Protein AF-0000000079854840 (afdb_homodimer)

pLDDT: mean 89.86, std 11.33, range [27.67, 98.75]

Radius of gyration: 24.54 Å; Cα contacts (8 Å, |Δi|>4): 996; chains: 2; bounding box: 48×83×70 Å

Solvent-accessible surface area (backbone atoms only — not comparable to full-atom values): 27439 Å² total; per-residue (Å²): 132,86,69,80,73,72,65,62,59,44,36,38,36,42,42,32,26,28,69,53,97,90,38,70,45,27,53,56,32,64,52,70,39,33,53,62,33,34,34,29,41,35,51,51,87,76,15,28,66,69,58,51,52,36,41,75,70,63,73,46,77,67,47,65,43,48,24,50,68,82,38,51,53,89,74,52,54,68,58,56,46,51,43,37,47,29,76,44,64,72,75,80,83,75,90,57,83,42,26,37,44,56,53,23,50,55,29,40,55,78,51,55,84,54,77,85,52,60,70,62,41,53,53,40,46,50,48,19,24,53,70,48,69,40,53,92,44,28,82,38,46,52,81,75,48,52,66,38,51,46,49,33,41,52,49,17,12,42,54,34,31,56,32,32,28,42,33,30,35,44,78,52,63,73,40,42,69,54,53,40,55,49,49,54,50,47,50,55,58,57,36,71,42,83,71,12,26,35,39,32,36,40,72,50,63,41,58,38,60,61,66,33,54,31,36,37,36,29,44,78,11,27,69,73,42,70,37,43,46,88,70,38,76,34,51,85,56,42,19,69,70,52,68,43,64,52,44,62,51,53,45,54,36,42,53,79,49,55,83,66,86,132,86,72,78,73,73,64,62,56,43,34,38,35,42,42,32,27,28,68,55,97,91,37,71,43,26,53,56,31,65,53,68,39,32,54,61,33,33,34,29,40,36,50,51,85,78,14,28,66,70,56,51,52,35,42,74,70,64,74,45,77,65,47,65,43,45,24,48,66,82,37,52,53,91,76,49,55,68,58,56,45,52,45,38,47,29,75,44,64,74,74,79,84,75,88,58,82,41,26,37,42,57,52,24,51,54,29,40,55,78,52,56,86,52,76,85,48,60,71,63,41,54,53,40,45,51,48,21,24,53,71,47,69,40,54,92,45,30,81,37,45,50,80,75,48,51,66,38,52,47,50,32,40,52,50,18,12,42,52,36,31,55,32,32,28,42,34,30,36,42,76,52,61,72,40,41,69,54,53,39,55,49,48,55,51,48,49,55,59,55,37,70,42,83,71,12,26,36,40,32,36,41,72,50,63,40,58,39,60,59,67,34,53,31,36,36,36,27,45,78,12,26,67,74,42,70,36,42,46,89,69,37,75,33,51,86,54,43,20,69,70,52,68,45,62,50,38,60,51,55,39,54,36,41,53,79,53,54,82,72,93

Secondary structure (DSSP, 8-state):
--------EEEEEEEEEEEETTEEEEEEEEEEEETT-EEEEE--TTSSHHHHHHHHTTSS--EEEEEETTEEGGGS-HHHHHHHEEEE-S-----S--BHHHHHHHTTGGGTTSTT-HHHHHHHHHHHHHHTT-GGGTTSBGGGS-HHHHHHHHHHHHHHH--SEEEEESTTTT--HHHHHHHHHHHHHHHTSTT-EEEEE-S-HHHHHHH-SEEEEEETTEEEEEEEHHHHSSHHHHHHHHTS-HHHHHHHHHHTTGGG-/--------EEEEEEEEEEEETTEEEEEEEEEEEETT-EEEEE--TTSSHHHHHHHHTTSS--EEEEEETTEEGGGS-HHHHHHHEEEE-S-----S--BHHHHHHHTTGGGTTSTT-HHHHHHHHHHHHHHTT-GGGTTSBGGGS-HHHHHHHHHHHHHHH--SEEEEESTTTT--HHHHHHHHHHHHHHHTSTT-EEEEE-S-HHHHHHH-SEEEEEETTEEEEEEEHHHHSSHHHHHHHHTS-HHHHHHHHHHHHHTT-

Nearest PDB structures (foldseek):
  4hzi-assembly1_A  TM=8.332E-01  e=3.160E-22  Leptospira interrogans serovar Copenhageni str. Fiocruz L1-130
  6cvl-assembly1_D  TM=9.017E-01  e=8.789E-19  Escherichia coli K-12
  3fvq-assembly1_A  TM=8.924E-01  e=7.442E-17  Neisseria gonorrhoeae FA 1090
  3fvq-assembly1_B  TM=8.663E-01  e=1.918E-16  Neisseria gonorrhoeae FA 1090
  1oxv-assembly3_D  TM=7.910E-01  e=7.014E-17  Saccharolobus solfataricus

Structure (mmCIF, N/CA/C/O backbone):
data_AF-0000000079854840-model_v1
#
loop_
_entity.id
_entity.type
_entity.pdbx_description
1 polymer 'ABC transporter ATP-binding protein'
#
loop_
_atom_site.group_PDB
_atom_site.id
_atom_site.type_symbol
_atom_site.label_atom_id
_atom_site.label_alt_id
_atom_site.label_comp_id
_atom_site.label_asym_id
_atom_site.label_entity_id
_atom_site.label_seq_id
_atom_site.pdbx_PDB_ins_code
_atom_site.Cartn_x
_atom_site.Cartn_y
_atom_site.Cartn_z
_atom_site.occupancy
_atom_site.B_iso_or_equiv
_atom_site.auth_seq_id
_atom_site.auth_comp_id
_atom_site.auth_asym_id
_atom_site.auth_atom_id
_atom_site.pdbx_PDB_model_num
ATOM 1 N N . MET A 1 1 ? -12.594 -25.031 -39.5 1 27.97 1 MET A N 1
ATOM 2 C CA . MET A 1 1 ? -13.266 -24.953 -38.219 1 27.97 1 MET A CA 1
ATOM 3 C C . MET A 1 1 ? -12.258 -24.781 -37.094 1 27.97 1 MET A C 1
ATOM 5 O O . MET A 1 1 ? -11.617 -25.75 -36.656 1 27.97 1 MET A O 1
ATOM 9 N N . ASN A 1 2 ? -11.203 -23.953 -37.188 1 32.88 2 ASN A N 1
ATOM 10 C CA . ASN A 1 2 ? -9.992 -23.656 -36.438 1 32.88 2 ASN A CA 1
ATOM 11 C C . ASN A 1 2 ? -10.289 -23.547 -34.938 1 32.88 2 ASN A C 1
ATOM 13 O O . ASN A 1 2 ? -10.883 -22.562 -34.5 1 32.88 2 ASN A O 1
ATOM 17 N N . SER A 1 3 ? -10.82 -24.609 -34.25 1 38 3 SER A N 1
ATOM 18 C CA . SER A 1 3 ? -11.25 -24.828 -32.875 1 38 3 SER A CA 1
ATOM 19 C C . SER A 1 3 ? -10.312 -24.125 -31.891 1 38 3 SER A C 1
ATOM 21 O O . SER A 1 3 ? -9.125 -24.453 -31.812 1 38 3 SER A O 1
ATOM 23 N N . ASN A 1 4 ? -10.203 -22.875 -31.781 1 43.94 4 ASN A N 1
ATOM 24 C CA . ASN A 1 4 ? -9.453 -22.094 -30.797 1 43.94 4 ASN A CA 1
ATOM 25 C C . ASN A 1 4 ? -9.336 -22.844 -29.469 1 43.94 4 ASN A C 1
ATOM 27 O O . ASN A 1 4 ? -10.25 -22.797 -28.656 1 43.94 4 ASN A O 1
ATOM 31 N N . LYS A 1 5 ? -8.883 -23.984 -29.375 1 51.38 5 LYS A N 1
ATOM 32 C CA . LYS A 1 5 ? -8.641 -24.938 -28.297 1 51.38 5 LYS A CA 1
ATOM 33 C C . LYS A 1 5 ? -8.148 -24.234 -27.047 1 51.38 5 LYS A C 1
ATOM 35 O O . LYS A 1 5 ? -7.074 -23.625 -27.047 1 51.38 5 LYS A O 1
ATOM 40 N N . LYS A 1 6 ? -9.047 -23.812 -26.141 1 62.53 6 LYS A N 1
ATOM 41 C CA . LYS A 1 6 ? -8.719 -23.141 -24.891 1 62.53 6 LYS A CA 1
ATOM 42 C C . LYS A 1 6 ? -7.699 -23.953 -24.078 1 62.53 6 LYS A C 1
ATOM 44 O O . LYS A 1 6 ? -7.789 -25.172 -24 1 62.53 6 LYS A O 1
ATOM 49 N N . SER A 1 7 ? -6.473 -23.391 -23.797 1 74.19 7 SER A N 1
ATOM 50 C CA . SER A 1 7 ? -5.457 -24 -22.938 1 74.19 7 SER A CA 1
ATOM 51 C C . SER A 1 7 ? -6.09 -24.688 -21.734 1 74.19 7 SER A C 1
ATOM 53 O O . SER A 1 7 ? -7.129 -24.234 -21.234 1 74.19 7 SER A O 1
ATOM 55 N N . PRO A 1 8 ? -5.707 -25.906 -21.516 1 83.62 8 PRO A N 1
ATOM 56 C CA . PRO A 1 8 ? -6.254 -26.625 -20.359 1 83.62 8 PRO A CA 1
ATOM 57 C C . PRO A 1 8 ? -6.156 -25.828 -19.062 1 83.62 8 PRO A C 1
ATOM 59 O O . PRO A 1 8 ? -5.227 -25.031 -18.891 1 83.62 8 PRO A O 1
ATOM 62 N N . SER A 1 9 ? -7.172 -25.969 -18.234 1 92.25 9 SER A N 1
ATOM 63 C CA . SER A 1 9 ? -7.172 -25.344 -16.922 1 92.25 9 SER A CA 1
ATOM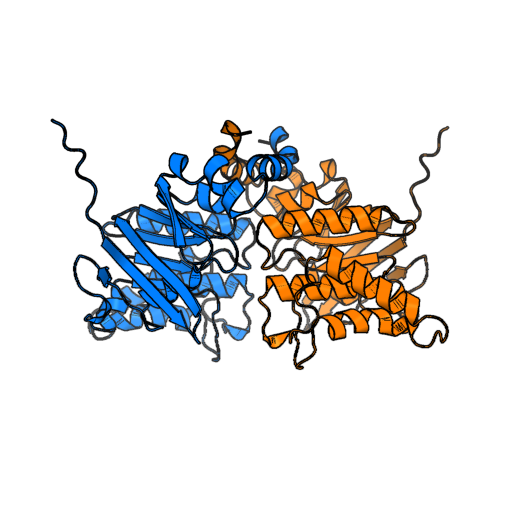 64 C C . SER A 1 9 ? -6.156 -26.016 -15.992 1 92.25 9 SER A C 1
ATOM 66 O O . SER A 1 9 ? -6.062 -27.234 -15.953 1 92.25 9 SER A O 1
ATOM 68 N N . ILE A 1 10 ? -5.344 -25.234 -15.43 1 94.38 10 ILE A N 1
ATOM 69 C CA . ILE A 1 10 ? -4.352 -25.781 -14.5 1 94.38 10 ILE A CA 1
ATOM 70 C C . ILE A 1 10 ? -4.918 -25.781 -13.078 1 94.38 10 ILE A C 1
ATOM 72 O O . ILE A 1 10 ? -4.574 -26.641 -12.273 1 94.38 10 ILE A O 1
ATOM 76 N N . LEU A 1 11 ? -5.762 -24.844 -12.781 1 96.81 11 LEU A N 1
ATOM 77 C CA . LEU A 1 11 ? -6.43 -24.719 -11.492 1 96.81 11 LEU A CA 1
ATOM 78 C C . LEU A 1 11 ? -7.918 -24.438 -11.68 1 96.81 11 LEU A C 1
ATOM 80 O O . LEU A 1 11 ? -8.297 -23.578 -12.477 1 96.81 11 LEU A O 1
ATOM 84 N N . GLU A 1 12 ? -8.719 -25.203 -10.992 1 98 12 GLU A N 1
ATOM 85 C CA . GLU A 1 12 ? -10.172 -25.047 -11.062 1 98 12 GLU A CA 1
ATOM 86 C C . GLU A 1 12 ? -10.773 -24.875 -9.672 1 98 12 GLU A C 1
ATOM 88 O O . GLU A 1 12 ? -10.477 -25.641 -8.758 1 98 12 GLU A O 1
ATOM 93 N N . ILE A 1 13 ? -11.516 -23.859 -9.5 1 98.25 13 ILE A N 1
ATOM 94 C CA . ILE A 1 13 ? -12.273 -23.594 -8.289 1 98.25 13 ILE A CA 1
ATOM 95 C C . ILE A 1 13 ? -13.773 -23.734 -8.578 1 98.25 13 ILE A C 1
ATOM 97 O O . ILE A 1 13 ? -14.312 -23 -9.406 1 98.25 13 ILE A O 1
ATOM 101 N N . ASN A 1 14 ? -14.406 -24.641 -7.957 1 98.25 14 ASN A N 1
ATOM 102 C CA . ASN A 1 14 ? -15.812 -24.938 -8.211 1 98.25 14 ASN A CA 1
ATOM 103 C C . ASN A 1 14 ? -16.656 -24.75 -6.953 1 98.25 14 ASN A C 1
ATOM 105 O O . ASN A 1 14 ? -16.578 -25.562 -6.027 1 98.25 14 ASN A O 1
ATOM 109 N N . GLY A 1 15 ? -17.453 -23.734 -6.969 1 98.38 15 GLY A N 1
ATOM 110 C CA . GLY A 1 15 ? -18.391 -23.516 -5.887 1 98.38 15 GLY A CA 1
ATOM 111 C C . GLY A 1 15 ? -17.719 -23.312 -4.543 1 98.38 15 GLY A C 1
ATOM 112 O O . GLY A 1 15 ? -18.156 -23.875 -3.533 1 98.38 15 GLY A O 1
ATOM 113 N N . LEU A 1 16 ? -16.672 -22.578 -4.52 1 98.56 16 LEU A N 1
ATOM 114 C CA . LEU A 1 16 ? -15.914 -22.375 -3.289 1 98.56 16 LEU A CA 1
ATOM 115 C C . LEU A 1 16 ? -16.719 -21.531 -2.297 1 98.56 16 LEU A C 1
ATOM 117 O O . LEU A 1 16 ? -17.156 -20.422 -2.621 1 98.56 16 LEU A O 1
ATOM 121 N N . THR A 1 17 ? -16.953 -22.078 -1.173 1 98.69 17 THR A N 1
ATOM 122 C CA . THR A 1 17 ? -17.625 -21.391 -0.081 1 98.69 17 THR A CA 1
ATOM 123 C C . THR A 1 17 ? -16.797 -21.469 1.202 1 98.69 17 THR A C 1
ATOM 125 O O . THR A 1 17 ? -16.297 -22.531 1.56 1 98.69 17 THR A O 1
ATOM 128 N N . VAL A 1 18 ? -16.547 -20.375 1.792 1 98.31 18 VAL A N 1
ATOM 129 C CA . VAL A 1 18 ? -15.828 -20.312 3.057 1 98.31 18 VAL A CA 1
ATOM 130 C C . VAL A 1 18 ? -16.688 -19.609 4.105 1 98.31 18 VAL A C 1
ATOM 132 O O . VAL A 1 18 ? -17.141 -18.484 3.887 1 98.31 18 VAL A O 1
ATOM 135 N N . LYS A 1 19 ? -16.844 -20.25 5.164 1 96.69 19 LYS A N 1
ATOM 136 C CA . LYS A 1 19 ? -17.578 -19.703 6.312 1 96.69 19 LYS A CA 1
ATOM 137 C C . LYS A 1 19 ? -16.672 -19.641 7.547 1 96.69 19 LYS A C 1
ATOM 139 O O . LYS A 1 19 ? -15.883 -20.547 7.789 1 96.69 19 LYS A O 1
ATOM 144 N N . MET A 1 20 ? -16.688 -18.531 8.195 1 92 20 MET A N 1
ATOM 145 C CA . MET A 1 20 ? -15.938 -18.359 9.438 1 92 20 MET A CA 1
ATOM 146 C C . MET A 1 20 ? -16.781 -17.625 10.484 1 92 20 MET A C 1
ATOM 148 O O . MET A 1 20 ? -17.312 -16.547 10.219 1 92 20 MET A O 1
ATOM 152 N N . ALA A 1 21 ? -16.797 -18.156 11.688 1 88.88 21 ALA A N 1
ATOM 153 C CA . ALA A 1 21 ? -17.484 -17.547 12.828 1 88.88 21 ALA A CA 1
ATOM 154 C C . ALA A 1 21 ? -18.906 -17.141 12.453 1 88.88 21 ALA A C 1
ATOM 156 O O . ALA A 1 21 ? -19.328 -16.031 12.766 1 88.88 21 ALA A O 1
ATOM 157 N N . GLY A 1 22 ? -19.578 -17.859 11.617 1 88.44 22 GLY A N 1
ATOM 158 C CA . GLY A 1 22 ? -20.969 -17.625 11.281 1 88.44 22 GLY A CA 1
ATOM 159 C C . GLY A 1 22 ? -21.141 -16.719 10.078 1 88.44 22 GLY A C 1
ATOM 160 O O . GLY A 1 22 ? -22.266 -16.469 9.633 1 88.44 22 GLY A O 1
ATOM 161 N N . PHE A 1 23 ? -20.078 -16.25 9.539 1 91.31 23 PHE A N 1
ATOM 162 C CA . PHE A 1 23 ? -20.141 -15.367 8.375 1 91.31 23 PHE A CA 1
ATOM 163 C C . PHE A 1 23 ? -19.656 -16.094 7.125 1 91.31 23 PHE A C 1
ATOM 165 O O . PHE A 1 23 ? -18.688 -16.859 7.184 1 91.31 23 PHE A O 1
ATOM 172 N N . THR A 1 24 ? -20.375 -15.852 6.062 1 96.12 24 THR A N 1
ATOM 173 C CA . THR A 1 24 ? -19.906 -16.359 4.777 1 96.12 24 THR A CA 1
ATOM 174 C C . THR A 1 24 ? -18.938 -15.367 4.133 1 96.12 24 THR A C 1
ATOM 176 O O . THR A 1 24 ? -19.344 -14.289 3.684 1 96.12 24 THR A O 1
ATOM 179 N N . LEU A 1 25 ? -17.719 -15.742 4.07 1 97 25 LEU A N 1
ATOM 180 C CA . LEU A 1 25 ? -16.672 -14.859 3.557 1 97 25 LEU A CA 1
ATOM 181 C C . LEU A 1 25 ? -16.531 -15.008 2.045 1 97 25 LEU A C 1
ATOM 183 O O . LEU A 1 25 ? -16.172 -14.055 1.356 1 97 25 LEU A O 1
ATOM 187 N N . VAL A 1 26 ? -16.719 -16.156 1.562 1 98.44 26 VAL A N 1
ATOM 188 C CA . VAL A 1 26 ? -16.75 -16.484 0.142 1 98.44 26 VAL A CA 1
ATOM 189 C C . VAL A 1 26 ? -17.969 -17.359 -0.159 1 98.44 26 VAL A C 1
ATOM 191 O O . VAL A 1 26 ? -18.234 -18.328 0.558 1 98.44 26 VAL A O 1
ATOM 194 N N . ASP A 1 27 ? -18.688 -16.953 -1.169 1 98.62 27 ASP A N 1
ATOM 195 C CA . ASP A 1 27 ? -19.969 -17.609 -1.411 1 98.62 27 ASP A CA 1
ATOM 196 C C . ASP A 1 27 ? -20.047 -18.141 -2.836 1 98.62 27 ASP A C 1
ATOM 198 O O . ASP A 1 27 ? -20.391 -17.422 -3.768 1 98.62 27 ASP A O 1
ATOM 202 N N . GLN A 1 28 ? -19.797 -19.438 -2.992 1 98.44 28 GLN A N 1
ATOM 203 C CA . GLN A 1 28 ? -20.016 -20.203 -4.215 1 98.44 28 GLN A CA 1
ATOM 204 C C . GLN A 1 28 ? -19.25 -19.594 -5.391 1 98.44 28 GLN A C 1
ATOM 206 O O . GLN A 1 28 ? -19.828 -19.391 -6.465 1 98.44 28 GLN A O 1
ATOM 211 N N . VAL A 1 29 ? -18.047 -19.297 -5.176 1 98.69 29 VAL A N 1
ATOM 212 C CA . VAL A 1 29 ? -17.203 -18.688 -6.211 1 98.69 29 VAL A CA 1
ATOM 213 C C . VAL A 1 29 ? -16.641 -19.797 -7.109 1 98.69 29 VAL A C 1
ATOM 215 O O . VAL A 1 29 ? -16.141 -20.812 -6.621 1 98.69 29 VAL A O 1
ATOM 218 N N . THR A 1 30 ? -16.75 -19.625 -8.422 1 98.56 30 THR A N 1
ATOM 219 C CA . THR A 1 30 ? -16.266 -20.578 -9.422 1 98.56 30 THR A CA 1
ATOM 220 C C . THR A 1 30 ? -15.422 -19.875 -10.477 1 98.56 30 THR A C 1
ATOM 222 O O . THR A 1 30 ? -15.82 -18.828 -11 1 98.56 30 THR A O 1
ATOM 225 N N . PHE A 1 31 ? -14.258 -20.359 -10.672 1 98 31 PHE A N 1
ATOM 226 C CA . PHE A 1 31 ? -13.406 -19.859 -11.75 1 98 31 PHE A CA 1
ATOM 227 C C . PHE A 1 31 ? -12.297 -20.859 -12.062 1 98 31 PHE A C 1
ATOM 229 O O . PHE A 1 31 ? -12.156 -21.875 -11.375 1 98 31 PHE A O 1
ATOM 236 N N . ASN A 1 32 ? -11.625 -20.688 -13.086 1 97.56 32 ASN A N 1
ATOM 237 C CA . ASN A 1 32 ? -10.484 -21.516 -13.453 1 97.56 32 ASN A CA 1
ATOM 238 C C . ASN A 1 32 ? -9.336 -20.688 -14 1 97.56 32 ASN A C 1
ATOM 240 O O . ASN A 1 32 ? -9.539 -19.547 -14.445 1 97.56 32 ASN A O 1
ATOM 244 N N . ILE A 1 33 ? -8.211 -21.188 -13.906 1 96.88 33 ILE A N 1
ATOM 245 C CA . ILE A 1 33 ? -6.992 -20.578 -14.422 1 96.88 33 ILE A CA 1
ATOM 246 C C . ILE A 1 33 ? -6.344 -21.516 -15.445 1 96.88 33 ILE A C 1
ATOM 248 O O . ILE A 1 33 ? -6.191 -22.703 -15.195 1 96.88 33 ILE A O 1
ATOM 252 N N . ARG A 1 34 ? -6.008 -20.953 -16.578 1 94.44 34 ARG A N 1
ATOM 253 C CA . ARG A 1 34 ? -5.375 -21.734 -17.625 1 94.44 34 ARG A CA 1
ATOM 254 C C . ARG A 1 34 ? -3.865 -21.5 -17.656 1 94.44 34 ARG A C 1
ATOM 256 O O . ARG A 1 34 ? -3.361 -20.594 -17 1 94.44 34 ARG A O 1
ATOM 263 N N . GLU A 1 35 ? -3.166 -22.359 -18.328 1 91 35 GLU A N 1
ATOM 264 C CA . GLU A 1 35 ? -1.726 -22.219 -18.516 1 91 35 GLU A CA 1
ATOM 265 C C . GLU A 1 35 ? -1.388 -20.891 -19.188 1 91 35 GLU A C 1
ATOM 267 O O . GLU A 1 35 ? -2.07 -20.469 -20.125 1 91 35 GLU A O 1
ATOM 272 N N . ARG A 1 36 ? -0.361 -20.234 -18.625 1 90.69 36 ARG A N 1
ATOM 273 C CA . ARG A 1 36 ? 0.2 -19 -19.156 1 90.69 36 ARG A CA 1
ATOM 274 C C . ARG A 1 36 ? -0.745 -17.812 -18.922 1 90.69 36 ARG A C 1
ATOM 276 O O . ARG A 1 36 ? -0.622 -16.781 -19.562 1 90.69 36 ARG A O 1
ATOM 283 N N . GLU A 1 37 ? -1.712 -18.047 -18.047 1 93.56 37 GLU A N 1
ATOM 284 C CA . GLU A 1 37 ? -2.631 -16.969 -17.703 1 93.56 37 GLU A CA 1
ATOM 285 C C . GLU A 1 37 ? -2.143 -16.188 -16.484 1 93.56 37 GLU A C 1
ATOM 287 O O . GLU A 1 37 ? -1.593 -16.781 -15.547 1 93.56 37 GLU A O 1
ATOM 292 N N . LYS A 1 38 ? -2.234 -14.961 -16.625 1 96.38 38 LYS A N 1
ATOM 293 C CA . LYS A 1 38 ? -2.119 -14.062 -15.477 1 96.38 38 LYS A CA 1
ATOM 294 C C . LYS A 1 38 ? -3.494 -13.672 -14.938 1 96.38 38 LYS A C 1
ATOM 296 O O . LYS A 1 38 ? -4.109 -12.727 -15.43 1 96.38 38 LYS A O 1
ATOM 301 N N . PHE A 1 39 ? -3.951 -14.453 -14 1 97.81 39 PHE A N 1
ATOM 302 C CA . PHE A 1 39 ? -5.297 -14.328 -13.453 1 97.81 39 PHE A CA 1
ATOM 303 C C . PHE A 1 39 ? -5.297 -13.414 -12.227 1 97.81 39 PHE A C 1
ATOM 305 O O . PHE A 1 39 ? -4.582 -13.672 -11.258 1 97.81 39 PHE A O 1
ATOM 312 N N . ILE A 1 40 ? -6.121 -12.375 -12.227 1 98.38 40 ILE A N 1
ATOM 313 C CA . ILE A 1 40 ? -6.09 -11.383 -11.156 1 98.38 40 ILE A CA 1
ATOM 314 C C . ILE A 1 40 ? -7.457 -11.305 -10.484 1 98.38 40 ILE A C 1
ATOM 316 O O . ILE A 1 40 ? -8.484 -11.242 -11.156 1 98.38 40 ILE A O 1
ATOM 320 N N . ILE A 1 41 ? -7.43 -11.391 -9.25 1 98.44 41 ILE A N 1
ATOM 321 C CA . ILE A 1 41 ? -8.625 -11.117 -8.453 1 98.44 41 ILE A CA 1
ATOM 322 C C . ILE A 1 41 ? -8.609 -9.672 -7.98 1 98.44 41 ILE A C 1
ATOM 324 O O . ILE A 1 41 ? -7.633 -9.211 -7.387 1 98.44 41 ILE A O 1
ATOM 328 N N . VAL A 1 42 ? -9.68 -8.961 -8.305 1 97.88 42 VAL A N 1
ATOM 329 C CA . VAL A 1 42 ? -9.852 -7.578 -7.875 1 97.88 42 VAL A CA 1
ATOM 330 C C . VAL A 1 42 ? -11.156 -7.434 -7.098 1 97.88 42 VAL A C 1
ATOM 332 O O . VAL A 1 42 ? -12.039 -8.289 -7.195 1 97.88 42 VAL A O 1
ATOM 335 N N . GLY A 1 43 ? -11.25 -6.398 -6.348 1 96.94 43 GLY A N 1
ATOM 336 C CA . GLY A 1 43 ? -12.391 -6.09 -5.496 1 96.94 43 GLY A CA 1
ATOM 337 C C . GLY A 1 43 ? -12.016 -5.258 -4.281 1 96.94 43 GLY A C 1
ATOM 338 O O . GLY A 1 43 ? -10.844 -5.16 -3.926 1 96.94 43 GLY A O 1
ATOM 339 N N . PRO A 1 44 ? -13 -4.656 -3.676 1 94.5 44 PRO A N 1
ATOM 340 C CA . PRO A 1 44 ? -12.727 -3.822 -2.504 1 94.5 44 PRO A CA 1
ATOM 341 C C . PRO A 1 44 ? -12.227 -4.633 -1.308 1 94.5 44 PRO A C 1
ATOM 343 O O . PRO A 1 44 ? -12.203 -5.863 -1.359 1 94.5 44 PRO A O 1
ATOM 346 N N . ASN A 1 45 ? -11.734 -3.906 -0.33 1 89.5 45 ASN A N 1
ATOM 347 C CA . ASN A 1 45 ? -11.359 -4.574 0.912 1 89.5 45 ASN A CA 1
ATOM 348 C C . ASN A 1 45 ? -12.523 -5.371 1.496 1 89.5 45 ASN A C 1
ATOM 350 O O . ASN A 1 45 ? -13.664 -4.906 1.502 1 89.5 45 ASN A O 1
ATOM 354 N N . GLY A 1 46 ? -12.258 -6.516 1.883 1 89.12 46 GLY A N 1
ATOM 355 C CA . GLY A 1 46 ? -13.281 -7.352 2.488 1 89.12 46 GLY A CA 1
ATOM 356 C C . GLY A 1 46 ? -14.07 -8.164 1.475 1 89.12 46 GLY A C 1
ATOM 357 O O . GLY A 1 46 ? -15 -8.883 1.837 1 89.12 46 GLY A O 1
ATOM 358 N N . ALA A 1 47 ? -13.648 -8.156 0.266 1 94.94 47 ALA A N 1
ATOM 359 C CA . ALA A 1 47 ? -14.414 -8.805 -0.789 1 94.94 47 ALA A CA 1
ATOM 360 C C . ALA A 1 47 ? -14.195 -10.312 -0.781 1 94.94 47 ALA A C 1
ATOM 362 O O . ALA A 1 47 ? -14.883 -11.055 -1.489 1 94.94 47 ALA A O 1
ATOM 363 N N . GLY A 1 48 ? -13.25 -10.812 -0.023 1 95.38 48 GLY A N 1
ATOM 364 C CA . GLY A 1 48 ? -13.008 -12.242 0.08 1 95.38 48 GLY A CA 1
ATOM 365 C C . GLY A 1 48 ? -11.773 -12.688 -0.676 1 95.38 48 GLY A C 1
ATOM 366 O O . GLY A 1 48 ? -11.5 -13.891 -0.771 1 95.38 48 GLY A O 1
ATOM 367 N N . LYS A 1 49 ? -11 -11.797 -1.208 1 96.56 49 LYS A N 1
ATOM 368 C CA . LYS A 1 49 ? -9.875 -12.094 -2.088 1 96.56 49 LYS A CA 1
ATOM 369 C C . LYS A 1 49 ? -8.828 -12.945 -1.376 1 96.56 49 LYS A C 1
ATOM 371 O O . LYS A 1 49 ? -8.469 -14.023 -1.853 1 96.56 49 LYS A O 1
ATOM 376 N N . SER A 1 50 ? -8.352 -12.484 -0.17 1 93.75 50 SER A N 1
ATOM 377 C CA . SER A 1 50 ? -7.348 -13.219 0.586 1 93.75 50 SER A CA 1
ATOM 378 C C . SER A 1 50 ? -7.898 -14.555 1.09 1 93.75 50 SER A C 1
ATOM 380 O O . SER A 1 50 ? -7.152 -15.523 1.24 1 93.75 50 SER A O 1
ATOM 382 N N . THR A 1 51 ? -9.211 -14.609 1.348 1 95.25 51 THR A N 1
ATOM 383 C CA . THR A 1 51 ? -9.859 -15.836 1.796 1 95.25 51 THR A CA 1
ATOM 384 C C . THR A 1 51 ? -9.773 -16.922 0.719 1 95.25 51 THR A C 1
ATOM 386 O O . THR A 1 51 ? -9.531 -18.094 1.023 1 95.25 51 THR A O 1
ATOM 389 N N . ILE A 1 52 ? -9.938 -16.469 -0.524 1 97.44 52 ILE A N 1
ATOM 390 C CA . ILE A 1 52 ? -9.82 -17.406 -1.637 1 97.44 52 ILE A CA 1
ATOM 391 C C . ILE A 1 52 ? -8.406 -18 -1.672 1 97.44 52 ILE A C 1
ATOM 393 O O . ILE A 1 52 ? -8.234 -19.203 -1.813 1 97.44 52 ILE A O 1
ATOM 397 N N . ILE A 1 53 ? -7.398 -17.156 -1.475 1 96.06 53 ILE A N 1
ATOM 398 C CA . ILE A 1 53 ? -6.008 -17.594 -1.501 1 96.06 53 ILE A CA 1
ATOM 399 C C . ILE A 1 53 ? -5.758 -18.578 -0.365 1 96.06 53 ILE A C 1
ATOM 401 O O . ILE A 1 53 ? -5.133 -19.625 -0.567 1 96.06 53 ILE A O 1
ATOM 405 N N . LYS A 1 54 ? -6.242 -18.312 0.802 1 94.12 54 LYS A N 1
ATOM 406 C CA . LYS A 1 54 ? -6.07 -19.188 1.956 1 94.12 54 LYS A CA 1
ATOM 407 C C . LYS A 1 54 ? -6.719 -20.547 1.715 1 94.12 54 LYS A C 1
ATOM 409 O O . LYS A 1 54 ? -6.188 -21.578 2.141 1 94.12 54 LYS A O 1
ATOM 414 N N . ALA A 1 55 ? -7.863 -20.531 1.063 1 96.19 55 ALA A N 1
ATOM 415 C CA . ALA A 1 55 ? -8.531 -21.781 0.739 1 96.19 55 ALA A CA 1
ATOM 416 C C . ALA A 1 55 ? -7.703 -22.609 -0.247 1 96.19 55 ALA A C 1
ATOM 418 O O . ALA A 1 55 ? -7.508 -23.812 -0.051 1 96.19 55 ALA A O 1
ATOM 419 N N . ILE A 1 56 ? -7.184 -21.953 -1.261 1 95.12 56 ILE A N 1
ATOM 420 C CA . ILE A 1 56 ? -6.391 -22.625 -2.285 1 95.12 56 ILE A CA 1
ATOM 421 C C . ILE A 1 56 ? -5.141 -23.234 -1.653 1 95.12 56 ILE A C 1
ATOM 423 O O . ILE A 1 56 ? -4.727 -24.328 -2.014 1 95.12 56 ILE A O 1
ATOM 427 N N . SER A 1 57 ? -4.57 -22.547 -0.718 1 91.38 57 SER A N 1
ATOM 428 C CA . SER A 1 57 ? -3.363 -23 -0.042 1 91.38 57 SER A CA 1
ATOM 429 C C . SER A 1 57 ? -3.691 -24.047 1.026 1 91.38 57 SER A C 1
ATOM 431 O O . SER A 1 57 ? -2.795 -24.547 1.714 1 91.38 57 SER A O 1
ATOM 433 N N . GLN A 1 58 ? -4.938 -24.312 1.26 1 93.19 58 GLN A N 1
ATOM 434 C CA . GLN A 1 58 ? -5.41 -25.328 2.191 1 93.19 58 GLN A CA 1
ATOM 435 C C . GLN A 1 58 ? -5.176 -24.906 3.639 1 93.19 58 GLN A C 1
ATOM 437 O O . GLN A 1 58 ? -4.977 -25.75 4.512 1 93.19 58 GLN A O 1
ATOM 442 N N . SER A 1 59 ? -5.191 -23.641 3.881 1 91.19 59 SER A N 1
ATOM 443 C CA . SER A 1 59 ? -4.91 -23.125 5.219 1 91.19 59 SER A CA 1
ATOM 444 C C . SER A 1 59 ? -6.195 -22.922 6.012 1 91.19 59 SER A C 1
ATOM 446 O O . SER A 1 59 ? -6.156 -22.734 7.23 1 91.19 59 SER A O 1
ATOM 448 N N . ILE A 1 60 ? -7.309 -22.953 5.34 1 94.5 60 ILE A N 1
ATOM 449 C CA . ILE A 1 60 ? -8.594 -22.797 6.008 1 94.5 60 ILE A CA 1
ATOM 450 C C . ILE A 1 60 ? -9.602 -23.781 5.43 1 94.5 60 ILE A C 1
ATOM 452 O O . ILE A 1 60 ? -9.469 -24.219 4.281 1 94.5 60 ILE A O 1
ATOM 456 N N . PRO A 1 61 ? -10.617 -24.156 6.195 1 95.94 61 PRO A N 1
ATOM 457 C CA . PRO A 1 61 ? -11.648 -25.047 5.672 1 95.94 61 PRO A CA 1
ATOM 458 C C . PRO A 1 61 ? -12.547 -24.375 4.641 1 95.94 61 PRO A C 1
ATOM 460 O O . PRO A 1 61 ? -12.734 -23.156 4.68 1 95.94 61 PRO A O 1
ATOM 463 N N . TYR A 1 62 ? -13.016 -25.156 3.754 1 97.88 62 TYR A N 1
ATOM 464 C CA . TYR A 1 62 ? -13.914 -24.672 2.715 1 97.88 62 TYR A CA 1
ATOM 465 C C . TYR A 1 62 ? -14.82 -25.781 2.209 1 97.88 62 TYR A C 1
ATOM 467 O O . TYR A 1 62 ? -14.586 -26.969 2.49 1 97.88 62 TYR A O 1
ATOM 475 N N . SER A 1 63 ? -15.898 -25.406 1.612 1 97.81 63 SER A N 1
ATOM 476 C CA . SER A 1 63 ? -16.719 -26.312 0.806 1 97.81 63 SER A CA 1
ATOM 477 C C . SER A 1 63 ? -16.562 -26.016 -0.682 1 97.81 63 SER A C 1
ATOM 479 O O . SER A 1 63 ? -16.062 -24.953 -1.062 1 97.81 63 SER A O 1
ATOM 481 N N . GLY A 1 64 ? -16.938 -26.906 -1.574 1 97.88 64 GLY A N 1
ATOM 482 C CA . GLY A 1 64 ? -16.641 -26.859 -2.996 1 97.88 64 GLY A CA 1
ATOM 483 C C . GLY A 1 64 ? -15.406 -27.656 -3.381 1 97.88 64 GLY A C 1
ATOM 484 O O . GLY A 1 64 ? -15.008 -28.578 -2.666 1 97.88 64 GLY A O 1
ATOM 485 N N . GLU A 1 65 ? -14.898 -27.359 -4.609 1 97.75 65 GLU A N 1
ATOM 486 C CA . GLU A 1 65 ? -13.758 -28.141 -5.078 1 97.75 65 GLU A CA 1
ATOM 487 C C . GLU A 1 65 ? -12.656 -27.234 -5.621 1 97.75 65 GLU A C 1
ATOM 489 O O . GLU A 1 65 ? -12.938 -26.25 -6.301 1 97.75 65 GLU A O 1
ATOM 494 N N . ILE A 1 66 ? -11.555 -27.547 -5.238 1 97.75 66 ILE A N 1
ATOM 495 C CA . ILE A 1 66 ? -10.352 -26.953 -5.812 1 97.75 66 ILE A CA 1
ATOM 496 C C . ILE A 1 66 ? -9.508 -28.031 -6.484 1 97.75 66 ILE A C 1
ATOM 498 O O . ILE A 1 66 ? -9 -28.938 -5.816 1 97.75 66 ILE A O 1
ATOM 502 N N . LEU A 1 67 ? -9.383 -27.922 -7.789 1 97.31 67 LEU A N 1
ATOM 503 C CA . LEU A 1 67 ? -8.688 -28.953 -8.555 1 97.31 67 LEU A CA 1
ATOM 504 C C . LEU A 1 67 ? -7.41 -28.406 -9.18 1 97.31 67 LEU A C 1
ATOM 506 O O . LEU A 1 67 ? -7.43 -27.328 -9.789 1 97.31 67 LEU A O 1
ATOM 510 N N . TYR A 1 68 ? -6.332 -29.047 -8.969 1 96.31 68 TYR A N 1
ATOM 511 C CA . TYR A 1 68 ? -5.094 -28.812 -9.711 1 96.31 68 TYR A CA 1
ATOM 512 C C . TYR A 1 68 ? -4.879 -29.891 -10.773 1 96.31 68 TYR A C 1
ATOM 514 O O . TYR A 1 68 ? -4.676 -31.062 -10.445 1 96.31 68 TYR A O 1
ATOM 522 N N . LYS A 1 69 ? -4.949 -29.469 -12.016 1 94.25 69 LYS A N 1
ATOM 523 C CA . LYS A 1 69 ? -4.855 -30.406 -13.141 1 94.25 69 LYS A CA 1
ATOM 524 C C . LYS A 1 69 ? -5.797 -31.594 -12.953 1 94.25 69 LYS A C 1
ATOM 526 O O . LYS A 1 69 ? -5.395 -32.75 -13.133 1 94.25 69 LYS A O 1
ATOM 531 N N . GLY A 1 70 ? -6.922 -31.25 -12.469 1 94.62 70 GLY A N 1
ATOM 532 C CA . GLY A 1 70 ? -7.98 -32.25 -12.375 1 94.62 70 GLY A CA 1
ATOM 533 C C . GLY A 1 70 ? -7.98 -33 -11.055 1 94.62 70 GLY A C 1
ATOM 534 O O . GLY A 1 70 ? -8.906 -33.75 -10.766 1 94.62 70 GLY A O 1
ATOM 535 N N . GLU A 1 71 ? -6.973 -32.844 -10.281 1 95.38 71 GLU A N 1
ATOM 536 C CA . GLU A 1 71 ? -6.875 -33.531 -9 1 95.38 71 GLU A CA 1
ATOM 537 C C . GLU A 1 71 ? -7.27 -32.594 -7.848 1 95.38 71 GLU A C 1
ATOM 539 O O . GLU A 1 71 ? -6.832 -31.453 -7.793 1 95.38 71 GLU A O 1
ATOM 544 N N . ASP A 1 72 ? -8.055 -33.219 -6.945 1 96.88 72 ASP A N 1
ATOM 545 C CA . ASP A 1 72 ? -8.469 -32.438 -5.773 1 96.88 72 ASP A CA 1
ATOM 546 C C . ASP A 1 72 ? -7.273 -32.094 -4.898 1 96.88 72 ASP A C 1
ATOM 548 O O . ASP A 1 72 ? -6.57 -32.969 -4.402 1 96.88 72 ASP A O 1
ATOM 552 N N . VAL A 1 73 ? -7.098 -30.812 -4.711 1 95.94 73 VAL A N 1
ATOM 553 C CA . VAL A 1 73 ? -5.949 -30.328 -3.957 1 95.94 73 VAL A CA 1
ATOM 554 C C . VAL A 1 73 ? -6.004 -30.875 -2.529 1 95.94 73 VAL A C 1
ATOM 556 O O . VAL A 1 73 ? -4.969 -31.172 -1.936 1 95.94 73 VAL A O 1
ATOM 559 N N . ALA A 1 74 ? -7.207 -31.047 -2.016 1 93.88 74 ALA A N 1
ATOM 560 C CA . ALA A 1 74 ? -7.395 -31.516 -0.646 1 93.88 74 ALA A CA 1
ATOM 561 C C . ALA A 1 74 ? -6.898 -32.938 -0.492 1 93.88 74 ALA A C 1
ATOM 563 O O . ALA A 1 74 ? -6.656 -33.406 0.625 1 93.88 74 ALA A O 1
ATOM 564 N N . LYS A 1 75 ? -6.727 -33.656 -1.578 1 94.38 75 LYS A N 1
ATOM 565 C CA . LYS A 1 75 ? -6.316 -35.062 -1.56 1 94.38 75 LYS A CA 1
ATOM 566 C C . LYS A 1 75 ? -4.844 -35.188 -1.93 1 94.38 75 LYS A C 1
ATOM 568 O O . LYS A 1 75 ? -4.289 -36.281 -1.871 1 94.38 75 LYS A O 1
ATOM 573 N N . MET A 1 76 ? -4.227 -34.125 -2.309 1 92.94 76 MET A N 1
ATOM 574 C CA . MET A 1 76 ? -2.82 -34.188 -2.699 1 92.94 76 MET A CA 1
ATOM 575 C C . MET A 1 76 ? -1.916 -34.219 -1.474 1 92.94 76 MET A C 1
ATOM 577 O O . MET A 1 76 ? -2.26 -33.688 -0.42 1 92.94 76 MET A O 1
ATOM 581 N N . GLN A 1 77 ? -0.74 -34.812 -1.738 1 90.56 77 GLN A N 1
ATOM 582 C CA . GLN A 1 77 ? 0.282 -34.781 -0.698 1 90.56 77 GLN A CA 1
ATOM 583 C C . GLN A 1 77 ? 0.864 -33.375 -0.549 1 90.56 77 GLN A C 1
ATOM 585 O O . GLN A 1 77 ? 0.996 -32.656 -1.533 1 90.56 77 GLN A O 1
ATOM 590 N N . LYS A 1 78 ? 1.244 -33.062 0.606 1 85.19 78 LYS A N 1
ATOM 591 C CA . LYS A 1 78 ? 1.756 -31.734 0.918 1 85.19 78 LYS A CA 1
ATOM 592 C C . LYS A 1 78 ? 2.953 -31.391 0.04 1 85.19 78 LYS A C 1
ATOM 594 O O . LYS A 1 78 ? 3.08 -30.25 -0.425 1 85.19 78 LYS A O 1
ATOM 599 N N . ASN A 1 79 ? 3.77 -32.344 -0.139 1 85.38 79 ASN A N 1
ATOM 600 C CA . ASN A 1 79 ? 4.957 -32.125 -0.957 1 85.38 79 ASN A CA 1
ATOM 601 C C . ASN A 1 79 ? 4.59 -31.812 -2.402 1 85.38 79 ASN A C 1
ATOM 603 O O . ASN A 1 79 ? 5.242 -30.984 -3.045 1 85.38 79 ASN A O 1
ATOM 607 N N . GLN A 1 80 ? 3.557 -32.469 -2.875 1 86.75 80 GLN A N 1
ATOM 608 C CA . GLN A 1 80 ? 3.086 -32.188 -4.23 1 86.75 80 GLN A CA 1
ATOM 609 C C . GLN A 1 80 ? 2.486 -30.797 -4.344 1 86.75 80 GLN A C 1
ATOM 611 O O . GLN A 1 80 ? 2.73 -30.094 -5.324 1 86.75 80 GLN A O 1
ATOM 616 N N . ILE A 1 81 ? 1.728 -30.469 -3.381 1 88.31 81 ILE A N 1
ATOM 617 C CA . ILE A 1 81 ? 1.148 -29.125 -3.363 1 88.31 81 ILE A CA 1
ATOM 618 C C . ILE A 1 81 ? 2.262 -28.094 -3.389 1 88.31 81 ILE A C 1
ATOM 620 O O . ILE A 1 81 ? 2.236 -27.156 -4.207 1 88.31 81 ILE A O 1
ATOM 624 N N . ALA A 1 82 ? 3.246 -28.312 -2.604 1 85 82 ALA A N 1
ATOM 625 C CA . ALA A 1 82 ? 4.344 -27.359 -2.467 1 85 82 ALA A CA 1
ATOM 626 C C . ALA A 1 82 ? 5.125 -27.234 -3.771 1 85 82 ALA A C 1
ATOM 628 O O . ALA A 1 82 ? 5.629 -26.156 -4.098 1 85 82 ALA A O 1
ATOM 629 N N . ARG A 1 83 ? 5.199 -28.234 -4.539 1 88 83 ARG A N 1
ATOM 630 C CA . ARG A 1 83 ? 5.945 -28.219 -5.789 1 88 83 ARG A CA 1
ATOM 631 C C . ARG A 1 83 ? 5.145 -27.562 -6.906 1 88 83 ARG A C 1
ATOM 633 O O . ARG A 1 83 ? 5.719 -27.031 -7.855 1 88 83 ARG A O 1
ATOM 640 N N . ASN A 1 84 ? 3.893 -27.625 -6.73 1 92.38 84 ASN A N 1
ATOM 641 C CA . ASN A 1 84 ? 3.074 -27.188 -7.859 1 92.38 84 ASN A CA 1
ATOM 642 C C . ASN A 1 84 ? 2.438 -25.828 -7.605 1 92.38 84 ASN A C 1
ATOM 644 O O . ASN A 1 84 ? 2.156 -25.094 -8.547 1 92.38 84 ASN A O 1
ATOM 648 N N . ILE A 1 85 ? 2.193 -25.578 -6.359 1 93.5 85 ILE A N 1
ATOM 649 C CA . ILE A 1 85 ? 1.528 -24.328 -5.984 1 93.5 85 ILE A CA 1
ATOM 650 C C . ILE A 1 85 ? 2.4 -23.562 -4.996 1 93.5 85 ILE A C 1
ATOM 652 O O . ILE A 1 85 ? 2.697 -24.047 -3.904 1 93.5 85 ILE A O 1
ATOM 656 N N . GLY A 1 86 ? 2.881 -22.406 -5.43 1 93.94 86 GLY A N 1
ATOM 657 C CA . GLY A 1 86 ? 3.609 -21.5 -4.551 1 93.94 86 GLY A CA 1
ATOM 658 C C . GLY A 1 86 ? 2.801 -20.297 -4.133 1 93.94 86 GLY A C 1
ATOM 659 O O . GLY A 1 86 ? 2.098 -19.688 -4.949 1 93.94 86 GLY A O 1
ATOM 660 N N . VAL A 1 87 ? 2.91 -19.938 -2.852 1 92.38 87 VAL A N 1
ATOM 661 C CA . VAL A 1 87 ? 2.066 -18.859 -2.326 1 92.38 87 VAL A CA 1
ATOM 662 C C . VAL A 1 87 ? 2.936 -17.797 -1.675 1 92.38 87 VAL A C 1
ATOM 664 O O . VAL A 1 87 ? 3.793 -18.094 -0.843 1 92.38 87 VAL A O 1
ATOM 667 N N . LEU A 1 88 ? 2.789 -16.625 -2.203 1 90.19 88 LEU A N 1
ATOM 668 C CA . LEU A 1 88 ? 3.258 -15.43 -1.504 1 90.19 88 LEU A CA 1
ATOM 669 C C . LEU A 1 88 ? 2.127 -14.789 -0.706 1 90.19 88 LEU A C 1
ATOM 671 O O . LEU A 1 88 ? 1.276 -14.094 -1.271 1 90.19 88 LEU A O 1
ATOM 675 N N . ALA A 1 89 ? 2.146 -14.945 0.611 1 82.25 89 ALA A N 1
ATOM 676 C CA . ALA A 1 89 ? 1.079 -14.445 1.474 1 82.25 89 ALA A CA 1
ATOM 677 C C . ALA A 1 89 ? 1.259 -12.961 1.767 1 82.25 89 ALA A C 1
ATOM 679 O O . ALA A 1 89 ? 2.338 -12.406 1.549 1 82.25 89 ALA A O 1
ATOM 680 N N . GLN A 1 90 ? 0.167 -12.336 2.139 1 72.44 90 GLN A N 1
ATOM 681 C CA . GLN A 1 90 ? 0.165 -10.914 2.443 1 72.44 90 GLN A CA 1
ATOM 682 C C . GLN A 1 90 ? 1.098 -10.594 3.609 1 72.44 90 GLN A C 1
ATOM 684 O O . GLN A 1 90 ? 1.827 -9.602 3.576 1 72.44 90 GLN A O 1
ATOM 689 N N . HIS A 1 91 ? 1.004 -11.305 4.656 1 68.75 91 HIS A N 1
ATOM 690 C CA . HIS A 1 91 ? 1.835 -11.102 5.836 1 68.75 91 HIS A CA 1
ATOM 691 C C . HIS A 1 91 ? 2.82 -12.25 6.02 1 68.75 91 HIS A C 1
ATOM 693 O O . HIS A 1 91 ? 2.463 -13.414 5.828 1 68.75 91 HIS A O 1
ATOM 699 N N . HIS A 1 92 ? 4.145 -11.797 6.113 1 67.19 92 HIS A N 1
ATOM 700 C CA . HIS A 1 92 ? 5.176 -12.781 6.422 1 67.19 92 HIS A CA 1
ATOM 701 C C . HIS A 1 92 ? 5.719 -12.586 7.832 1 67.19 92 HIS A C 1
ATOM 703 O O . HIS A 1 92 ? 5.93 -11.453 8.266 1 67.19 92 HIS A O 1
ATOM 709 N N . SER A 1 93 ? 5.496 -13.539 8.656 1 62.66 93 SER A N 1
ATOM 710 C CA . SER A 1 93 ? 6.129 -13.469 9.969 1 62.66 93 SER A CA 1
ATOM 711 C C . SER A 1 93 ? 7.469 -14.203 9.977 1 62.66 93 SER A C 1
ATOM 713 O O . SER A 1 93 ? 7.551 -15.359 9.555 1 62.66 93 SER A O 1
ATOM 715 N N . VAL A 1 94 ? 8.43 -13.367 9.984 1 67.56 94 VAL A N 1
ATOM 716 C CA . VAL A 1 94 ? 9.727 -14.016 10.141 1 67.56 94 VAL A CA 1
ATOM 717 C C . VAL A 1 94 ? 10.141 -13.984 11.609 1 67.56 94 VAL A C 1
ATOM 719 O O . VAL A 1 94 ? 10.383 -12.914 12.172 1 67.56 94 VAL A O 1
ATOM 722 N N . ASN A 1 95 ? 9.922 -14.977 12.25 1 66.88 95 ASN A N 1
ATOM 723 C CA . ASN A 1 95 ? 10.18 -15.008 13.688 1 66.88 95 ASN A CA 1
ATOM 724 C C . ASN A 1 95 ? 11.594 -15.484 14 1 66.88 95 ASN A C 1
ATOM 726 O O . ASN A 1 95 ? 12 -15.531 15.164 1 66.88 95 ASN A O 1
ATOM 730 N N . TYR A 1 96 ? 12.344 -15.75 12.992 1 75.56 96 TYR A N 1
ATOM 731 C CA . TYR A 1 96 ? 13.672 -16.297 13.266 1 75.56 96 TYR A CA 1
ATOM 732 C C . TYR A 1 96 ? 14.742 -15.531 12.492 1 75.56 96 TYR A C 1
ATOM 734 O O . TYR A 1 96 ? 14.43 -14.82 11.531 1 75.56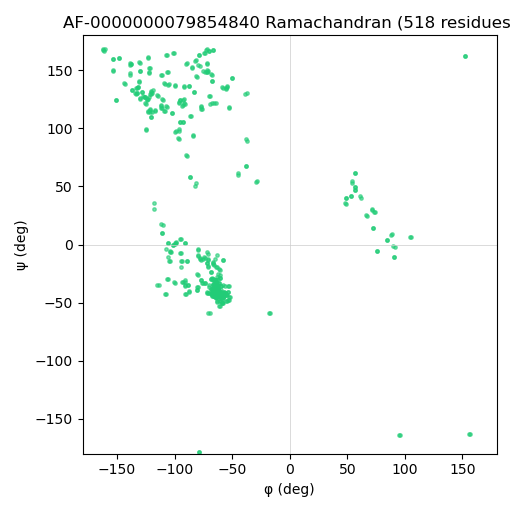 96 TYR A O 1
ATOM 742 N N . SER A 1 97 ? 15.938 -15.617 13.016 1 88 97 SER A N 1
ATOM 743 C CA . SER A 1 97 ? 17.078 -14.891 12.477 1 88 97 SER A CA 1
ATOM 744 C C . SER A 1 97 ? 17.688 -15.625 11.281 1 88 97 SER A C 1
ATOM 746 O O . SER A 1 97 ? 18.922 -15.719 11.164 1 88 97 SER A O 1
ATOM 748 N N . PHE A 1 98 ? 16.922 -16.016 10.305 1 92.56 98 PHE A N 1
ATOM 749 C CA . PHE A 1 98 ? 17.406 -16.594 9.062 1 92.56 98 PHE A CA 1
ATOM 750 C C . PHE A 1 98 ? 18.031 -15.539 8.172 1 92.56 98 PHE A C 1
ATOM 752 O O . PHE A 1 98 ? 17.641 -14.375 8.211 1 92.56 98 PHE A O 1
ATOM 759 N N . THR A 1 99 ? 18.984 -16.016 7.457 1 96.06 99 THR A N 1
ATOM 760 C CA . THR A 1 99 ? 19.5 -15.148 6.406 1 96.06 99 THR A CA 1
ATOM 761 C C . THR A 1 99 ? 18.578 -15.148 5.195 1 96.06 99 THR A C 1
ATOM 763 O O . THR A 1 99 ? 17.703 -16.016 5.074 1 96.06 99 THR A O 1
ATOM 766 N N . VAL A 1 100 ? 18.734 -14.203 4.379 1 96.69 100 VAL A N 1
ATOM 767 C CA . VAL A 1 100 ? 18 -14.133 3.123 1 96.69 100 VAL A CA 1
ATOM 768 C C . VAL A 1 100 ? 18.172 -15.43 2.342 1 96.69 100 VAL A C 1
ATOM 770 O O . VAL A 1 100 ? 17.188 -16.031 1.9 1 96.69 100 VAL A O 1
ATOM 773 N N . GLU A 1 101 ? 19.375 -15.836 2.26 1 96.44 101 GLU A N 1
ATOM 774 C CA . GLU A 1 101 ? 19.688 -17.031 1.488 1 96.44 101 GLU A CA 1
ATOM 775 C C . GLU A 1 101 ? 19.031 -18.266 2.107 1 96.44 101 GLU A C 1
ATOM 777 O O . GLU A 1 101 ? 18.516 -19.125 1.392 1 96.44 101 GLU A O 1
ATOM 782 N N . GLU A 1 102 ? 19.047 -18.344 3.373 1 94.69 102 GLU A N 1
ATOM 783 C CA . GLU A 1 102 ? 18.422 -19.469 4.062 1 94.69 102 GLU A CA 1
ATOM 784 C C . GLU A 1 102 ? 16.922 -19.516 3.793 1 94.69 102 GLU A C 1
ATOM 786 O O . GLU A 1 102 ? 16.359 -20.594 3.602 1 94.69 102 GLU A O 1
ATOM 791 N N . ILE A 1 103 ? 16.328 -18.375 3.764 1 93.75 103 ILE A N 1
ATOM 792 C CA . ILE A 1 103 ? 14.898 -18.312 3.469 1 93.75 103 ILE A CA 1
ATOM 793 C C . ILE A 1 103 ? 14.641 -18.812 2.045 1 93.75 103 ILE A C 1
ATOM 795 O O . ILE A 1 103 ? 13.734 -19.609 1.812 1 93.75 103 ILE A O 1
ATOM 799 N N . VAL A 1 104 ? 15.438 -18.344 1.159 1 94.75 104 VAL A N 1
ATOM 800 C CA . VAL A 1 104 ? 15.281 -18.719 -0.24 1 94.75 104 VAL A CA 1
ATOM 801 C C . VAL A 1 104 ? 15.516 -20.219 -0.396 1 94.75 104 VAL A C 1
ATOM 803 O O . VAL A 1 104 ? 14.812 -20.891 -1.153 1 94.75 104 VAL A O 1
ATOM 806 N N . GLU A 1 105 ? 16.422 -20.734 0.403 1 93 105 GLU A N 1
ATOM 807 C CA . GLU A 1 105 ? 16.734 -22.156 0.368 1 93 105 GLU A CA 1
ATOM 808 C C . GLU A 1 105 ? 15.539 -23 0.788 1 93 105 GLU A C 1
ATOM 810 O O . GLU A 1 105 ? 15.375 -24.125 0.315 1 93 105 GLU A O 1
ATOM 815 N N . LEU A 1 106 ? 14.758 -22.469 1.629 1 90.12 106 LEU A N 1
ATOM 816 C CA . LEU A 1 106 ? 13.57 -23.188 2.07 1 90.12 106 LEU A CA 1
ATOM 817 C C . LEU A 1 106 ? 12.648 -23.484 0.896 1 90.12 106 LEU A C 1
ATOM 819 O O . LEU A 1 106 ? 11.828 -24.391 0.96 1 90.12 106 LEU A O 1
ATOM 823 N N . GLY A 1 107 ? 12.711 -22.703 -0.113 1 90.62 107 GLY A N 1
ATOM 824 C CA . GLY A 1 107 ? 11.93 -22.953 -1.314 1 90.62 107 GLY A CA 1
ATOM 825 C C . GLY A 1 107 ? 12.266 -24.281 -1.979 1 90.62 107 GLY A C 1
ATOM 826 O O . GLY A 1 107 ? 11.469 -24.812 -2.754 1 90.62 107 GLY A O 1
ATOM 827 N N . ARG A 1 108 ? 13.422 -24.75 -1.672 1 88.94 108 ARG A N 1
ATOM 828 C CA . ARG A 1 108 ? 13.875 -26 -2.291 1 88.94 108 ARG A CA 1
ATOM 829 C C . ARG A 1 108 ? 13.562 -27.203 -1.405 1 88.94 108 ARG A C 1
ATOM 831 O O . ARG A 1 108 ? 13.922 -28.328 -1.733 1 88.94 108 ARG A O 1
ATOM 838 N N . PHE A 1 109 ? 12.914 -26.953 -0.378 1 83.62 109 PHE A N 1
ATOM 839 C CA . PHE A 1 109 ? 12.695 -27.969 0.649 1 83.62 109 PHE A CA 1
ATOM 840 C C . PHE A 1 109 ? 12.023 -29.203 0.059 1 83.62 109 PHE A C 1
ATOM 842 O O . PHE A 1 109 ? 12.406 -30.344 0.371 1 83.62 109 PHE A O 1
ATOM 849 N N . SER A 1 110 ? 11.07 -29 -0.795 1 78 110 SER A N 1
ATOM 850 C CA . SER A 1 110 ? 10.289 -30.109 -1.335 1 78 110 SER A CA 1
ATOM 851 C C . SER A 1 110 ? 11.117 -30.969 -2.295 1 78 110 SER A C 1
ATOM 853 O O . SER A 1 110 ? 10.711 -32.062 -2.672 1 78 110 SER A O 1
ATOM 855 N N . TYR A 1 111 ? 12.305 -30.531 -2.629 1 77.12 111 TYR A N 1
ATOM 856 C CA . TYR A 1 111 ? 13.148 -31.219 -3.596 1 77.12 111 TYR A CA 1
ATOM 857 C C . TYR A 1 111 ? 14.266 -31.984 -2.896 1 77.12 111 TYR A C 1
ATOM 859 O O . TYR A 1 111 ? 15 -32.75 -3.531 1 77.12 111 TYR A O 1
ATOM 867 N N . ARG A 1 112 ? 14.562 -31.781 -1.681 1 72.56 112 ARG A N 1
ATOM 868 C CA . ARG A 1 112 ? 15.711 -32.312 -0.958 1 72.56 112 ARG A CA 1
ATOM 869 C C . ARG A 1 112 ? 15.688 -33.844 -0.939 1 72.56 112 ARG A C 1
ATOM 871 O O . ARG A 1 112 ? 16.734 -34.469 -0.926 1 72.56 112 ARG A O 1
ATOM 878 N N . LYS A 1 113 ? 14.648 -34.406 -0.762 1 63.69 113 LYS A N 1
ATOM 879 C CA . LYS A 1 113 ? 14.688 -35.875 -0.778 1 63.69 113 LYS A CA 1
ATOM 880 C C . LYS A 1 113 ? 15.242 -36.375 -2.1 1 63.69 113 LYS A C 1
ATOM 882 O O . LYS A 1 113 ? 15.625 -37.562 -2.201 1 63.69 113 LYS A O 1
ATOM 887 N N . ASP A 1 114 ? 15.305 -35.531 -2.998 1 61.5 114 ASP A N 1
ATOM 888 C CA . ASP A 1 114 ? 15.82 -35.969 -4.285 1 61.5 114 ASP A CA 1
ATOM 889 C C . ASP A 1 114 ? 17.344 -35.812 -4.352 1 61.5 114 ASP A C 1
ATOM 891 O O . ASP A 1 114 ? 17.875 -34.781 -4.016 1 61.5 114 ASP A O 1
ATOM 895 N N . LYS A 1 115 ? 18.188 -36.719 -3.691 1 53.28 115 LYS A N 1
ATOM 896 C CA . LYS A 1 115 ? 19.625 -36.844 -3.457 1 53.28 115 LYS A CA 1
ATOM 897 C C . LYS A 1 115 ? 20.422 -35.969 -4.422 1 53.28 115 LYS A C 1
ATOM 899 O O . LYS A 1 115 ? 21.531 -35.531 -4.094 1 53.28 115 LYS A O 1
ATOM 904 N N . LEU A 1 116 ? 20.375 -36.062 -5.676 1 49.09 116 LEU A N 1
ATOM 905 C CA . LEU A 1 116 ? 21.297 -35.688 -6.734 1 49.09 116 LEU A CA 1
ATOM 906 C C . LEU A 1 116 ? 21.484 -34.156 -6.77 1 49.09 116 LEU A C 1
ATOM 908 O O . LEU A 1 116 ? 22.406 -33.656 -7.414 1 49.09 116 LEU A O 1
ATOM 912 N N . MET A 1 117 ? 20.766 -33.188 -6.145 1 53.88 117 MET A N 1
ATOM 913 C CA . MET A 1 117 ? 20.469 -31.891 -6.777 1 53.88 117 MET A CA 1
ATOM 914 C C . MET A 1 117 ? 21.094 -30.75 -5.992 1 53.88 117 MET A C 1
ATOM 916 O O . MET A 1 117 ? 20.547 -29.641 -5.961 1 53.88 117 MET A O 1
ATOM 920 N N . ILE A 1 118 ? 22.312 -31.094 -5.461 1 57.16 118 ILE A N 1
ATOM 921 C CA . ILE A 1 118 ? 22.891 -30.047 -4.625 1 57.16 118 ILE A CA 1
ATOM 922 C C . ILE A 1 118 ? 23.312 -28.875 -5.496 1 57.16 118 ILE A C 1
ATOM 924 O O . ILE A 1 118 ? 22.984 -27.719 -5.188 1 57.16 118 ILE A O 1
ATOM 928 N N . LYS A 1 119 ? 24.281 -29.141 -6.543 1 59.59 119 LYS A N 1
ATOM 929 C CA . LYS A 1 119 ? 24.797 -28.047 -7.367 1 59.59 119 LYS A CA 1
ATOM 930 C C . LYS A 1 119 ? 23.641 -27.281 -8.016 1 59.59 119 LYS A C 1
ATOM 932 O O . LYS A 1 119 ? 23.656 -26.047 -8.039 1 59.59 119 LYS A O 1
ATOM 937 N N . GLU A 1 120 ? 22.656 -27.953 -8.508 1 75.94 120 GLU A N 1
ATOM 938 C CA . GLU A 1 120 ? 21.516 -27.359 -9.18 1 75.94 120 GLU A CA 1
ATOM 939 C C . GLU A 1 120 ? 20.703 -26.469 -8.227 1 75.94 120 GLU A C 1
ATOM 941 O O . GLU A 1 120 ? 20.234 -25.406 -8.609 1 75.94 120 GLU A O 1
ATOM 946 N N . GLU A 1 121 ? 20.984 -26.781 -7.035 1 82.94 121 GLU A N 1
ATOM 947 C CA . GLU A 1 121 ? 20.234 -26.031 -6.027 1 82.94 121 GLU A CA 1
ATOM 948 C C . GLU A 1 121 ? 20.859 -24.656 -5.805 1 82.94 121 GLU A C 1
ATOM 950 O O . GLU A 1 121 ? 20.156 -23.656 -5.703 1 82.94 121 GLU A O 1
ATOM 955 N N . LYS A 1 122 ? 22.219 -24.703 -5.828 1 87.56 122 LYS A N 1
ATOM 956 C CA . LYS A 1 122 ? 22.922 -23.453 -5.613 1 87.56 122 LYS A CA 1
ATOM 957 C C . LYS A 1 122 ? 22.656 -22.469 -6.75 1 87.56 122 LYS A C 1
ATOM 959 O O . LYS A 1 122 ? 22.484 -21.266 -6.516 1 87.56 122 LYS A O 1
ATOM 964 N N . GLU A 1 123 ? 22.609 -22.969 -7.887 1 91.88 123 GLU A N 1
ATOM 965 C CA . GLU A 1 123 ? 22.344 -22.141 -9.055 1 91.88 123 GLU A CA 1
ATOM 966 C C . GLU A 1 123 ? 20.922 -21.578 -9.023 1 91.88 123 GLU A C 1
ATOM 968 O O . GLU A 1 123 ? 20.703 -20.422 -9.352 1 91.88 123 GLU A O 1
ATOM 973 N N . ILE A 1 124 ? 20.047 -22.406 -8.656 1 91.69 124 ILE A N 1
ATOM 974 C CA . ILE A 1 124 ? 18.656 -22 -8.578 1 91.69 124 ILE A CA 1
ATOM 975 C C . ILE A 1 124 ? 18.484 -20.875 -7.551 1 91.69 124 ILE A C 1
ATOM 977 O O . ILE A 1 124 ? 17.812 -19.875 -7.816 1 91.69 124 ILE A O 1
ATOM 981 N N . ILE A 1 125 ? 19.188 -21.062 -6.457 1 94.19 125 ILE A N 1
ATOM 982 C CA . ILE A 1 125 ? 19.125 -20.078 -5.379 1 94.19 125 ILE A CA 1
ATOM 983 C C . ILE A 1 125 ? 19.75 -18.766 -5.84 1 94.19 125 ILE A C 1
ATOM 985 O O . ILE A 1 125 ? 19.188 -17.688 -5.637 1 94.19 125 ILE A O 1
ATOM 989 N N . GLN A 1 126 ? 20.875 -18.938 -6.477 1 94.88 126 GLN A N 1
ATOM 990 C CA . GLN A 1 126 ? 21.562 -17.766 -6.988 1 94.88 126 GLN A CA 1
ATOM 991 C C . GLN A 1 126 ? 20.703 -17 -7.984 1 94.88 126 GLN A C 1
ATOM 993 O O . GLN A 1 126 ? 20.578 -15.781 -7.895 1 94.88 126 GLN A O 1
ATOM 998 N N . GLU A 1 127 ? 20.094 -17.688 -8.852 1 93.19 127 GLU A N 1
ATOM 999 C CA . GLU A 1 127 ? 19.25 -17.078 -9.875 1 93.19 127 GLU A CA 1
ATOM 1000 C C . GLU A 1 127 ? 18.047 -16.359 -9.25 1 93.19 127 GLU A C 1
ATOM 1002 O O . GLU A 1 127 ? 17.719 -15.242 -9.633 1 93.19 127 GLU A O 1
ATOM 1007 N N . ALA A 1 128 ? 17.438 -17.016 -8.336 1 93.62 128 ALA A N 1
ATOM 1008 C CA . ALA A 1 128 ? 16.281 -16.422 -7.652 1 93.62 128 ALA A CA 1
ATOM 1009 C C . ALA A 1 128 ? 16.656 -15.125 -6.949 1 93.62 128 ALA A C 1
ATOM 1011 O O . ALA A 1 128 ? 15.93 -14.133 -7.043 1 93.62 128 ALA A O 1
ATOM 1012 N N . LEU A 1 129 ? 17.812 -15.148 -6.316 1 95.94 129 LEU A N 1
ATOM 1013 C CA . LEU A 1 129 ? 18.297 -13.969 -5.613 1 95.94 129 LEU A CA 1
ATOM 1014 C C . LEU A 1 129 ? 18.625 -12.844 -6.59 1 95.94 129 LEU A C 1
ATOM 1016 O O . LEU A 1 129 ? 18.344 -11.672 -6.324 1 95.94 129 LEU A O 1
ATOM 1020 N N . GLU A 1 130 ? 19.172 -13.219 -7.68 1 93.69 130 GLU A N 1
ATOM 1021 C CA . GLU A 1 130 ? 19.516 -12.234 -8.703 1 93.69 130 GLU A CA 1
ATOM 1022 C C . GLU A 1 130 ? 18.25 -11.625 -9.32 1 93.69 130 GLU A C 1
ATOM 1024 O O . GLU A 1 130 ? 18.172 -10.398 -9.477 1 93.69 130 GLU A O 1
ATOM 1029 N N . MET A 1 131 ? 17.281 -12.422 -9.562 1 90.12 131 MET A N 1
ATOM 1030 C CA . MET A 1 131 ? 16.047 -11.961 -10.188 1 90.12 131 MET A CA 1
ATOM 1031 C C . MET A 1 131 ? 15.328 -10.953 -9.297 1 90.12 131 MET A C 1
ATOM 1033 O O . MET A 1 131 ? 14.656 -10.055 -9.797 1 90.12 131 MET A O 1
ATOM 1037 N N . THR A 1 132 ? 15.523 -11.07 -7.992 1 91.62 132 THR A N 1
ATOM 1038 C CA . THR A 1 132 ? 14.773 -10.227 -7.062 1 91.62 132 THR A CA 1
ATOM 1039 C C . THR A 1 132 ? 15.672 -9.141 -6.48 1 91.62 132 THR A C 1
ATOM 1041 O O . THR A 1 132 ? 15.25 -8.391 -5.598 1 91.62 132 THR A O 1
ATOM 1044 N N . GLY A 1 133 ? 16.922 -9.102 -6.906 1 90.12 133 GLY A N 1
ATOM 1045 C CA . GLY A 1 133 ? 17.859 -8.07 -6.477 1 90.12 133 GLY A CA 1
ATOM 1046 C C . GLY A 1 133 ? 18.328 -8.25 -5.047 1 90.12 133 GLY A C 1
ATOM 1047 O O . GLY A 1 133 ? 18.641 -7.277 -4.359 1 90.12 133 GLY A O 1
ATOM 1048 N N . MET A 1 134 ? 18.344 -9.484 -4.574 1 94.81 134 MET A N 1
ATOM 1049 C CA . MET A 1 134 ? 18.672 -9.719 -3.17 1 94.81 134 MET A CA 1
ATOM 1050 C C . MET A 1 134 ? 20.016 -10.414 -3.031 1 94.81 134 MET A C 1
ATOM 1052 O O . MET A 1 134 ? 20.422 -10.781 -1.926 1 94.81 134 MET A O 1
ATOM 1056 N N . ILE A 1 135 ? 20.766 -10.516 -4.145 1 96.25 135 ILE A N 1
ATOM 1057 C CA . ILE A 1 135 ? 22 -11.289 -4.164 1 96.25 135 ILE A CA 1
ATOM 1058 C C . ILE A 1 135 ? 23.016 -10.672 -3.195 1 96.25 135 ILE A C 1
ATOM 1060 O O . ILE A 1 135 ? 23.688 -11.391 -2.459 1 96.25 135 ILE A O 1
ATOM 1064 N N . GLU A 1 136 ? 23.125 -9.391 -3.141 1 95.62 136 GLU A N 1
ATOM 1065 C CA . GLU A 1 136 ? 24.109 -8.711 -2.307 1 95.62 136 GLU A CA 1
ATOM 1066 C C . GLU A 1 136 ? 23.75 -8.82 -0.828 1 95.62 136 GLU A C 1
ATOM 1068 O O . GLU A 1 136 ? 24.594 -8.586 0.039 1 95.62 136 GLU A O 1
ATOM 1073 N N . LYS A 1 137 ? 22.562 -9.18 -0.578 1 96.25 137 LYS A N 1
ATOM 1074 C CA . LYS A 1 137 ? 22.109 -9.258 0.807 1 96.25 137 LYS A CA 1
ATOM 1075 C C . LYS A 1 137 ? 21.859 -10.703 1.227 1 96.25 137 LYS A C 1
ATOM 1077 O O . LYS A 1 137 ? 21.234 -10.961 2.256 1 96.25 137 LYS A O 1
ATOM 1082 N N . ARG A 1 138 ? 22.375 -11.578 0.51 1 96.75 138 ARG A N 1
ATOM 1083 C CA . ARG A 1 138 ? 22.062 -12.984 0.679 1 96.75 138 ARG A CA 1
ATOM 1084 C C . ARG A 1 138 ? 22.438 -13.477 2.074 1 96.75 138 ARG A C 1
ATOM 1086 O O . ARG A 1 138 ? 21.781 -14.367 2.623 1 96.75 138 ARG A O 1
ATOM 1093 N N . LYS A 1 139 ? 23.469 -12.883 2.736 1 96.75 139 LYS A N 1
ATOM 1094 C CA . LYS A 1 139 ? 23.938 -13.359 4.031 1 96.75 139 LYS A CA 1
ATOM 1095 C C . LYS A 1 139 ? 23.359 -12.523 5.168 1 96.75 139 LYS A C 1
ATOM 1097 O O . LYS A 1 139 ? 23.625 -12.781 6.344 1 96.75 139 LYS A O 1
ATOM 1102 N N . GLN A 1 140 ? 22.562 -11.609 4.871 1 95.25 140 GLN A N 1
ATOM 1103 C CA . GLN A 1 140 ? 21.969 -10.727 5.867 1 95.25 140 GLN A CA 1
ATOM 1104 C C . GLN A 1 140 ? 20.781 -11.391 6.547 1 95.25 140 GLN A C 1
ATOM 1106 O O . GLN A 1 140 ? 20.031 -12.133 5.91 1 95.25 140 GLN A O 1
ATOM 1111 N N . SER A 1 141 ? 20.688 -11.055 7.84 1 95 141 SER A N 1
ATOM 1112 C CA . SER A 1 141 ? 19.516 -11.531 8.57 1 95 141 SER A CA 1
ATOM 1113 C C . SER A 1 141 ? 18.25 -10.859 8.062 1 95 141 SER A C 1
ATOM 1115 O O . SER A 1 141 ? 18.234 -9.648 7.828 1 95 141 SER A O 1
ATOM 1117 N N . VAL A 1 142 ? 17.125 -11.594 7.957 1 92.25 142 VAL A N 1
ATOM 1118 C CA . VAL A 1 142 ? 15.867 -11.07 7.445 1 92.25 142 VAL A CA 1
ATOM 1119 C C . VAL A 1 142 ? 15.289 -10.055 8.43 1 92.25 142 VAL A C 1
ATOM 1121 O O . VAL A 1 142 ? 14.5 -9.188 8.039 1 92.25 142 VAL A O 1
ATOM 1124 N N . LEU A 1 143 ? 15.656 -10.141 9.648 1 88.88 143 LEU A N 1
ATOM 1125 C CA . LEU A 1 143 ? 15.156 -9.25 10.688 1 88.88 143 LEU A CA 1
ATOM 1126 C C . LEU A 1 143 ? 15.633 -7.82 10.453 1 88.88 143 LEU A C 1
ATOM 1128 O O . LEU A 1 143 ? 15.086 -6.875 11.023 1 88.88 143 LEU A O 1
ATOM 1132 N N . THR A 1 144 ? 16.641 -7.652 9.602 1 87.88 144 THR A N 1
ATOM 1133 C CA . THR A 1 144 ? 17.234 -6.34 9.359 1 87.88 144 THR A CA 1
ATOM 1134 C C . THR A 1 144 ? 16.719 -5.746 8.047 1 87.88 144 THR A C 1
ATOM 1136 O O . THR A 1 144 ? 17.109 -4.633 7.676 1 87.88 144 THR A O 1
ATOM 1139 N N . LEU A 1 145 ? 15.914 -6.461 7.414 1 88.56 145 LEU A N 1
ATOM 1140 C CA . LEU A 1 145 ? 15.469 -6.051 6.09 1 88.56 145 LEU A CA 1
ATOM 1141 C C . LEU A 1 145 ? 14.281 -5.094 6.18 1 88.56 145 LEU A C 1
ATOM 1143 O O . LEU A 1 145 ? 13.516 -5.141 7.148 1 88.56 145 LEU A O 1
ATOM 1147 N N . SER A 1 146 ? 14.18 -4.23 5.133 1 81.56 146 SER A N 1
ATOM 1148 C CA . SER A 1 146 ? 12.969 -3.432 4.969 1 81.56 146 SER A CA 1
ATOM 1149 C C . SER A 1 146 ? 11.797 -4.293 4.508 1 81.56 146 SER A C 1
ATOM 1151 O O . SER A 1 146 ? 11.977 -5.449 4.121 1 81.56 146 SER A O 1
ATOM 1153 N N . GLY A 1 147 ? 10.586 -3.719 4.566 1 81.38 147 GLY A N 1
ATOM 1154 C CA . GLY A 1 147 ? 9.406 -4.422 4.094 1 81.38 147 GLY A CA 1
ATOM 1155 C C . GLY A 1 147 ? 9.508 -4.855 2.643 1 81.38 147 GLY A C 1
ATOM 1156 O O . GLY A 1 147 ? 9.148 -5.98 2.299 1 81.38 147 GLY A O 1
ATOM 1157 N N . GLY A 1 148 ? 9.984 -3.957 1.812 1 84.44 148 GLY A N 1
ATOM 1158 C CA . GLY A 1 148 ? 10.172 -4.297 0.411 1 84.44 148 GLY A CA 1
ATOM 1159 C C . GLY A 1 148 ? 11.195 -5.395 0.195 1 84.44 148 GLY A C 1
ATOM 1160 O O . GLY A 1 148 ? 11.008 -6.262 -0.663 1 84.44 148 GLY A O 1
ATOM 1161 N N . GLU A 1 149 ? 12.211 -5.32 0.995 1 88.06 149 GLU A N 1
ATOM 1162 C CA . GLU A 1 149 ? 13.25 -6.34 0.901 1 88.06 149 GLU A CA 1
ATOM 1163 C C . GLU A 1 149 ? 12.727 -7.699 1.359 1 88.06 149 GLU A C 1
ATOM 1165 O O . GLU A 1 149 ? 13.055 -8.727 0.767 1 88.06 149 GLU A O 1
ATOM 1170 N N . ILE A 1 150 ? 11.945 -7.668 2.352 1 89.5 150 ILE A N 1
ATOM 1171 C CA . ILE A 1 150 ? 11.328 -8.898 2.832 1 89.5 150 ILE A CA 1
ATOM 1172 C C . ILE A 1 150 ? 10.445 -9.5 1.737 1 89.5 150 ILE A C 1
ATOM 1174 O O . ILE A 1 150 ? 10.523 -10.695 1.449 1 89.5 150 ILE A O 1
ATOM 1178 N N . GLN A 1 151 ? 9.695 -8.664 1.123 1 89.06 151 GLN A N 1
ATOM 1179 C CA . GLN A 1 151 ? 8.828 -9.117 0.037 1 89.06 151 GLN A CA 1
ATOM 1180 C C . GLN A 1 151 ? 9.648 -9.742 -1.088 1 89.06 151 GLN A C 1
ATOM 1182 O O . GLN A 1 151 ? 9.289 -10.812 -1.597 1 89.06 151 GLN A O 1
ATOM 1187 N N . ARG A 1 152 ? 10.648 -9.094 -1.409 1 90.06 152 ARG A N 1
ATOM 1188 C CA . ARG A 1 152 ? 11.492 -9.586 -2.488 1 90.06 152 ARG A CA 1
ATOM 1189 C C . ARG A 1 152 ? 12.18 -10.891 -2.094 1 90.06 152 ARG A C 1
ATOM 1191 O O . ARG A 1 152 ? 12.406 -11.758 -2.939 1 90.06 152 ARG A O 1
ATOM 1198 N N . THR A 1 153 ? 12.531 -11.016 -0.835 1 93.06 153 THR A N 1
ATOM 1199 C CA . THR A 1 153 ? 13.117 -12.25 -0.331 1 93.06 153 THR A CA 1
ATOM 1200 C C . THR A 1 153 ? 12.141 -13.414 -0.483 1 93.06 153 THR A C 1
ATOM 1202 O O . THR A 1 153 ? 12.5 -14.477 -0.988 1 93.06 153 THR A O 1
ATOM 1205 N N . PHE A 1 154 ? 10.961 -13.188 -0.157 1 92.5 154 PHE A N 1
ATOM 1206 C CA . PHE A 1 154 ? 9.977 -14.258 -0.233 1 92.5 154 PHE A CA 1
ATOM 1207 C C . PHE A 1 154 ? 9.609 -14.555 -1.683 1 92.5 154 PHE A C 1
ATOM 1209 O O . PHE A 1 154 ? 9.312 -15.703 -2.031 1 92.5 154 PHE A O 1
ATOM 1216 N N . LEU A 1 155 ? 9.617 -13.586 -2.447 1 92.19 155 LEU A N 1
ATOM 1217 C CA . LEU A 1 155 ? 9.445 -13.836 -3.875 1 92.19 155 LEU A CA 1
ATOM 1218 C C . LEU A 1 155 ? 10.57 -14.711 -4.41 1 92.19 155 LEU A C 1
ATOM 1220 O O . LEU A 1 155 ? 10.328 -15.625 -5.203 1 92.19 155 LEU A O 1
ATOM 1224 N N . ALA A 1 156 ? 11.773 -14.383 -3.961 1 93.5 156 ALA A N 1
ATOM 1225 C CA . ALA A 1 156 ? 12.914 -15.211 -4.332 1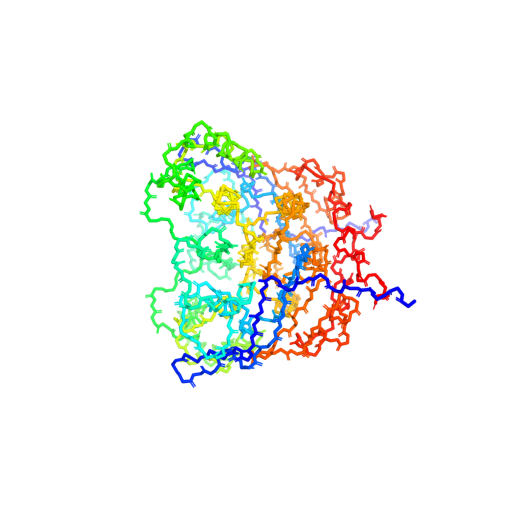 93.5 156 ALA A CA 1
ATOM 1226 C C . ALA A 1 156 ? 12.711 -16.656 -3.877 1 93.5 156 ALA A C 1
ATOM 1228 O O . ALA A 1 156 ? 13.008 -17.594 -4.617 1 93.5 156 ALA A O 1
ATOM 1229 N N . GLN A 1 157 ? 12.273 -16.812 -2.725 1 93.5 157 GLN A N 1
ATOM 1230 C CA . GLN A 1 157 ? 11.961 -18.156 -2.221 1 93.5 157 GLN A CA 1
ATOM 1231 C C . GLN A 1 157 ? 10.984 -18.875 -3.146 1 93.5 157 GLN A C 1
ATOM 1233 O O . GLN A 1 157 ? 11.164 -20.062 -3.438 1 93.5 157 GLN A O 1
ATOM 1238 N N . LEU A 1 158 ? 10.008 -18.141 -3.555 1 93.19 158 LEU A N 1
ATOM 1239 C CA . LEU A 1 158 ? 8.984 -18.703 -4.43 1 93.19 158 LEU A CA 1
ATOM 1240 C C . LEU A 1 158 ? 9.578 -19.094 -5.777 1 93.19 158 LEU A C 1
ATOM 1242 O O . LEU A 1 158 ? 9.234 -20.141 -6.324 1 93.19 158 LEU A O 1
ATOM 1246 N N . PHE A 1 159 ? 10.406 -18.297 -6.273 1 91.56 159 PHE A N 1
ATOM 1247 C CA . PHE A 1 159 ? 11.031 -18.609 -7.551 1 91.56 159 PHE A CA 1
ATOM 1248 C C . PHE A 1 159 ? 11.945 -19.828 -7.422 1 91.56 159 PHE A C 1
ATOM 1250 O O . PHE A 1 159 ? 12.023 -20.656 -8.336 1 91.56 159 PHE A O 1
ATOM 1257 N N . ALA A 1 160 ? 12.617 -19.906 -6.289 1 92.12 160 ALA A N 1
ATOM 1258 C CA . ALA A 1 160 ? 13.445 -21.078 -6.031 1 92.12 160 ALA A CA 1
ATOM 1259 C C . ALA A 1 160 ? 12.586 -22.344 -5.953 1 92.12 160 ALA A C 1
ATOM 1261 O O . ALA A 1 160 ? 13.023 -23.422 -6.352 1 92.12 160 ALA A O 1
ATOM 1262 N N . GLN A 1 161 ? 11.453 -22.172 -5.438 1 90.88 161 GLN A N 1
ATOM 1263 C CA . GLN A 1 161 ? 10.5 -23.281 -5.375 1 90.88 161 GLN A CA 1
ATOM 1264 C C . GLN A 1 161 ? 10.086 -23.734 -6.773 1 90.88 161 GLN A C 1
ATOM 1266 O O . GLN A 1 161 ? 9.812 -24.906 -6.996 1 90.88 161 GLN A O 1
ATOM 1271 N N . ASN A 1 162 ? 10.016 -22.781 -7.68 1 89.62 162 ASN A N 1
ATOM 1272 C CA . ASN A 1 162 ? 9.703 -22.984 -9.086 1 89.62 162 ASN A CA 1
ATOM 1273 C C . ASN A 1 162 ? 8.383 -23.75 -9.258 1 89.62 162 ASN A C 1
ATOM 1275 O O . ASN A 1 162 ? 8.336 -24.766 -9.945 1 89.62 162 ASN A O 1
ATOM 1279 N N . PRO A 1 163 ? 7.348 -23.234 -8.656 1 92.69 163 PRO A N 1
ATOM 1280 C CA . PRO A 1 163 ? 6.051 -23.906 -8.781 1 92.69 163 PRO A CA 1
ATOM 1281 C C . PRO A 1 163 ? 5.41 -23.703 -10.156 1 92.69 163 PRO A C 1
ATOM 1283 O O . PRO A 1 163 ? 5.867 -22.875 -10.938 1 92.69 163 PRO A O 1
ATOM 1286 N N . ASN A 1 164 ? 4.441 -24.5 -10.414 1 93.94 164 ASN A N 1
ATOM 1287 C CA . ASN A 1 164 ? 3.701 -24.344 -11.656 1 93.94 164 ASN A CA 1
ATOM 1288 C C . ASN A 1 164 ? 2.738 -23.156 -11.594 1 93.94 164 ASN A C 1
ATOM 1290 O O . ASN A 1 164 ? 2.508 -22.484 -12.594 1 93.94 164 ASN A O 1
ATOM 1294 N N . ILE A 1 165 ? 2.211 -22.906 -10.406 1 95.31 165 ILE A N 1
ATOM 1295 C CA . ILE A 1 165 ? 1.312 -21.781 -10.211 1 95.31 165 ILE A CA 1
ATOM 1296 C C . ILE A 1 165 ? 1.845 -20.891 -9.102 1 95.31 165 ILE A C 1
ATOM 1298 O O . ILE A 1 165 ? 2.152 -21.359 -8 1 95.31 165 ILE A O 1
ATOM 1302 N N . LEU A 1 166 ? 2.012 -19.656 -9.445 1 95.06 166 LEU A N 1
ATOM 1303 C CA . LEU A 1 166 ? 2.33 -18.641 -8.453 1 95.06 166 LEU A CA 1
ATOM 1304 C C . LEU A 1 166 ? 1.062 -17.969 -7.938 1 95.06 166 LEU A C 1
ATOM 1306 O O . LEU A 1 166 ? 0.273 -17.438 -8.719 1 95.06 166 LEU A O 1
ATOM 1310 N N . ILE A 1 167 ? 0.843 -18.062 -6.703 1 96.38 167 ILE A N 1
ATOM 1311 C CA . ILE A 1 167 ? -0.264 -17.359 -6.059 1 96.38 167 ILE A CA 1
ATOM 1312 C C . ILE A 1 167 ? 0.274 -16.203 -5.23 1 96.38 167 ILE A C 1
ATOM 1314 O O . ILE A 1 167 ? 1.036 -16.406 -4.281 1 96.38 167 ILE A O 1
ATOM 1318 N N . LEU A 1 168 ? -0.146 -15.023 -5.594 1 95.75 168 LEU A N 1
ATOM 1319 C CA . LEU A 1 168 ? 0.408 -13.82 -4.988 1 95.75 168 LEU A CA 1
ATOM 1320 C C . LEU A 1 168 ? -0.686 -13 -4.316 1 95.75 168 LEU A C 1
ATOM 1322 O O . LEU A 1 168 ? -1.601 -12.508 -4.984 1 95.75 168 LEU A O 1
ATOM 1326 N N . ASP A 1 169 ? -0.579 -12.859 -3.061 1 94.62 169 ASP A N 1
ATOM 1327 C CA . ASP A 1 169 ? -1.529 -12.039 -2.32 1 94.62 169 ASP A CA 1
ATOM 1328 C C . ASP A 1 169 ? -0.955 -10.648 -2.041 1 94.62 169 ASP A C 1
ATOM 1330 O O . ASP A 1 169 ? -0.203 -10.461 -1.083 1 94.62 169 ASP A O 1
ATOM 1334 N N . GLU A 1 170 ? -1.329 -9.688 -2.9 1 91.38 170 GLU A N 1
ATOM 1335 C CA . GLU A 1 170 ? -0.893 -8.297 -2.822 1 91.38 170 GLU A CA 1
ATOM 1336 C C . GLU A 1 170 ? 0.629 -8.195 -2.852 1 91.38 170 GLU A C 1
ATOM 1338 O O . GLU A 1 170 ? 1.229 -7.559 -1.982 1 91.38 170 GLU A O 1
ATOM 1343 N N . PRO A 1 171 ? 1.238 -8.625 -3.902 1 91.44 171 PRO A N 1
ATOM 1344 C CA . PRO A 1 171 ? 2.693 -8.766 -3.973 1 91.44 171 PRO A CA 1
ATOM 1345 C C . PRO A 1 171 ? 3.416 -7.418 -4.023 1 91.44 171 PRO A C 1
ATOM 1347 O O . PRO A 1 171 ? 4.633 -7.359 -3.832 1 91.44 171 PRO A O 1
ATOM 1350 N N . THR A 1 172 ? 2.672 -6.371 -4.266 1 90.19 172 THR A N 1
ATOM 1351 C CA . THR A 1 172 ? 3.344 -5.09 -4.465 1 90.19 172 THR A CA 1
ATOM 1352 C C . THR A 1 172 ? 3.287 -4.25 -3.193 1 90.19 172 THR A C 1
ATOM 1354 O O . THR A 1 172 ? 3.77 -3.113 -3.174 1 90.19 172 THR A O 1
ATOM 1357 N N . ASN A 1 173 ? 2.693 -4.801 -2.162 1 85.38 173 ASN A N 1
ATOM 1358 C CA . ASN A 1 173 ? 2.686 -4.082 -0.893 1 85.38 173 ASN A CA 1
ATOM 1359 C C . ASN A 1 173 ? 4.098 -3.707 -0.453 1 85.38 173 ASN A C 1
ATOM 1361 O O . ASN A 1 173 ? 5.035 -4.492 -0.621 1 85.38 173 ASN A O 1
ATOM 1365 N N . TYR A 1 174 ? 4.332 -2.506 0.015 1 82.06 174 TYR A N 1
ATOM 1366 C CA . TYR A 1 174 ? 5.562 -1.969 0.585 1 82.06 174 TYR A CA 1
ATOM 1367 C C . TYR A 1 174 ? 6.578 -1.658 -0.506 1 82.06 174 TYR A C 1
ATOM 1369 O O . TYR A 1 174 ? 7.656 -1.13 -0.226 1 82.06 174 TYR A O 1
ATOM 1377 N N . LEU A 1 175 ? 6.219 -2.045 -1.76 1 88.81 175 LEU A N 1
ATOM 1378 C CA . LEU A 1 175 ? 7.148 -1.775 -2.85 1 88.81 175 LEU A CA 1
ATOM 1379 C C . LEU A 1 175 ? 6.918 -0.386 -3.432 1 88.81 175 LEU A C 1
ATOM 1381 O O . LEU A 1 175 ? 5.77 0.039 -3.596 1 88.81 175 LEU A O 1
ATOM 1385 N N . ASP A 1 176 ? 7.992 0.337 -3.686 1 90.06 176 ASP A N 1
ATOM 1386 C CA . ASP A 1 176 ? 7.852 1.571 -4.453 1 90.06 176 ASP A CA 1
ATOM 1387 C C . ASP A 1 176 ? 7.73 1.28 -5.945 1 90.06 176 ASP A C 1
ATOM 1389 O O . ASP A 1 176 ? 7.707 0.118 -6.355 1 90.06 176 ASP A O 1
ATOM 1393 N N . ILE A 1 177 ? 7.633 2.285 -6.723 1 91.88 177 ILE A N 1
ATOM 1394 C CA . ILE A 1 177 ? 7.266 2.146 -8.125 1 91.88 177 ILE A CA 1
ATOM 1395 C C . ILE A 1 177 ? 8.359 1.39 -8.875 1 91.88 177 ILE A C 1
ATOM 1397 O O . ILE A 1 177 ? 8.07 0.601 -9.781 1 91.88 177 ILE A O 1
ATOM 1401 N N . GLN A 1 178 ? 9.594 1.583 -8.492 1 90.19 178 GLN A N 1
ATOM 1402 C CA . GLN A 1 178 ? 10.688 0.894 -9.164 1 90.19 178 GLN A CA 1
ATOM 1403 C C . GLN A 1 178 ? 10.602 -0.615 -8.961 1 90.19 178 GLN A C 1
ATOM 1405 O O . GLN A 1 178 ? 10.703 -1.385 -9.914 1 90.19 178 GLN A O 1
ATOM 1410 N N . TYR A 1 179 ? 10.336 -0.996 -7.773 1 89.06 179 TYR A N 1
ATOM 1411 C CA . TYR A 1 179 ? 10.312 -2.418 -7.449 1 89.06 179 TYR A CA 1
ATOM 1412 C C . TYR A 1 179 ? 9.023 -3.068 -7.941 1 89.06 179 TYR A C 1
ATOM 1414 O O . TYR A 1 179 ? 9.016 -4.254 -8.273 1 89.06 179 TYR A O 1
ATOM 1422 N N . GLN A 1 180 ? 7.949 -2.309 -7.977 1 92.12 180 GLN A N 1
ATOM 1423 C CA . GLN A 1 180 ? 6.727 -2.826 -8.578 1 92.12 180 GLN A CA 1
ATOM 1424 C C . GLN A 1 180 ? 6.953 -3.217 -10.031 1 92.12 180 GLN A C 1
ATOM 1426 O O . GLN A 1 180 ? 6.621 -4.332 -10.438 1 92.12 180 GLN A O 1
ATOM 1431 N N . GLU A 1 181 ? 7.535 -2.27 -10.742 1 91.38 181 GLU A N 1
ATOM 1432 C CA . GLU A 1 181 ? 7.828 -2.539 -12.141 1 91.38 181 GLU A CA 1
ATOM 1433 C C . GLU A 1 181 ? 8.742 -3.752 -12.297 1 91.38 181 GLU A C 1
ATOM 1435 O O . GLU A 1 181 ? 8.492 -4.621 -13.133 1 91.38 181 GLU A O 1
ATOM 1440 N N . GLN A 1 182 ? 9.75 -3.809 -11.508 1 88.12 182 GLN A N 1
ATOM 1441 C CA . GLN A 1 182 ? 10.703 -4.906 -11.562 1 88.12 182 GLN A CA 1
ATOM 1442 C C . GLN A 1 182 ? 10.039 -6.238 -11.234 1 88.12 182 GLN A C 1
ATOM 1444 O O . GLN A 1 182 ? 10.312 -7.254 -11.875 1 88.12 182 GLN A O 1
ATOM 1449 N N . MET A 1 183 ? 9.227 -6.25 -10.273 1 90.44 183 MET A N 1
ATOM 1450 C CA . MET A 1 183 ? 8.523 -7.465 -9.867 1 90.44 183 MET A CA 1
ATOM 1451 C C . MET A 1 183 ? 7.707 -8.039 -11.023 1 90.44 183 MET A C 1
ATOM 1453 O O . MET A 1 183 ? 7.793 -9.227 -11.32 1 90.44 183 MET A O 1
ATOM 1457 N N . PHE A 1 184 ? 6.938 -7.203 -11.633 1 89.25 184 PHE A N 1
ATOM 1458 C CA . PHE A 1 184 ? 6.066 -7.699 -12.695 1 89.25 184 PHE A CA 1
ATOM 1459 C C . PHE A 1 184 ? 6.883 -8.148 -13.898 1 89.25 184 PHE A C 1
ATOM 1461 O O . PHE A 1 184 ? 6.508 -9.094 -14.594 1 89.25 184 PHE A O 1
ATOM 1468 N N . ARG A 1 185 ? 8.039 -7.5 -14.086 1 87.69 185 ARG A N 1
ATOM 1469 C CA . ARG A 1 185 ? 8.945 -7.961 -15.133 1 87.69 185 ARG A CA 1
ATOM 1470 C C . ARG A 1 185 ? 9.438 -9.375 -14.844 1 87.69 185 ARG A C 1
ATOM 1472 O O . ARG A 1 185 ? 9.469 -10.219 -15.742 1 87.69 185 ARG A O 1
ATOM 1479 N N . VAL A 1 186 ? 9.789 -9.555 -13.633 1 88.44 186 VAL A N 1
ATOM 1480 C CA . VAL A 1 186 ? 10.297 -10.859 -13.219 1 88.44 186 VAL A CA 1
ATOM 1481 C C . VAL A 1 186 ? 9.195 -11.914 -13.359 1 88.44 186 VAL A C 1
ATOM 1483 O O . VAL A 1 186 ? 9.445 -13.016 -13.852 1 88.44 186 VAL A O 1
ATOM 1486 N N . ILE A 1 187 ? 8.031 -11.609 -13.008 1 91.5 187 ILE A N 1
ATOM 1487 C CA . ILE A 1 187 ? 6.91 -12.539 -13.102 1 91.5 187 ILE A CA 1
ATOM 1488 C C . ILE A 1 187 ? 6.602 -12.828 -14.57 1 91.5 187 ILE A C 1
ATOM 1490 O O . ILE A 1 187 ? 6.281 -13.961 -14.93 1 91.5 187 ILE A O 1
ATOM 1494 N N . GLU A 1 188 ? 6.668 -11.805 -15.398 1 90.31 188 GLU A N 1
ATOM 1495 C CA . GLU A 1 188 ? 6.449 -11.984 -16.828 1 90.31 188 GLU A CA 1
ATOM 1496 C C . GLU A 1 188 ? 7.445 -12.977 -17.422 1 90.31 188 GLU A C 1
ATOM 1498 O O . GLU A 1 188 ? 7.082 -13.812 -18.25 1 90.31 188 GLU A O 1
ATOM 1503 N N . GLU A 1 189 ? 8.617 -12.797 -16.969 1 86.06 189 GLU A N 1
ATOM 1504 C CA . GLU A 1 189 ? 9.641 -13.727 -17.422 1 86.06 189 GLU A CA 1
ATOM 1505 C C . GLU A 1 189 ? 9.367 -15.141 -16.922 1 86.06 189 GLU A C 1
ATOM 1507 O O . GLU A 1 189 ? 9.531 -16.109 -17.656 1 86.06 189 GLU A O 1
ATOM 1512 N N . TRP A 1 190 ? 8.977 -15.273 -15.781 1 87.06 190 TRP A N 1
ATOM 1513 C CA . TRP A 1 190 ? 8.695 -16.562 -15.172 1 87.06 190 TRP A CA 1
ATOM 1514 C C . TRP A 1 190 ? 7.562 -17.281 -15.906 1 87.06 190 TRP A C 1
ATOM 1516 O O . TRP A 1 190 ? 7.648 -18.484 -16.172 1 87.06 190 TRP A O 1
ATOM 1526 N N . ILE A 1 191 ? 6.57 -16.625 -16.328 1 89.31 191 ILE A N 1
ATOM 1527 C CA . ILE A 1 191 ? 5.352 -17.219 -16.875 1 89.31 191 ILE A CA 1
ATOM 1528 C C . ILE A 1 191 ? 5.598 -17.672 -18.312 1 89.31 191 ILE A C 1
ATOM 1530 O O . ILE A 1 191 ? 4.801 -18.438 -18.875 1 89.31 191 ILE A O 1
ATOM 1534 N N . THR A 1 192 ? 6.746 -17.234 -18.875 1 84.62 192 THR A N 1
ATOM 1535 C CA . THR A 1 192 ? 7.059 -17.656 -20.234 1 84.62 192 THR A CA 1
ATOM 1536 C C . THR A 1 192 ? 7.434 -19.141 -20.266 1 84.62 192 THR A C 1
ATOM 1538 O O . THR A 1 192 ? 7.41 -19.766 -21.328 1 84.62 192 THR A O 1
ATOM 1541 N N . SER A 1 193 ? 7.762 -19.578 -19.109 1 80.12 193 SER A N 1
ATOM 1542 C CA . SER A 1 193 ? 8.078 -21 -19.031 1 80.12 193 SER A CA 1
ATOM 1543 C C . SER A 1 193 ? 6.828 -21.859 -19.172 1 80.12 193 SER A C 1
ATOM 1545 O O . SER A 1 193 ? 5.723 -21.406 -18.859 1 80.12 193 SER A O 1
ATOM 1547 N N . LYS A 1 194 ? 6.938 -23.062 -19.594 1 74.88 194 LYS A N 1
ATOM 1548 C CA . LYS A 1 194 ? 5.801 -23.938 -19.828 1 74.88 194 LYS A CA 1
ATOM 1549 C C . LYS A 1 194 ? 5.105 -24.312 -18.531 1 74.88 194 LYS A C 1
ATOM 1551 O O . LYS A 1 194 ? 5.742 -24.359 -17.469 1 74.88 194 LYS A O 1
ATOM 1556 N N . ASN A 1 195 ? 3.818 -24.469 -18.578 1 85.38 195 ASN A N 1
ATOM 1557 C CA . ASN A 1 195 ? 2.959 -25 -17.531 1 85.38 195 ASN A CA 1
ATOM 1558 C C . ASN A 1 195 ? 2.914 -24.047 -16.328 1 85.38 195 ASN A C 1
ATOM 1560 O O . ASN A 1 195 ? 2.816 -24.5 -15.188 1 85.38 195 ASN A O 1
ATOM 1564 N N . LYS A 1 196 ? 3.164 -22.812 -16.562 1 92.06 196 LYS A N 1
ATOM 1565 C CA . LYS A 1 196 ? 3.137 -21.859 -15.461 1 92.06 196 LYS A CA 1
ATOM 1566 C C . LYS A 1 196 ? 1.893 -20.984 -15.523 1 92.06 196 LYS A C 1
ATOM 1568 O O . LYS A 1 196 ? 1.316 -20.781 -16.594 1 92.06 196 LYS A O 1
ATOM 1573 N N . ALA A 1 197 ? 1.4 -20.578 -14.461 1 95.31 197 ALA A N 1
ATOM 1574 C CA . ALA A 1 197 ? 0.31 -19.609 -14.336 1 95.31 197 ALA A CA 1
ATOM 1575 C C . ALA A 1 197 ? 0.456 -18.781 -13.062 1 95.31 197 ALA A C 1
ATOM 1577 O O . ALA A 1 197 ? 1.209 -19.141 -12.164 1 95.31 197 ALA A O 1
ATOM 1578 N N . VAL A 1 198 ? -0.22 -17.641 -13.055 1 96.5 198 VAL A N 1
ATOM 1579 C CA . VAL A 1 198 ? -0.177 -16.766 -11.898 1 96.5 198 VAL A CA 1
ATOM 1580 C C . VAL A 1 198 ? -1.599 -16.422 -11.461 1 96.5 198 VAL A C 1
ATOM 1582 O O . VAL A 1 198 ? -2.469 -16.156 -12.297 1 96.5 198 VAL A O 1
ATOM 1585 N N . LEU A 1 199 ? -1.863 -16.547 -10.227 1 97.69 199 LEU A N 1
ATOM 1586 C CA . LEU A 1 199 ? -3.025 -15.953 -9.57 1 97.69 199 LEU A CA 1
ATOM 1587 C C . LEU A 1 199 ? -2.605 -14.859 -8.602 1 97.69 199 LEU A C 1
ATOM 1589 O O . LEU A 1 199 ? -1.853 -15.109 -7.656 1 97.69 199 LEU A O 1
ATOM 1593 N N . ALA A 1 200 ? -3.082 -13.672 -8.852 1 97 200 ALA A N 1
ATOM 1594 C CA . ALA A 1 200 ? -2.678 -12.586 -7.973 1 97 200 ALA A CA 1
ATOM 1595 C C . ALA A 1 200 ? -3.889 -11.789 -7.496 1 97 200 ALA A C 1
ATOM 1597 O O . ALA A 1 200 ? -4.848 -11.594 -8.25 1 97 200 ALA A O 1
ATOM 1598 N N . VAL A 1 201 ? -3.838 -11.414 -6.273 1 96.69 201 VAL A N 1
ATOM 1599 C CA . VAL A 1 201 ? -4.754 -10.422 -5.715 1 96.69 201 VAL A CA 1
ATOM 1600 C C . VAL A 1 201 ? -4.098 -9.047 -5.73 1 96.69 201 VAL A C 1
ATOM 1602 O O . VAL A 1 201 ? -3.006 -8.867 -5.184 1 96.69 201 VAL A O 1
ATOM 1605 N N . VAL A 1 202 ? -4.746 -8.094 -6.398 1 94 202 VAL A N 1
ATOM 1606 C CA . VAL A 1 202 ? -4.164 -6.762 -6.543 1 94 202 VAL A CA 1
ATOM 1607 C C . VAL A 1 202 ? -5.211 -5.699 -6.219 1 94 202 VAL A C 1
ATOM 1609 O O . VAL A 1 202 ? -6.344 -5.766 -6.703 1 94 202 VAL A O 1
ATOM 1612 N N . HIS A 1 203 ? -4.84 -4.727 -5.461 1 90.5 203 HIS A N 1
ATOM 1613 C CA . HIS A 1 203 ? -5.77 -3.674 -5.07 1 90.5 203 HIS A CA 1
ATOM 1614 C C . HIS A 1 203 ? -5.695 -2.486 -6.027 1 90.5 203 HIS A C 1
ATOM 1616 O O . HIS A 1 203 ? -6.684 -1.769 -6.207 1 90.5 203 HIS A O 1
ATOM 1622 N N . ASP A 1 204 ? -4.57 -2.262 -6.543 1 92.88 204 ASP A N 1
ATOM 1623 C CA . ASP A 1 204 ? -4.402 -1.188 -7.52 1 92.88 204 ASP A CA 1
ATOM 1624 C C . ASP A 1 204 ? -4.949 -1.6 -8.883 1 92.88 204 ASP A C 1
ATOM 1626 O O . ASP A 1 204 ? -4.379 -2.459 -9.555 1 92.88 204 ASP A O 1
ATOM 1630 N N . LEU A 1 205 ? -5.938 -0.888 -9.281 1 96.12 205 LEU A N 1
ATOM 1631 C CA . LEU A 1 205 ? -6.652 -1.295 -10.492 1 96.12 205 LEU A CA 1
ATOM 1632 C C . LEU A 1 205 ? -5.789 -1.081 -11.727 1 96.12 205 LEU A C 1
ATOM 1634 O O . LEU A 1 205 ? -5.879 -1.847 -12.688 1 96.12 205 LEU A O 1
ATOM 1638 N N . SER A 1 206 ? -5.023 -0.042 -11.742 1 94.88 206 SER A N 1
ATOM 1639 C CA . SER A 1 206 ? -4.141 0.2 -12.883 1 94.88 206 SER A CA 1
ATOM 1640 C C . SER A 1 206 ? -3.055 -0.865 -12.977 1 94.88 206 SER A C 1
ATOM 1642 O O . SER A 1 206 ? -2.748 -1.351 -14.062 1 94.88 206 SER A O 1
ATOM 1644 N N . LEU A 1 207 ? -2.502 -1.227 -11.875 1 94.56 207 LEU A N 1
ATOM 1645 C CA . LEU A 1 207 ? -1.507 -2.293 -11.836 1 94.56 207 LEU A CA 1
ATOM 1646 C C . LEU A 1 207 ? -2.123 -3.625 -12.25 1 94.56 207 LEU A C 1
ATOM 1648 O O . LEU A 1 207 ? -1.513 -4.391 -13 1 94.56 207 LEU A O 1
ATOM 1652 N N . ALA A 1 208 ? -3.316 -3.881 -11.688 1 96.06 208 ALA A N 1
ATOM 1653 C CA . ALA A 1 208 ? -4.039 -5.098 -12.055 1 96.06 208 ALA A CA 1
ATOM 1654 C C . ALA A 1 208 ? -4.223 -5.188 -13.57 1 96.06 208 ALA A C 1
ATOM 1656 O O . ALA A 1 208 ? -3.922 -6.223 -14.172 1 96.06 208 ALA A O 1
ATOM 1657 N N . SER A 1 209 ? -4.684 -4.117 -14.133 1 95.75 209 SER A N 1
ATOM 1658 C CA . SER A 1 209 ? -4.957 -4.094 -15.57 1 95.75 209 SER A CA 1
ATOM 1659 C C . SER A 1 209 ? -3.676 -4.254 -16.375 1 95.75 209 SER A C 1
ATOM 1661 O O . SER A 1 209 ? -3.68 -4.887 -17.438 1 95.75 209 SER A O 1
ATOM 1663 N N . TYR A 1 210 ? -2.668 -3.682 -15.938 1 93.56 210 TYR A N 1
ATOM 1664 C CA . TYR A 1 210 ? -1.378 -3.76 -16.609 1 93.56 210 TYR A CA 1
ATOM 1665 C C . TYR A 1 210 ? -0.868 -5.195 -16.656 1 93.56 210 TYR A C 1
ATOM 1667 O O . TYR A 1 210 ? -0.419 -5.676 -17.703 1 93.56 210 TYR A O 1
ATOM 1675 N N . PHE A 1 211 ? -1.035 -5.852 -15.547 1 93.31 211 PHE A N 1
ATOM 1676 C CA . PHE A 1 211 ? -0.392 -7.145 -15.344 1 93.31 211 PHE A CA 1
ATOM 1677 C C . PHE A 1 211 ? -1.298 -8.281 -15.812 1 93.31 211 PHE A C 1
ATOM 1679 O O . PHE A 1 211 ? -0.829 -9.25 -16.406 1 93.31 211 PHE A O 1
ATOM 1686 N N . GLY A 1 212 ? -2.467 -8.141 -15.633 1 96.12 212 GLY A N 1
ATOM 1687 C CA . GLY A 1 212 ? -3.383 -9.258 -15.766 1 96.12 212 GLY A CA 1
ATOM 1688 C C . GLY A 1 212 ? -3.918 -9.438 -17.172 1 96.12 212 GLY A C 1
ATOM 1689 O O . GLY A 1 212 ? -3.975 -8.477 -17.938 1 96.12 212 GLY A O 1
ATOM 1690 N N . SER A 1 213 ? -4.34 -10.68 -17.469 1 95.19 213 SER A N 1
ATOM 1691 C CA . SER A 1 213 ? -5.027 -10.992 -18.719 1 95.19 213 SER A CA 1
ATOM 1692 C C . SER A 1 213 ? -6.465 -11.438 -18.453 1 95.19 213 SER A C 1
ATOM 1694 O O . SER A 1 213 ? -7.344 -11.234 -19.297 1 95.19 213 SER A O 1
ATOM 1696 N N . GLU A 1 214 ? -6.691 -12.125 -17.391 1 97.69 214 GLU A N 1
ATOM 1697 C CA . GLU A 1 214 ? -7.992 -12.594 -16.922 1 97.69 214 GLU A CA 1
ATOM 1698 C C . GLU A 1 214 ? -8.297 -12.078 -15.516 1 97.69 214 GLU A C 1
ATOM 1700 O O . GLU A 1 214 ? -7.387 -11.938 -14.695 1 97.69 214 GLU A O 1
ATOM 1705 N N . PHE A 1 215 ? -9.602 -11.867 -15.297 1 98.44 215 PHE A N 1
ATOM 1706 C CA . PHE A 1 215 ? -9.93 -11.18 -14.055 1 98.44 215 PHE A CA 1
ATOM 1707 C C . PHE A 1 215 ? -11.156 -11.805 -13.398 1 98.44 215 PHE A C 1
ATOM 1709 O O . PHE A 1 215 ? -12.039 -12.328 -14.086 1 98.44 215 PHE A O 1
ATOM 1716 N N . LEU A 1 216 ? -11.148 -11.773 -12.148 1 98.75 216 LEU A N 1
ATOM 1717 C CA . LEU A 1 216 ? -12.305 -12.031 -11.289 1 98.75 216 LEU A CA 1
ATOM 1718 C C . LEU A 1 216 ? -12.602 -10.828 -10.406 1 98.75 216 LEU A C 1
ATOM 1720 O O . LEU A 1 216 ? -11.758 -10.422 -9.602 1 98.75 216 LEU A O 1
ATOM 1724 N N . LEU A 1 217 ? -13.719 -10.219 -10.625 1 98.75 217 LEU A N 1
ATOM 1725 C CA . LEU A 1 217 ? -14.18 -9.117 -9.789 1 98.75 217 LEU A CA 1
ATOM 1726 C C . LEU A 1 217 ? -15.047 -9.625 -8.648 1 98.75 217 LEU A C 1
ATOM 1728 O O . LEU A 1 217 ? -16.078 -10.266 -8.883 1 98.75 217 LEU A O 1
ATOM 1732 N N . MET A 1 218 ? -14.602 -9.328 -7.469 1 98.5 218 MET A N 1
ATOM 1733 C CA . MET A 1 218 ? -15.281 -9.82 -6.273 1 98.5 218 MET A CA 1
ATOM 1734 C C . MET A 1 218 ? -15.961 -8.68 -5.523 1 98.5 218 MET A C 1
ATOM 1736 O O . MET A 1 218 ? -15.445 -7.559 -5.496 1 98.5 218 MET A O 1
ATOM 1740 N N . ASN A 1 219 ? -17.016 -9.008 -4.969 1 97.62 219 ASN A N 1
ATOM 1741 C CA . ASN A 1 219 ? -17.734 -8.109 -4.062 1 97.62 219 ASN A CA 1
ATOM 1742 C C . ASN A 1 219 ? -18.516 -8.883 -3.002 1 97.62 219 ASN A C 1
ATOM 1744 O O . ASN A 1 219 ? -19.281 -9.789 -3.328 1 97.62 219 ASN A O 1
ATOM 1748 N N . GLN A 1 220 ? -18.25 -8.586 -1.749 1 95.62 220 GLN A N 1
ATOM 1749 C CA . GLN A 1 220 ? -18.969 -9.156 -0.618 1 95.62 220 GLN A CA 1
ATOM 1750 C C . GLN A 1 220 ? -18.984 -10.68 -0.68 1 95.62 220 GLN A C 1
ATOM 1752 O O . GLN A 1 220 ? -20.031 -11.312 -0.527 1 95.62 220 GLN A O 1
ATOM 1757 N N . GLY A 1 221 ? -17.844 -11.148 -1.032 1 97.62 221 GLY A N 1
ATOM 1758 C CA . GLY A 1 221 ? -17.641 -12.586 -0.971 1 97.62 221 GLY A CA 1
ATOM 1759 C C . GLY A 1 221 ? -18.141 -13.305 -2.211 1 97.62 221 GLY A C 1
ATOM 1760 O O . GLY A 1 221 ? -18.062 -14.539 -2.289 1 97.62 221 GLY A O 1
ATOM 1761 N N . LYS A 1 222 ? -18.609 -12.578 -3.191 1 98.31 222 LYS A N 1
ATOM 1762 C CA . LYS A 1 222 ? -19.188 -13.188 -4.391 1 98.31 222 LYS A CA 1
ATOM 1763 C C . LYS A 1 222 ? -18.438 -12.734 -5.645 1 98.31 222 LYS A C 1
ATOM 1765 O O . LYS A 1 222 ? -17.859 -11.656 -5.664 1 98.31 222 LYS A O 1
ATOM 1770 N N . ALA A 1 223 ? -18.484 -13.633 -6.621 1 98.38 223 ALA A N 1
ATOM 1771 C CA . ALA A 1 223 ? -17.984 -13.258 -7.941 1 98.38 223 ALA A CA 1
ATOM 1772 C C . ALA A 1 223 ? -19 -12.383 -8.68 1 98.38 223 ALA A C 1
ATOM 1774 O O . ALA A 1 223 ? -20.125 -12.805 -8.938 1 98.38 223 ALA A O 1
ATOM 1775 N N . VAL A 1 224 ? -18.609 -11.195 -8.992 1 98.25 224 VAL A N 1
ATOM 1776 C CA . VAL A 1 224 ? -19.484 -10.258 -9.688 1 98.25 224 VAL A CA 1
ATOM 1777 C C . VAL A 1 224 ? -19.312 -10.406 -11.195 1 98.25 224 VAL A C 1
ATOM 1779 O O . VAL A 1 224 ? -20.297 -10.359 -11.945 1 98.25 224 VAL A O 1
ATOM 1782 N N . SER A 1 225 ? -18.125 -10.539 -11.625 1 97.75 225 SER A N 1
ATOM 1783 C CA . SER A 1 225 ? -17.781 -10.688 -13.039 1 97.75 225 SER A CA 1
ATOM 1784 C C . SER A 1 225 ? -16.469 -11.438 -13.211 1 97.75 225 SER A C 1
ATOM 1786 O O . SER A 1 225 ? -15.609 -11.414 -12.328 1 97.75 225 SER A O 1
ATOM 1788 N N . ARG A 1 226 ? -16.406 -12.125 -14.312 1 97.56 226 ARG A N 1
ATOM 1789 C CA . ARG A 1 226 ? -15.195 -12.859 -14.672 1 97.56 226 ARG A CA 1
ATOM 1790 C C . ARG A 1 226 ? -14.961 -12.812 -16.172 1 97.56 226 ARG A C 1
ATOM 1792 O O . ARG A 1 226 ? -15.906 -12.93 -16.969 1 97.56 226 ARG A O 1
ATOM 1799 N N . GLY A 1 227 ? -13.734 -12.633 -16.531 1 97.31 227 GLY A N 1
ATOM 1800 C CA . GLY A 1 227 ? -13.422 -12.609 -17.938 1 97.31 227 GLY A CA 1
ATOM 1801 C C . GLY A 1 227 ? -12.156 -11.852 -18.266 1 97.31 227 GLY A C 1
ATOM 1802 O O . GLY A 1 227 ? -11.281 -11.695 -17.406 1 97.31 227 GLY A O 1
ATOM 1803 N N . ARG A 1 228 ? -12.023 -11.516 -19.531 1 97.12 228 ARG A N 1
ATOM 1804 C CA . ARG A 1 228 ? -10.859 -10.789 -20.016 1 97.12 228 ARG A CA 1
ATOM 1805 C C . ARG A 1 228 ? -10.859 -9.352 -19.5 1 97.12 228 ARG A C 1
ATOM 1807 O O . ARG A 1 228 ? -11.875 -8.867 -19 1 97.12 228 ARG A O 1
ATOM 1814 N N . LYS A 1 229 ? -9.773 -8.734 -19.641 1 96.38 229 LYS A N 1
ATOM 1815 C CA . LYS A 1 229 ? -9.555 -7.363 -19.188 1 96.38 229 LYS A CA 1
ATOM 1816 C C . LYS A 1 229 ? -10.633 -6.43 -19.719 1 96.38 229 LYS A C 1
ATOM 1818 O O . LYS A 1 229 ? -11.25 -5.676 -18.969 1 96.38 229 LYS A O 1
ATOM 1823 N N . GLU A 1 230 ? -10.953 -6.535 -20.938 1 95.31 230 GLU A N 1
ATOM 1824 C CA . GLU A 1 230 ? -11.875 -5.617 -21.609 1 95.31 230 GLU A CA 1
ATOM 1825 C C . GLU A 1 230 ? -13.312 -5.867 -21.172 1 95.31 230 GLU A C 1
ATOM 1827 O O . GLU A 1 230 ? -14.195 -5.043 -21.422 1 95.31 230 GLU A O 1
ATOM 1832 N N . GLU A 1 231 ? -13.531 -6.984 -20.484 1 96.38 231 GLU A N 1
ATOM 1833 C CA . GLU A 1 231 ? -14.875 -7.348 -20.047 1 96.38 231 GLU A CA 1
ATOM 1834 C C . GLU A 1 231 ? -15.094 -6.973 -18.578 1 96.38 231 GLU A C 1
ATOM 1836 O O . GLU A 1 231 ? -16.203 -6.609 -18.188 1 96.38 231 GLU A O 1
ATOM 1841 N N . VAL A 1 232 ? -14.047 -7.066 -17.844 1 97.44 232 VAL A N 1
ATOM 1842 C CA . VAL A 1 232 ? -14.203 -6.961 -16.391 1 97.44 232 VAL A CA 1
ATOM 1843 C C . VAL A 1 232 ? -13.648 -5.621 -15.914 1 97.44 232 VAL A C 1
ATOM 1845 O O . VAL A 1 232 ? -14.289 -4.93 -15.117 1 97.44 232 VAL A O 1
ATOM 1848 N N . MET A 1 233 ? -12.469 -5.223 -16.453 1 96.88 233 MET A N 1
ATOM 1849 C CA . MET A 1 233 ? -11.789 -4.016 -15.992 1 96.88 233 MET A CA 1
ATOM 1850 C C . MET A 1 233 ? -12.305 -2.787 -16.734 1 96.88 233 MET A C 1
ATOM 1852 O O . MET A 1 233 ? -11.539 -2.102 -17.422 1 96.88 233 MET A O 1
ATOM 1856 N N . ILE A 1 234 ? -13.586 -2.602 -16.609 1 96.44 234 ILE A N 1
ATOM 1857 C CA . ILE A 1 234 ? -14.258 -1.479 -17.25 1 96.44 234 ILE A CA 1
ATOM 1858 C C . ILE A 1 234 ? -15.125 -0.744 -16.219 1 96.44 234 ILE A C 1
ATOM 1860 O O . ILE A 1 234 ? -15.617 -1.351 -15.266 1 96.44 234 ILE A O 1
ATOM 1864 N N . PRO A 1 235 ? -15.273 0.608 -16.438 1 94.69 235 PRO A N 1
ATOM 1865 C CA . PRO A 1 235 ? -16.031 1.404 -15.461 1 94.69 235 PRO A CA 1
ATOM 1866 C C . PRO A 1 235 ? -17.422 0.838 -15.18 1 94.69 235 PRO A C 1
ATOM 1868 O O . PRO A 1 235 ? -17.875 0.846 -14.039 1 94.69 235 PRO A O 1
ATOM 1871 N N . GLU A 1 236 ? -18.078 0.282 -16.141 1 94 236 GLU A N 1
ATOM 1872 C CA . GLU A 1 236 ? -19.422 -0.245 -16 1 94 236 GLU A CA 1
ATOM 1873 C C . GLU A 1 236 ? -19.484 -1.338 -14.93 1 94 236 GLU A C 1
ATOM 1875 O O . GLU A 1 236 ? -20.469 -1.447 -14.195 1 94 236 GLU A O 1
ATOM 1880 N N . GLN A 1 237 ? -18.438 -2.119 -14.852 1 96.19 237 GLN A N 1
ATOM 1881 C CA . GLN A 1 237 ? -18.375 -3.195 -13.867 1 96.19 237 GLN A CA 1
ATOM 1882 C C . GLN A 1 237 ? -17.812 -2.691 -12.539 1 96.19 237 GLN A C 1
ATOM 1884 O O . GLN A 1 237 ? -18.359 -3 -11.477 1 96.19 237 GLN A O 1
ATOM 1889 N N . LEU A 1 238 ? -16.828 -1.857 -12.602 1 97.31 238 LEU A N 1
ATOM 1890 C CA . LEU A 1 238 ? -16.062 -1.477 -11.422 1 97.31 238 LEU A CA 1
ATOM 1891 C C . LEU A 1 238 ? -16.812 -0.418 -10.609 1 97.31 238 LEU A C 1
ATOM 1893 O O . LEU A 1 238 ? -16.734 -0.412 -9.383 1 97.31 238 LEU A O 1
ATOM 1897 N N . ASN A 1 239 ? -17.5 0.486 -11.312 1 96.44 239 ASN A N 1
ATOM 1898 C CA . ASN A 1 239 ? -18.172 1.587 -10.625 1 96.44 239 ASN A CA 1
ATOM 1899 C C . ASN A 1 239 ? -19.156 1.079 -9.578 1 96.44 239 ASN A C 1
ATOM 1901 O O . ASN A 1 239 ? -19.219 1.618 -8.469 1 96.44 239 ASN A O 1
ATOM 1905 N N . LEU A 1 240 ? -19.844 0.076 -9.898 1 94.38 240 LEU A N 1
ATOM 1906 C CA . LEU A 1 240 ? -20.859 -0.455 -8.984 1 94.38 240 LEU A CA 1
ATOM 1907 C C . LEU A 1 240 ? -20.203 -1.126 -7.781 1 94.38 240 LEU A C 1
ATOM 1909 O O . LEU A 1 240 ? -20.641 -0.926 -6.645 1 94.38 240 LEU A O 1
ATOM 1913 N N . VAL A 1 241 ? -19.172 -1.845 -8.039 1 96.81 241 VAL A N 1
ATOM 1914 C CA . VAL A 1 241 ? -18.516 -2.629 -7 1 96.81 241 VAL A CA 1
ATOM 1915 C C . VAL A 1 241 ? -17.781 -1.699 -6.043 1 96.81 241 VAL A C 1
ATOM 1917 O O . VAL A 1 241 ? -17.859 -1.863 -4.82 1 96.81 241 VAL A O 1
ATOM 1920 N N . TYR A 1 242 ? -17.109 -0.668 -6.555 1 95.88 242 TYR A N 1
ATOM 1921 C CA . TYR A 1 242 ? -16.297 0.221 -5.734 1 95.88 242 TYR A CA 1
ATOM 1922 C C . TYR A 1 242 ? -17.094 1.452 -5.312 1 95.88 242 TYR A C 1
ATOM 1924 O O . TYR A 1 242 ? -16.594 2.283 -4.547 1 95.88 242 TYR A O 1
ATOM 1932 N N . GLU A 1 243 ? -18.281 1.553 -5.875 1 93.62 243 GLU A N 1
ATOM 1933 C CA . GLU A 1 243 ? -19.188 2.633 -5.516 1 93.62 243 GLU A CA 1
ATOM 1934 C C . GLU A 1 243 ? -18.547 3.998 -5.73 1 93.62 243 GLU A C 1
ATOM 1936 O O . GLU A 1 243 ? -18.578 4.855 -4.848 1 93.62 243 GLU A O 1
ATOM 1941 N N . MET A 1 244 ? -18.016 4.129 -6.859 1 93.81 244 MET A N 1
ATOM 1942 C CA . MET A 1 244 ? -17.391 5.375 -7.289 1 93.81 244 MET A CA 1
ATOM 1943 C C . MET A 1 244 ? -17.25 5.422 -8.805 1 93.81 244 MET A C 1
ATOM 1945 O O . MET A 1 244 ? -17.469 4.418 -9.484 1 93.81 244 MET A O 1
ATOM 1949 N N . ASN A 1 245 ? -16.969 6.566 -9.281 1 93.25 245 ASN A N 1
ATOM 1950 C CA . ASN A 1 245 ? -16.609 6.672 -10.688 1 93.25 245 ASN A CA 1
ATOM 1951 C C . ASN A 1 245 ? -15.125 6.371 -10.906 1 93.25 245 ASN A C 1
ATOM 1953 O O . ASN A 1 245 ? -14.289 7.277 -10.867 1 93.25 245 ASN A O 1
ATOM 1957 N N . VAL A 1 246 ? -14.836 5.137 -11.219 1 94.56 246 VAL A N 1
ATOM 1958 C CA . VAL A 1 246 ? -13.461 4.652 -11.305 1 94.56 246 VAL A CA 1
ATOM 1959 C C . VAL A 1 246 ? -12.742 5.348 -12.461 1 94.56 246 VAL A C 1
ATOM 1961 O O . VAL A 1 246 ? -11.609 5.801 -12.305 1 94.56 246 VAL A O 1
ATOM 1964 N N . GLY A 1 247 ? -13.398 5.445 -13.578 1 90.5 247 GLY A N 1
ATOM 1965 C CA . GLY A 1 247 ? -12.797 6.098 -14.727 1 90.5 247 GLY A CA 1
ATOM 1966 C C . GLY A 1 247 ? -12.391 7.535 -14.453 1 90.5 247 GLY A C 1
ATOM 1967 O O . GLY A 1 247 ? -11.266 7.938 -14.766 1 90.5 247 GLY A O 1
ATOM 1968 N N . SER A 1 248 ? -13.25 8.312 -13.859 1 91.5 248 SER A N 1
ATOM 1969 C CA . SER A 1 248 ? -12.969 9.703 -13.531 1 91.5 248 SER A CA 1
ATOM 1970 C C . SER A 1 248 ? -11.82 9.82 -12.531 1 91.5 248 SER A C 1
ATOM 1972 O O . SER A 1 248 ? -10.938 10.664 -12.68 1 91.5 248 SER A O 1
ATOM 1974 N N . TRP A 1 249 ? -11.859 8.953 -11.602 1 93 249 TRP A N 1
ATOM 1975 C CA . TRP A 1 249 ? -10.812 8.977 -10.586 1 93 249 TRP A CA 1
ATOM 1976 C C . TRP A 1 249 ? -9.445 8.703 -11.195 1 93 249 TRP A C 1
ATOM 1978 O O . TRP A 1 249 ? -8.492 9.445 -10.969 1 93 249 TRP A O 1
ATOM 1988 N N . LEU A 1 250 ? -9.367 7.672 -11.977 1 93 250 LEU A N 1
ATOM 1989 C CA . LEU A 1 250 ? -8.102 7.312 -12.594 1 93 250 LEU A CA 1
ATOM 1990 C C . LEU A 1 250 ? -7.645 8.398 -13.57 1 93 250 LEU A C 1
ATOM 1992 O O . LEU A 1 250 ? -6.449 8.664 -13.688 1 93 250 LEU A O 1
ATOM 1996 N N . HIS A 1 251 ? -8.602 8.992 -14.219 1 90.69 251 HIS A N 1
ATOM 1997 C CA . HIS A 1 251 ? -8.266 10.117 -15.094 1 90.69 251 HIS A CA 1
ATOM 1998 C C . HIS A 1 251 ? -7.621 11.25 -14.305 1 90.69 251 HIS A C 1
ATOM 2000 O O . HIS A 1 251 ? -6.617 11.82 -14.742 1 90.69 251 HIS A O 1
ATOM 2006 N N . TYR A 1 252 ? -8.227 11.539 -13.219 1 90.75 252 TYR A N 1
ATOM 2007 C CA . TYR A 1 252 ? -7.684 12.594 -12.367 1 90.75 252 TYR A CA 1
ATOM 2008 C C . TYR A 1 252 ? -6.27 12.258 -11.914 1 90.75 252 TYR A C 1
ATOM 2010 O O . TYR A 1 252 ? -5.383 13.109 -11.93 1 90.75 252 TYR A O 1
ATOM 2018 N N . LEU A 1 253 ? -6.082 11.016 -11.586 1 92.38 253 LEU A N 1
ATOM 2019 C CA . LEU A 1 253 ? -4.793 10.578 -11.055 1 92.38 253 LEU A CA 1
ATOM 2020 C C . LEU A 1 253 ? -3.699 10.711 -12.109 1 92.38 253 LEU A C 1
ATOM 2022 O O . LEU A 1 253 ? -2.549 11.016 -11.789 1 92.38 253 LEU A O 1
ATOM 2026 N N . TYR A 1 254 ? -4.094 10.555 -13.352 1 92.25 254 TYR A N 1
ATOM 2027 C CA . TYR A 1 254 ? -3.055 10.461 -14.367 1 92.25 254 TYR A CA 1
ATOM 2028 C C . TYR A 1 254 ? -2.992 11.734 -15.203 1 92.25 254 TYR A C 1
ATOM 2030 O O . TYR A 1 254 ? -2.105 11.891 -16.047 1 92.25 254 TYR A O 1
ATOM 2038 N N . LYS A 1 255 ? -3.883 12.648 -14.969 1 90 255 LYS A N 1
ATOM 2039 C CA . LYS A 1 255 ? -4.004 13.875 -15.758 1 90 255 LYS A CA 1
ATOM 2040 C C . LYS A 1 255 ? -2.678 14.625 -15.82 1 90 255 LYS A C 1
ATOM 2042 O O . LYS A 1 255 ? -2.254 15.055 -16.891 1 90 255 LYS A O 1
ATOM 2047 N N . HIS A 1 256 ? -2 14.672 -14.719 1 90.75 256 HIS A N 1
ATOM 2048 C CA . HIS A 1 256 ? -0.742 15.398 -14.625 1 90.75 256 HIS A CA 1
ATOM 2049 C C . HIS A 1 256 ? 0.325 14.773 -15.516 1 90.75 256 HIS A C 1
ATOM 2051 O O . HIS A 1 256 ? 1.201 15.477 -16.031 1 90.75 256 HIS A O 1
ATOM 2057 N N . TRP A 1 257 ? 0.231 13.547 -15.672 1 91.94 257 TRP A N 1
ATOM 2058 C CA . TRP A 1 257 ? 1.301 12.805 -16.328 1 91.94 257 TRP A CA 1
ATOM 2059 C C . TRP A 1 257 ? 1.077 12.75 -17.844 1 91.94 257 TRP A C 1
ATOM 2061 O O . TRP A 1 257 ? 1.989 12.414 -18.594 1 91.94 257 TRP A O 1
ATOM 2071 N N . GLU A 1 258 ? -0.092 13.078 -18.297 1 86.62 258 GLU A N 1
ATOM 2072 C CA . GLU A 1 258 ? -0.468 12.984 -19.703 1 86.62 258 GLU A CA 1
ATOM 2073 C C . GLU A 1 258 ? 0.484 13.789 -20.578 1 86.62 258 GLU A C 1
ATOM 2075 O O . GLU A 1 258 ? 0.822 13.367 -21.688 1 86.62 258 GLU A O 1
ATOM 2080 N N . LYS A 1 259 ? 0.931 14.914 -20.062 1 84.88 259 LYS A N 1
ATOM 2081 C CA . LYS A 1 259 ? 1.767 15.805 -20.859 1 84.88 259 LYS A CA 1
ATOM 2082 C C . LYS A 1 259 ? 3.188 15.266 -20.984 1 84.88 259 LYS A C 1
ATOM 2084 O O . LYS A 1 259 ? 3.977 15.75 -21.797 1 84.88 259 LYS A O 1
ATOM 2089 N N . TYR A 1 260 ? 3.518 14.297 -20.203 1 81.38 260 TYR A N 1
ATOM 2090 C CA . TYR A 1 260 ? 4.867 13.742 -20.234 1 81.38 260 TYR A CA 1
ATOM 2091 C C . TYR A 1 260 ? 4.891 12.391 -20.922 1 81.38 260 TYR A C 1
ATOM 2093 O O . TYR A 1 260 ? 5.941 11.75 -21.016 1 81.38 260 TYR A O 1
ATOM 2101 N N . LEU A 1 261 ? 3.684 11.922 -21.125 1 68.56 261 LEU A N 1
ATOM 2102 C CA . LEU A 1 261 ? 3.531 10.602 -21.734 1 68.56 261 LEU A CA 1
ATOM 2103 C C . LEU A 1 261 ? 3.664 10.68 -23.25 1 68.56 261 LEU A C 1
ATOM 2105 O O . LEU A 1 261 ? 3.27 11.672 -23.859 1 68.56 261 LEU A O 1
ATOM 2109 N N . MET B 1 1 ? 3.205 47.125 -8.602 1 27.67 1 MET B N 1
ATOM 2110 C CA . MET B 1 1 ? 4.27 46.281 -8.086 1 27.67 1 MET B CA 1
ATOM 2111 C C . MET B 1 1 ? 3.697 45.156 -7.199 1 27.67 1 MET B C 1
ATOM 2113 O O . MET B 1 1 ? 3.379 45.406 -6.035 1 27.67 1 MET B O 1
ATOM 2117 N N . ASN B 1 2 ? 2.537 44.5 -7.512 1 33.12 2 ASN B N 1
ATOM 2118 C CA . ASN B 1 2 ? 1.622 43.562 -6.875 1 33.12 2 ASN B CA 1
ATOM 2119 C C . ASN B 1 2 ? 2.375 42.438 -6.176 1 33.12 2 ASN B C 1
ATOM 2121 O O . ASN B 1 2 ? 2.932 41.562 -6.832 1 33.12 2 ASN B O 1
ATOM 2125 N N . SER B 1 3 ? 3.246 42.719 -5.148 1 37.66 3 SER B N 1
ATOM 2126 C CA . SER B 1 3 ? 4.121 41.906 -4.301 1 37.66 3 SER B CA 1
ATOM 2127 C C . SER B 1 3 ? 3.471 40.594 -3.943 1 37.66 3 SER B C 1
ATOM 2129 O O . SER B 1 3 ? 2.424 40.562 -3.293 1 37.66 3 SER B O 1
ATOM 2131 N N . ASN B 1 4 ? 3.223 39.656 -4.777 1 43.88 4 ASN B N 1
ATOM 2132 C CA . ASN B 1 4 ? 2.729 38.312 -4.551 1 43.88 4 ASN B CA 1
ATOM 2133 C C . ASN B 1 4 ? 3.141 37.781 -3.18 1 43.88 4 ASN B C 1
ATOM 2135 O O . ASN B 1 4 ? 4.254 37.281 -3.01 1 43.88 4 ASN B O 1
ATOM 2139 N N . LYS B 1 5 ? 2.904 38.406 -2.148 1 51.28 5 LYS B N 1
ATOM 2140 C CA . LYS B 1 5 ? 3.143 38.188 -0.725 1 51.28 5 LYS B CA 1
ATOM 2141 C C . LYS B 1 5 ? 2.967 36.719 -0.365 1 51.28 5 LYS B C 1
ATOM 2143 O O . LYS B 1 5 ? 1.867 36.156 -0.477 1 51.28 5 LYS B O 1
ATOM 2148 N N . LYS B 1 6 ? 4.02 35.906 -0.449 1 62.5 6 LYS B N 1
ATOM 2149 C CA . LYS B 1 6 ? 3.994 34.469 -0.113 1 62.5 6 LYS B CA 1
ATOM 2150 C C . LYS B 1 6 ? 3.416 34.25 1.281 1 62.5 6 LYS B C 1
ATOM 2152 O O . LYS B 1 6 ? 3.717 35 2.211 1 62.5 6 LYS B O 1
ATOM 2157 N N . SER B 1 7 ? 2.271 33.531 1.418 1 74.5 7 SER B N 1
ATOM 2158 C CA . SER B 1 7 ? 1.681 33.125 2.695 1 74.5 7 SER B CA 1
ATOM 2159 C C . SER B 1 7 ? 2.754 32.75 3.707 1 74.5 7 SER B C 1
ATOM 2161 O O . SER B 1 7 ? 3.814 32.25 3.334 1 74.5 7 SER B O 1
ATOM 2163 N N . PRO B 1 8 ? 2.643 33.312 4.871 1 83.88 8 PRO B N 1
ATOM 2164 C CA . PRO B 1 8 ? 3.623 33 5.91 1 83.88 8 PRO B CA 1
ATOM 2165 C C . PRO B 1 8 ? 3.816 31.5 6.098 1 83.88 8 PRO B C 1
ATOM 2167 O O . PRO B 1 8 ? 2.879 30.719 5.898 1 83.88 8 PRO B O 1
ATOM 2170 N N . SER B 1 9 ? 5.043 31.109 6.363 1 92.31 9 SER B N 1
ATOM 2171 C CA . SER B 1 9 ? 5.359 29.719 6.664 1 92.31 9 SER B CA 1
ATOM 2172 C C . SER B 1 9 ? 4.793 29.312 8.023 1 92.31 9 SER B C 1
ATOM 2174 O O . SER B 1 9 ? 4.922 30.047 9 1 92.31 9 SER B O 1
ATOM 2176 N N . ILE B 1 10 ? 4.105 28.281 8.023 1 94.38 10 ILE B N 1
ATOM 2177 C CA . ILE B 1 10 ? 3.545 27.781 9.273 1 94.38 10 ILE B CA 1
ATOM 2178 C C . ILE B 1 10 ? 4.523 26.797 9.922 1 94.38 10 ILE B C 1
ATOM 2180 O O . ILE B 1 10 ? 4.586 26.703 11.148 1 94.38 10 ILE B O 1
ATOM 2184 N N . LEU B 1 11 ? 5.25 26.094 9.133 1 96.75 11 LEU B N 1
ATOM 2185 C CA . LEU B 1 11 ? 6.266 25.141 9.578 1 96.75 11 LEU B CA 1
ATOM 2186 C C . LEU B 1 11 ? 7.559 25.312 8.789 1 96.75 11 LEU B C 1
ATOM 2188 O O . LEU B 1 11 ? 7.535 25.422 7.562 1 96.75 11 LEU B O 1
ATOM 2192 N N . GLU B 1 12 ? 8.648 25.422 9.516 1 98 12 GLU B N 1
ATOM 2193 C CA . GLU B 1 12 ? 9.953 25.578 8.898 1 98 12 GLU B CA 1
ATOM 2194 C C . GLU B 1 12 ? 10.93 24.516 9.383 1 98 12 GLU B C 1
ATOM 2196 O O . GLU B 1 12 ? 11.055 24.281 10.586 1 98 12 GLU B O 1
ATOM 2201 N N . ILE B 1 13 ? 11.523 23.844 8.492 1 98.19 13 ILE B N 1
ATOM 2202 C CA . ILE B 1 13 ? 12.586 22.875 8.758 1 98.19 13 ILE B CA 1
ATOM 2203 C C . ILE B 1 13 ? 13.914 23.406 8.219 1 98.19 13 ILE B C 1
ATOM 2205 O O . ILE B 1 13 ? 14.055 23.625 7.016 1 98.19 13 ILE B O 1
ATOM 2209 N N . ASN B 1 14 ? 14.844 23.625 9.07 1 98.25 14 ASN B N 1
ATOM 2210 C CA . ASN B 1 14 ? 16.125 24.219 8.688 1 98.25 14 ASN B CA 1
ATOM 2211 C C . ASN B 1 14 ? 17.297 23.281 9.023 1 98.25 14 ASN B C 1
ATOM 2213 O O . ASN B 1 14 ? 17.625 23.094 10.195 1 98.25 14 ASN B O 1
ATOM 2217 N N . GLY B 1 15 ? 17.875 22.75 8 1 98.38 15 GLY B N 1
ATOM 2218 C CA . GLY B 1 15 ? 19.078 21.938 8.172 1 98.38 15 GLY B CA 1
ATOM 2219 C C . GLY B 1 15 ? 18.844 20.703 9.008 1 98.38 15 GLY B C 1
ATOM 2220 O O . GLY B 1 15 ? 19.641 20.375 9.883 1 98.38 15 GLY B O 1
ATOM 2221 N N . LEU B 1 16 ? 17.734 20.062 8.812 1 98.56 16 LEU B N 1
ATOM 2222 C CA . LEU B 1 16 ? 17.391 18.891 9.609 1 98.56 16 LEU B CA 1
ATOM 2223 C C . LEU B 1 16 ? 18.328 17.734 9.312 1 98.56 16 LEU B C 1
ATOM 2225 O O . LEU B 1 16 ? 18.469 17.328 8.156 1 98.56 16 LEU B O 1
ATOM 2229 N N . THR B 1 17 ? 18.984 17.266 10.305 1 98.69 17 THR B N 1
ATOM 2230 C CA . THR B 1 17 ? 19.859 16.109 10.211 1 98.69 17 THR B CA 1
ATOM 2231 C C . THR B 1 17 ? 19.5 15.078 11.273 1 98.69 17 THR B C 1
ATOM 2233 O O . THR B 1 17 ? 19.297 15.422 12.438 1 98.69 17 THR B O 1
ATOM 2236 N N . VAL B 1 18 ? 19.297 13.898 10.875 1 98.31 18 VAL B N 1
ATOM 2237 C CA . VAL B 1 18 ? 19 12.797 11.789 1 98.31 18 VAL B CA 1
ATOM 2238 C C . VAL B 1 18 ? 20.031 11.68 11.602 1 98.31 18 VAL B C 1
ATOM 2240 O O . VAL B 1 18 ? 20.234 11.188 10.484 1 98.31 18 VAL B O 1
ATOM 2243 N N . LYS B 1 19 ? 20.625 11.336 12.641 1 96.69 19 LYS B N 1
ATOM 2244 C CA . LYS B 1 19 ? 21.578 10.227 12.672 1 96.69 19 LYS B CA 1
ATOM 2245 C C . LYS B 1 19 ? 21.109 9.133 13.633 1 96.69 19 LYS B C 1
ATOM 2247 O O . LYS B 1 19 ? 20.578 9.422 14.703 1 96.69 19 LYS B O 1
ATOM 2252 N N . MET B 1 20 ? 21.172 7.914 13.172 1 92.06 20 MET B N 1
ATOM 2253 C CA . MET B 1 20 ? 20.828 6.762 14 1 92.06 20 MET B CA 1
ATOM 2254 C C . MET B 1 20 ? 21.844 5.633 13.797 1 92.06 20 MET B C 1
ATOM 2256 O O . MET B 1 20 ? 22.094 5.215 12.664 1 92.06 20 MET B O 1
ATOM 2260 N N . ALA B 1 21 ? 22.312 5.074 14.891 1 88.81 21 ALA B N 1
ATOM 2261 C CA . ALA B 1 21 ? 23.219 3.934 14.875 1 88.81 21 ALA B CA 1
ATOM 2262 C C . ALA B 1 21 ? 24.375 4.156 13.898 1 88.81 21 ALA B C 1
ATOM 2264 O O . ALA B 1 21 ? 24.703 3.271 13.109 1 88.81 21 ALA B O 1
ATOM 2265 N N . GLY B 1 22 ? 24.859 5.352 13.758 1 88.5 22 GLY B N 1
ATOM 2266 C CA . GLY B 1 22 ? 26.016 5.664 12.938 1 88.5 22 GLY B CA 1
ATOM 2267 C C . GLY B 1 22 ? 25.672 6.004 11.508 1 88.5 22 GLY B C 1
ATOM 2268 O O . GLY B 1 22 ? 26.547 6.352 10.711 1 88.5 22 GLY B O 1
ATOM 2269 N N . PHE B 1 23 ? 24.438 5.949 11.18 1 91.31 23 PHE B N 1
ATOM 2270 C CA . PHE B 1 23 ? 24 6.266 9.828 1 91.31 23 PHE B CA 1
ATOM 2271 C C . PHE B 1 23 ? 23.25 7.59 9.797 1 91.31 23 PHE B C 1
ATOM 2273 O O . PHE B 1 23 ? 22.484 7.902 10.711 1 91.31 23 PHE B O 1
ATOM 2280 N N . THR B 1 24 ? 23.547 8.352 8.766 1 96.06 24 THR B N 1
ATOM 2281 C CA . THR B 1 24 ? 22.781 9.562 8.547 1 96.06 24 THR B CA 1
ATOM 2282 C C . THR B 1 24 ? 21.516 9.266 7.734 1 96.06 24 THR B C 1
ATOM 2284 O O . THR B 1 24 ? 21.594 8.977 6.539 1 96.06 24 THR B O 1
ATOM 2287 N N . LEU B 1 25 ? 20.406 9.375 8.367 1 97 25 LEU B N 1
ATOM 2288 C CA . LEU B 1 25 ? 19.141 9.031 7.742 1 97 25 LEU B CA 1
ATOM 2289 C C . LEU B 1 25 ? 18.562 10.234 7.012 1 97 25 LEU B C 1
ATOM 2291 O O . LEU B 1 25 ? 17.859 10.078 6.008 1 97 25 LEU B O 1
ATOM 2295 N N . VAL B 1 26 ? 18.75 11.359 7.523 1 98.44 26 VAL B N 1
ATOM 2296 C CA . VAL B 1 26 ? 18.375 12.648 6.93 1 98.44 26 VAL B CA 1
ATOM 2297 C C . VAL B 1 26 ? 19.547 13.617 7.027 1 98.44 26 VAL B C 1
ATOM 2299 O O . VAL B 1 26 ? 20.172 13.734 8.086 1 98.44 26 VAL B O 1
ATOM 2302 N N . ASP B 1 27 ? 19.844 14.227 5.914 1 98.62 27 ASP B N 1
ATOM 2303 C CA . ASP B 1 27 ? 21.078 15.016 5.852 1 98.62 27 ASP B CA 1
ATOM 2304 C C . ASP B 1 27 ? 20.781 16.453 5.406 1 98.62 27 ASP B C 1
ATOM 2306 O O . ASP B 1 27 ? 20.688 16.719 4.211 1 98.62 27 ASP B O 1
ATOM 2310 N N . GLN B 1 28 ? 20.688 17.359 6.363 1 98.44 28 GLN B N 1
ATOM 2311 C CA . GLN B 1 28 ? 20.625 18.812 6.152 1 98.44 28 GLN B CA 1
ATOM 2312 C C . GLN B 1 28 ? 19.453 19.172 5.25 1 98.44 28 GLN B C 1
ATOM 2314 O O . GLN B 1 28 ? 19.609 19.938 4.289 1 98.44 28 GLN B O 1
ATOM 2319 N N . VAL B 1 29 ? 18.328 18.625 5.531 1 98.69 29 VAL B N 1
ATOM 2320 C CA . VAL B 1 29 ? 17.141 18.891 4.742 1 98.69 29 VAL B CA 1
ATOM 2321 C C . VAL B 1 29 ? 16.484 20.188 5.219 1 98.69 29 VAL B C 1
ATOM 2323 O O . VAL B 1 29 ? 16.328 20.406 6.422 1 98.69 29 VAL B O 1
ATOM 2326 N N . THR B 1 30 ? 16.141 21.094 4.293 1 98.56 30 THR B N 1
ATOM 2327 C CA . THR B 1 30 ? 15.516 22.375 4.578 1 98.56 30 THR B CA 1
ATOM 2328 C C . THR B 1 30 ? 14.289 22.594 3.693 1 98.56 30 THR B C 1
ATOM 2330 O O . THR B 1 30 ? 14.352 22.375 2.48 1 98.56 30 THR B O 1
ATOM 2333 N N . PHE B 1 31 ? 13.203 22.859 4.312 1 98 31 PHE B N 1
ATOM 2334 C CA . PHE B 1 31 ? 11.992 23.234 3.586 1 98 31 PHE B CA 1
ATOM 2335 C C . PHE B 1 31 ? 11.008 23.953 4.5 1 98 31 PHE B C 1
ATOM 2337 O O . PHE B 1 31 ? 11.25 24.062 5.707 1 98 31 PHE B O 1
ATOM 2344 N N . ASN B 1 32 ? 10.039 24.516 3.977 1 97.5 32 ASN B N 1
ATOM 2345 C CA . ASN B 1 32 ? 8.984 25.156 4.746 1 97.5 32 ASN B CA 1
ATOM 2346 C C . ASN B 1 32 ? 7.602 24.859 4.164 1 97.5 32 ASN B C 1
ATOM 2348 O O . ASN B 1 32 ? 7.484 24.5 2.992 1 97.5 32 ASN B O 1
ATOM 2352 N N . ILE B 1 33 ? 6.656 24.938 4.949 1 96.81 33 ILE B N 1
ATOM 2353 C CA . ILE B 1 33 ? 5.258 24.75 4.578 1 96.81 33 ILE B CA 1
ATOM 2354 C C . ILE B 1 33 ? 4.469 26.031 4.891 1 96.81 33 ILE B C 1
ATOM 2356 O O . ILE B 1 33 ? 4.582 26.578 5.988 1 96.81 33 ILE B O 1
ATOM 2360 N N . ARG B 1 34 ? 3.717 26.469 3.922 1 94.38 34 ARG B N 1
ATOM 2361 C CA . ARG B 1 34 ? 2.908 27.672 4.094 1 94.38 34 ARG B CA 1
ATOM 2362 C C . ARG B 1 34 ? 1.452 27.328 4.379 1 94.38 34 ARG B C 1
ATOM 2364 O O . ARG B 1 34 ? 1.048 26.172 4.23 1 94.38 34 ARG B O 1
ATOM 2371 N N . GLU B 1 35 ? 0.72 28.281 4.84 1 90.88 35 GLU B N 1
ATOM 2372 C CA . GLU B 1 35 ? -0.71 28.109 5.074 1 90.88 35 GLU B CA 1
ATOM 2373 C C . GLU B 1 35 ? -1.437 27.719 3.793 1 90.88 35 GLU B C 1
ATOM 2375 O O . GLU B 1 35 ? -1.151 28.25 2.721 1 90.88 35 GLU B O 1
ATOM 2380 N N . ARG B 1 36 ? -2.326 26.719 3.949 1 90.56 36 ARG B N 1
ATOM 2381 C CA . ARG B 1 36 ? -3.201 26.234 2.887 1 90.56 36 ARG B CA 1
ATOM 2382 C C . ARG B 1 36 ? -2.416 25.438 1.849 1 90.56 36 ARG B C 1
ATOM 2384 O O . ARG B 1 36 ? -2.891 25.234 0.729 1 90.56 36 ARG B O 1
ATOM 2391 N N . GLU B 1 37 ? -1.199 25.078 2.221 1 93.56 37 GLU B N 1
ATOM 2392 C CA . GLU B 1 37 ? -0.395 24.25 1.317 1 93.56 37 GLU B CA 1
ATOM 2393 C C . GLU B 1 37 ? -0.585 22.766 1.604 1 93.56 37 GLU B C 1
ATOM 2395 O O . GLU B 1 37 ? -0.719 22.359 2.76 1 93.56 37 GLU B O 1
ATOM 2400 N N . LYS B 1 38 ? -0.715 22.078 0.582 1 96.31 38 LYS B N 1
ATOM 2401 C CA . LYS B 1 38 ? -0.597 20.625 0.616 1 96.31 38 LYS B CA 1
ATOM 2402 C C . LYS B 1 38 ? 0.802 20.172 0.203 1 96.31 38 LYS B C 1
ATOM 2404 O O . LYS B 1 38 ? 1.087 20.031 -0.987 1 96.31 38 LYS B O 1
ATOM 2409 N N . PHE B 1 39 ? 1.643 20.031 1.189 1 97.81 39 PHE B N 1
ATOM 2410 C CA . PHE B 1 39 ? 3.055 19.734 0.987 1 97.81 39 PHE B CA 1
ATOM 2411 C C . PHE B 1 39 ? 3.303 18.234 1.023 1 97.81 39 PHE B C 1
ATOM 2413 O O . PHE B 1 39 ? 2.977 17.578 2.01 1 97.81 39 PHE B O 1
ATOM 2420 N N . ILE B 1 40 ? 3.91 17.688 -0.022 1 98.31 40 ILE B N 1
ATOM 2421 C CA . ILE B 1 40 ? 4.062 16.234 -0.134 1 98.31 40 ILE B CA 1
ATOM 2422 C C . ILE B 1 40 ? 5.547 15.883 -0.222 1 98.31 40 ILE B C 1
ATOM 2424 O O . ILE B 1 40 ? 6.293 16.5 -0.987 1 98.31 40 ILE B O 1
ATOM 2428 N N . ILE B 1 41 ? 5.93 15.008 0.569 1 98.44 41 ILE B N 1
ATOM 2429 C CA . ILE B 1 41 ? 7.258 14.422 0.458 1 98.44 41 ILE B CA 1
ATOM 2430 C C . ILE B 1 41 ? 7.18 13.125 -0.349 1 98.44 41 ILE B C 1
ATOM 2432 O O . ILE B 1 41 ? 6.379 12.242 -0.038 1 98.44 41 ILE B O 1
ATOM 2436 N N . VAL B 1 42 ? 7.973 13.078 -1.407 1 97.88 42 VAL B N 1
ATOM 2437 C CA . VAL B 1 42 ? 8.062 11.883 -2.242 1 97.88 42 VAL B CA 1
ATOM 2438 C C . VAL B 1 42 ? 9.508 11.406 -2.309 1 97.88 42 VAL B C 1
ATOM 2440 O O . VAL B 1 42 ? 10.43 12.156 -2.004 1 97.88 42 VAL B O 1
ATOM 2443 N N . GLY B 1 43 ? 9.68 10.188 -2.676 1 97 43 GLY B N 1
ATOM 2444 C CA . GLY B 1 43 ? 10.969 9.516 -2.77 1 97 43 GLY B CA 1
ATOM 2445 C C . GLY B 1 43 ? 10.883 8.016 -2.562 1 97 43 GLY B C 1
ATOM 2446 O O . GLY B 1 43 ? 9.875 7.516 -2.051 1 97 43 GLY B O 1
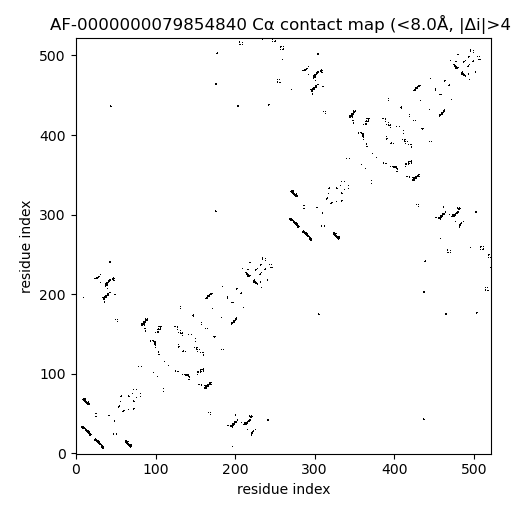ATOM 2447 N N . PRO B 1 44 ? 11.898 7.312 -2.971 1 94.56 44 PRO B N 1
ATOM 2448 C CA . PRO B 1 44 ? 11.891 5.855 -2.824 1 94.56 44 PRO B CA 1
ATOM 2449 C C . PRO B 1 44 ? 11.922 5.41 -1.363 1 94.56 44 PRO B C 1
ATOM 2451 O O . PRO B 1 44 ? 12.062 6.242 -0.463 1 94.56 44 PRO B O 1
ATOM 2454 N N . ASN B 1 45 ? 11.656 4.137 -1.184 1 89.5 45 ASN B N 1
ATOM 2455 C CA . ASN B 1 45 ? 11.797 3.578 0.157 1 89.5 45 ASN B CA 1
ATOM 2456 C C . ASN B 1 45 ? 13.195 3.83 0.727 1 89.5 45 ASN B C 1
ATOM 2458 O O . ASN B 1 45 ? 14.195 3.693 0.019 1 89.5 45 ASN B O 1
ATOM 2462 N N . GLY B 1 46 ? 13.242 4.254 1.901 1 89.12 46 GLY B N 1
ATOM 2463 C CA . GLY B 1 46 ? 14.516 4.492 2.553 1 89.12 46 GLY B CA 1
ATOM 2464 C C . GLY B 1 46 ? 15.055 5.891 2.318 1 89.12 46 GLY B C 1
ATOM 2465 O O . GLY B 1 46 ? 16.156 6.223 2.766 1 89.12 46 GLY B O 1
ATOM 2466 N N . ALA B 1 47 ? 14.266 6.73 1.741 1 94.94 47 ALA B N 1
ATOM 2467 C CA . ALA B 1 47 ? 14.75 8.055 1.37 1 94.94 47 ALA B CA 1
ATOM 2468 C C . ALA B 1 47 ? 14.773 8.992 2.576 1 94.94 47 ALA B C 1
ATOM 2470 O O . ALA B 1 47 ? 15.297 10.102 2.5 1 94.94 47 ALA B O 1
ATOM 2471 N N . GLY B 1 48 ? 14.211 8.602 3.695 1 95.31 48 GLY B N 1
ATOM 2472 C CA . GLY B 1 48 ? 14.227 9.406 4.902 1 95.31 48 GLY B CA 1
ATOM 2473 C C . GLY B 1 48 ? 12.898 10.078 5.191 1 95.31 48 GLY B C 1
ATOM 2474 O O . GLY B 1 48 ? 12.789 10.883 6.121 1 95.31 48 GLY B O 1
ATOM 2475 N N . LYS B 1 49 ? 11.859 9.781 4.449 1 96.56 49 LYS B N 1
ATOM 2476 C CA . LYS B 1 49 ? 10.57 10.461 4.516 1 96.56 49 LYS B CA 1
ATOM 2477 C C . LYS B 1 49 ? 9.945 10.32 5.898 1 96.56 49 LYS B C 1
ATOM 2479 O O . LYS B 1 49 ? 9.617 11.32 6.543 1 96.56 49 LYS B O 1
ATOM 2484 N N . SER B 1 50 ? 9.82 9.055 6.41 1 93.69 50 SER B N 1
ATOM 2485 C CA . SER B 1 50 ? 9.227 8.812 7.719 1 93.69 50 SER B CA 1
ATOM 2486 C C . SER B 1 50 ? 10.102 9.375 8.836 1 93.69 50 SER B C 1
ATOM 2488 O O . SER B 1 50 ? 9.594 9.773 9.883 1 93.69 50 SER B O 1
ATOM 2490 N N . THR B 1 51 ? 11.422 9.422 8.617 1 95.25 51 THR B N 1
ATOM 2491 C CA . THR B 1 51 ? 12.344 9.977 9.594 1 95.25 51 THR B CA 1
ATOM 2492 C C . THR B 1 51 ? 12.086 11.461 9.797 1 95.25 51 THR B C 1
ATOM 2494 O O . THR B 1 51 ? 12.141 11.953 10.93 1 95.25 51 THR B O 1
ATOM 2497 N N . ILE B 1 52 ? 11.773 12.133 8.695 1 97.44 52 ILE B N 1
ATOM 2498 C CA . ILE B 1 52 ? 11.453 13.555 8.789 1 97.44 52 ILE B CA 1
ATOM 2499 C C . ILE B 1 52 ? 10.203 13.742 9.648 1 97.44 52 ILE B C 1
ATOM 2501 O O . ILE B 1 52 ? 10.18 14.609 10.531 1 97.44 52 ILE B O 1
ATOM 2505 N N . ILE B 1 53 ? 9.203 12.906 9.453 1 96 53 ILE B N 1
ATOM 2506 C CA . ILE B 1 53 ? 7.961 13 10.203 1 96 53 ILE B CA 1
ATOM 2507 C C . ILE B 1 53 ? 8.227 12.75 11.688 1 96 53 ILE B C 1
ATOM 2509 O O . ILE B 1 53 ? 7.734 13.477 12.547 1 96 53 ILE B O 1
ATOM 2513 N N . LYS B 1 54 ? 9.016 11.773 12 1 94.12 54 LYS B N 1
ATOM 2514 C CA . LYS B 1 54 ? 9.352 11.445 13.383 1 94.12 54 LYS B CA 1
ATOM 2515 C C . LYS B 1 54 ? 10.086 12.602 14.062 1 94.12 54 LYS B C 1
ATOM 2517 O O . LYS B 1 54 ? 9.875 12.859 15.25 1 94.12 54 LYS B O 1
ATOM 2522 N N . ALA B 1 55 ? 10.945 13.25 13.312 1 96.12 55 ALA B N 1
ATOM 2523 C CA . ALA B 1 55 ? 11.656 14.406 13.852 1 96.12 55 ALA B CA 1
ATOM 2524 C C . ALA B 1 55 ? 10.695 15.547 14.156 1 96.12 55 ALA B C 1
ATOM 2526 O O . ALA B 1 55 ? 10.75 16.141 15.234 1 96.12 55 ALA B O 1
ATOM 2527 N N . ILE B 1 56 ? 9.781 15.797 13.242 1 95.06 56 ILE B N 1
ATOM 2528 C CA . ILE B 1 56 ? 8.812 16.875 13.398 1 95.06 56 ILE B CA 1
ATOM 2529 C C . ILE B 1 56 ? 7.934 16.609 14.617 1 95.06 56 ILE B C 1
ATOM 2531 O O . ILE B 1 56 ? 7.598 17.531 15.359 1 95.06 56 ILE B O 1
ATOM 2535 N N . SER B 1 57 ? 7.598 15.383 14.82 1 91.31 57 SER B N 1
ATOM 2536 C CA . SER B 1 57 ? 6.75 15 15.945 1 91.31 57 SER B CA 1
ATOM 2537 C C . SER B 1 57 ? 7.547 14.914 17.234 1 91.31 57 SER B C 1
ATOM 2539 O O . SER B 1 57 ? 7 14.586 18.297 1 91.31 57 SER B O 1
ATOM 2541 N N . GLN B 1 58 ? 8.82 15.094 17.172 1 93.12 58 GLN B N 1
ATOM 2542 C CA . GLN B 1 58 ? 9.711 15.125 18.328 1 93.12 58 GLN B CA 1
ATOM 2543 C C . GLN B 1 58 ? 9.883 13.727 18.938 1 93.12 58 GLN B C 1
ATOM 2545 O O . GLN B 1 58 ? 10.094 13.586 20.141 1 93.12 58 GLN B O 1
ATOM 2550 N N . SER B 1 59 ? 9.797 12.734 18.125 1 91.12 59 SER B N 1
ATOM 2551 C CA . SER B 1 59 ? 9.875 11.359 18.594 1 91.12 59 SER B CA 1
ATOM 2552 C C . SER B 1 59 ? 11.305 10.82 18.5 1 91.12 59 SER B C 1
ATOM 2554 O O . SER B 1 59 ? 11.625 9.781 19.078 1 91.12 59 SER B O 1
ATOM 2556 N N . ILE B 1 60 ? 12.141 11.508 17.781 1 94.44 60 ILE B N 1
ATOM 2557 C CA . ILE B 1 60 ? 13.531 11.102 17.641 1 94.44 60 ILE B CA 1
ATOM 2558 C C . ILE B 1 60 ? 14.438 12.328 17.734 1 94.44 60 ILE B C 1
ATOM 2560 O O . ILE B 1 60 ? 14.023 13.445 17.422 1 94.44 60 ILE B O 1
ATOM 2564 N N . PRO B 1 61 ? 15.68 12.141 18.125 1 95.94 61 PRO B N 1
ATOM 2565 C CA . PRO B 1 61 ? 16.609 13.266 18.172 1 95.94 61 PRO B CA 1
ATOM 2566 C C . PRO B 1 61 ? 17.031 13.734 16.781 1 95.94 61 PRO B C 1
ATOM 2568 O O . PRO B 1 61 ? 17.047 12.945 15.836 1 95.94 61 PRO B O 1
ATOM 2571 N N . TYR B 1 62 ? 17.312 14.984 16.719 1 97.88 62 TYR B N 1
ATOM 2572 C CA . TYR B 1 62 ? 17.75 15.578 15.461 1 97.88 62 TYR B CA 1
ATOM 2573 C C . TYR B 1 62 ? 18.609 16.812 15.719 1 97.88 62 TYR B C 1
ATOM 2575 O O . TYR B 1 62 ? 18.656 17.328 16.828 1 97.88 62 TYR B O 1
ATOM 2583 N N . SER B 1 63 ? 19.375 17.172 14.734 1 97.81 63 SER B N 1
ATOM 2584 C CA . SER B 1 63 ? 20.016 18.484 14.688 1 97.81 63 SER B CA 1
ATOM 2585 C C . SER B 1 63 ? 19.359 19.391 13.648 1 97.81 63 SER B C 1
ATOM 2587 O O . SER B 1 63 ? 18.625 18.906 12.789 1 97.81 63 SER B O 1
ATOM 2589 N N . GLY B 1 64 ? 19.562 20.688 13.688 1 97.88 64 GLY B N 1
ATOM 2590 C CA . GLY B 1 64 ? 18.828 21.672 12.914 1 97.88 64 GLY B CA 1
ATOM 2591 C C . GLY B 1 64 ? 17.672 22.281 13.68 1 97.88 64 GLY B C 1
ATOM 2592 O O . GLY B 1 64 ? 17.672 22.281 14.914 1 97.88 64 GLY B O 1
ATOM 2593 N N . GLU B 1 65 ? 16.766 22.938 12.898 1 97.75 65 GLU B N 1
ATOM 2594 C CA . GLU B 1 65 ? 15.672 23.609 13.57 1 97.75 65 GLU B CA 1
ATOM 2595 C C . GLU B 1 65 ? 14.328 23.281 12.922 1 97.75 65 GLU B C 1
ATOM 2597 O O . GLU B 1 65 ? 14.234 23.203 11.695 1 97.75 65 GLU B O 1
ATOM 2602 N N . ILE B 1 66 ? 13.461 23.031 13.734 1 97.75 66 ILE B N 1
ATOM 2603 C CA . ILE B 1 66 ? 12.07 22.906 13.328 1 97.75 66 ILE B CA 1
ATOM 2604 C C . ILE B 1 66 ? 11.227 23.984 14.008 1 97.75 66 ILE B C 1
ATOM 2606 O O . ILE B 1 66 ? 11.094 23.984 15.234 1 97.75 66 ILE B O 1
ATOM 2610 N N . LEU B 1 67 ? 10.68 24.859 13.203 1 97.31 67 LEU B N 1
ATOM 2611 C CA . LEU B 1 67 ? 9.945 26 13.75 1 97.31 67 LEU B CA 1
ATOM 2612 C C . LEU B 1 67 ? 8.469 25.922 13.367 1 97.31 67 LEU B C 1
ATOM 2614 O O . LEU B 1 67 ? 8.133 25.688 12.203 1 97.31 67 LEU B O 1
ATOM 2618 N N . TYR B 1 68 ? 7.617 26.031 14.312 1 96.25 68 TYR B N 1
ATOM 2619 C CA . TYR B 1 68 ? 6.191 26.25 14.102 1 96.25 68 TYR B CA 1
ATOM 2620 C C . TYR B 1 68 ? 5.816 27.703 14.352 1 96.25 68 TYR B C 1
ATOM 2622 O O . TYR B 1 68 ? 5.902 28.188 15.484 1 96.25 68 TYR B O 1
ATOM 2630 N N . LYS B 1 69 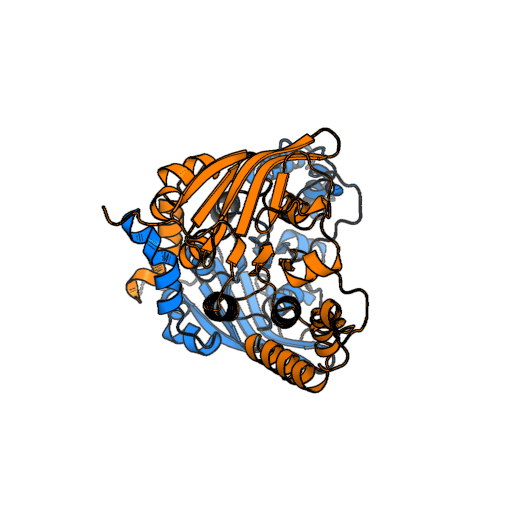? 5.418 28.375 13.305 1 94.25 69 LYS B N 1
ATOM 2631 C CA . LYS B 1 69 ? 5.117 29.797 13.375 1 94.25 69 LYS B CA 1
ATOM 2632 C C . LYS B 1 69 ? 6.234 30.562 14.078 1 94.25 69 LYS B C 1
ATOM 2634 O O . LYS B 1 69 ? 5.973 31.391 14.953 1 94.25 69 LYS B O 1
ATOM 2639 N N . GLY B 1 70 ? 7.406 30.156 13.758 1 94.56 70 GLY B N 1
ATOM 2640 C CA . GLY B 1 70 ? 8.578 30.875 14.219 1 94.56 70 GLY B CA 1
ATOM 2641 C C . GLY B 1 70 ? 9.102 30.359 15.555 1 94.56 70 GLY B C 1
ATOM 2642 O O . GLY B 1 70 ? 10.18 30.781 16 1 94.56 70 GLY B O 1
ATOM 2643 N N . GLU B 1 71 ? 8.367 29.531 16.203 1 95.31 71 GLU B N 1
ATOM 2644 C CA . GLU B 1 71 ? 8.781 29 17.484 1 95.31 71 GLU B CA 1
ATOM 2645 C C . GLU B 1 71 ? 9.375 27.609 17.344 1 95.31 71 GLU B C 1
ATOM 2647 O O . GLU B 1 71 ? 8.812 26.75 16.656 1 95.31 71 GLU B O 1
ATOM 2652 N N . ASP B 1 72 ? 10.492 27.438 18.078 1 96.81 72 ASP B N 1
ATOM 2653 C CA . ASP B 1 72 ? 11.141 26.125 18.062 1 96.81 72 ASP B CA 1
ATOM 2654 C C . ASP B 1 72 ? 10.234 25.062 18.672 1 96.81 72 ASP B C 1
ATOM 2656 O O . ASP B 1 72 ? 9.867 25.141 19.844 1 96.81 72 ASP B O 1
ATOM 2660 N N . VAL B 1 73 ? 9.945 24.078 17.891 1 95.88 73 VAL B N 1
ATOM 2661 C CA . VAL B 1 73 ? 9.031 23.016 18.328 1 95.88 73 VAL B CA 1
ATOM 2662 C C . VAL B 1 73 ? 9.609 22.312 19.547 1 95.88 73 VAL B C 1
ATOM 2664 O O . VAL B 1 73 ? 8.875 21.906 20.438 1 95.88 73 VAL B O 1
ATOM 2667 N N . ALA B 1 74 ? 10.93 22.219 19.594 1 93.94 74 ALA B N 1
ATOM 2668 C CA . ALA B 1 74 ? 11.602 21.531 20.688 1 93.94 74 ALA B CA 1
ATOM 2669 C C . ALA B 1 74 ? 11.406 22.266 22 1 93.94 74 ALA B C 1
ATOM 2671 O O . ALA B 1 74 ? 11.602 21.688 23.078 1 93.94 74 ALA B O 1
ATOM 2672 N N . LYS B 1 75 ? 11.008 23.5 21.953 1 94.31 75 LYS B N 1
ATOM 2673 C CA . LYS B 1 75 ? 10.844 24.328 23.141 1 94.31 75 LYS B CA 1
ATOM 2674 C C . LYS B 1 75 ? 9.367 24.484 23.5 1 94.31 75 LYS B C 1
ATOM 2676 O O . LYS B 1 75 ? 9.031 25.062 24.531 1 94.31 75 LYS B O 1
ATOM 2681 N N . MET B 1 76 ? 8.5 23.984 22.672 1 92.94 76 MET B N 1
ATOM 2682 C CA . MET B 1 76 ? 7.066 24.094 22.922 1 92.94 76 MET B CA 1
ATOM 2683 C C . MET B 1 76 ? 6.613 23.078 23.953 1 92.94 76 MET B C 1
ATOM 2685 O O . MET B 1 76 ? 7.184 21.984 24.047 1 92.94 76 MET B O 1
ATOM 2689 N N . GLN B 1 77 ? 5.516 23.484 24.609 1 90.56 77 GLN B N 1
ATOM 2690 C CA . GLN B 1 77 ? 4.879 22.531 25.516 1 90.56 77 GLN B CA 1
ATOM 2691 C C . GLN B 1 77 ? 4.172 21.422 24.734 1 90.56 77 GLN B C 1
ATOM 2693 O O . GLN B 1 77 ? 3.623 21.672 23.656 1 90.56 77 GLN B O 1
ATOM 2698 N N . LYS B 1 78 ? 4.133 20.297 25.281 1 85.12 78 LYS B N 1
ATOM 2699 C CA . LYS B 1 78 ? 3.547 19.125 24.625 1 85.12 78 LYS B CA 1
ATOM 2700 C C . LYS B 1 78 ? 2.096 19.391 24.234 1 85.12 78 LYS B C 1
ATOM 2702 O O . LYS B 1 78 ? 1.66 18.984 23.156 1 85.12 78 LYS B O 1
ATOM 2707 N N . ASN B 1 79 ? 1.429 20.016 25.109 1 85.25 79 ASN B N 1
ATOM 2708 C CA . ASN B 1 79 ? 0.025 20.328 24.844 1 85.25 79 ASN B CA 1
ATOM 2709 C C . ASN B 1 79 ? -0.134 21.266 23.656 1 85.25 79 ASN B C 1
ATOM 2711 O O . ASN B 1 79 ? -1.07 21.109 22.859 1 85.25 79 ASN B O 1
ATOM 2715 N N . GLN B 1 80 ? 0.783 22.188 23.531 1 86.62 80 GLN B N 1
ATOM 2716 C CA . GLN B 1 80 ? 0.758 23.109 22.406 1 86.62 80 GLN B CA 1
ATOM 2717 C C . GLN B 1 80 ? 1.071 22.391 21.094 1 86.62 80 GLN B C 1
ATOM 2719 O O . GLN B 1 80 ? 0.432 22.641 20.078 1 86.62 80 GLN B O 1
ATOM 2724 N N . ILE B 1 81 ? 2.027 21.562 21.172 1 88.19 81 ILE B N 1
ATOM 2725 C CA . ILE B 1 81 ? 2.371 20.766 19.984 1 88.19 81 ILE B CA 1
ATOM 2726 C C . ILE B 1 81 ? 1.16 19.953 19.531 1 88.19 81 ILE B C 1
ATOM 2728 O O . ILE B 1 81 ? 0.786 19.984 18.359 1 88.19 81 ILE B O 1
ATOM 2732 N N . ALA B 1 82 ? 0.52 19.359 20.484 1 84.75 82 ALA B N 1
ATOM 2733 C CA . ALA B 1 82 ? -0.609 18.484 20.188 1 84.75 82 ALA B CA 1
ATOM 2734 C C . ALA B 1 82 ? -1.772 19.266 19.578 1 84.75 82 ALA B C 1
ATOM 2736 O O . ALA B 1 82 ? -2.512 18.75 18.75 1 84.75 82 ALA B O 1
ATOM 2737 N N . ARG B 1 83 ? -1.925 20.484 19.922 1 87.81 83 ARG B N 1
ATOM 2738 C CA . ARG B 1 83 ? -3.023 21.312 19.438 1 87.81 83 ARG B CA 1
ATOM 2739 C C . ARG B 1 83 ? -2.725 21.828 18.031 1 87.81 83 ARG B C 1
ATOM 2741 O O . ARG B 1 83 ? -3.645 22.109 17.266 1 87.81 83 ARG B O 1
ATOM 2748 N N . ASN B 1 84 ? -1.487 21.922 17.766 1 92.31 84 ASN B N 1
ATOM 2749 C CA . ASN B 1 84 ? -1.143 22.609 16.531 1 92.31 84 ASN B CA 1
ATOM 2750 C C . ASN B 1 84 ? -0.668 21.641 15.453 1 92.31 84 ASN B C 1
ATOM 2752 O O . ASN B 1 84 ? -0.814 21.906 14.258 1 92.31 84 ASN B O 1
ATOM 2756 N N . ILE B 1 85 ? -0.09 20.578 15.914 1 93.44 85 ILE B N 1
ATOM 2757 C CA . ILE B 1 85 ? 0.465 19.594 14.992 1 93.44 85 ILE B CA 1
ATOM 2758 C C . ILE B 1 85 ? -0.159 18.234 15.258 1 93.44 85 ILE B C 1
ATOM 2760 O O . ILE B 1 85 ? -0.021 17.672 16.359 1 93.44 85 ILE B O 1
ATOM 2764 N N . GLY B 1 86 ? -0.912 17.734 14.289 1 93.81 86 GLY B N 1
ATOM 2765 C CA . GLY B 1 86 ? -1.454 16.391 14.352 1 93.81 86 GLY B CA 1
ATOM 2766 C C . GLY B 1 86 ? -0.739 15.414 13.438 1 93.81 86 GLY B C 1
ATOM 2767 O O . GLY B 1 86 ? -0.432 15.742 12.289 1 93.81 86 GLY B O 1
ATOM 2768 N N . VAL B 1 87 ? -0.479 14.219 13.953 1 92.25 87 VAL B N 1
ATOM 2769 C CA . VAL B 1 87 ? 0.323 13.258 13.195 1 92.25 87 VAL B CA 1
ATOM 2770 C C . VAL B 1 87 ? -0.442 11.945 13.047 1 92.25 87 VAL B C 1
ATOM 2772 O O . VAL B 1 87 ? -0.937 11.398 14.031 1 92.25 87 VAL B O 1
ATOM 2775 N N . LEU B 1 88 ? -0.641 11.609 11.812 1 89.88 88 LEU B N 1
ATOM 2776 C CA . LEU B 1 88 ? -1.033 10.242 11.477 1 89.88 88 LEU B CA 1
ATOM 2777 C C . LEU B 1 88 ? 0.184 9.398 11.102 1 89.88 88 LEU B C 1
ATOM 2779 O O . LEU B 1 88 ? 0.706 9.516 9.992 1 89.88 88 LEU B O 1
ATOM 2783 N N . ALA B 1 89 ? 0.599 8.508 12 1 81.94 89 ALA B N 1
ATOM 2784 C CA . ALA B 1 89 ? 1.796 7.699 11.789 1 81.94 89 ALA B CA 1
ATOM 2785 C C . ALA B 1 89 ? 1.491 6.484 10.922 1 81.94 89 ALA B C 1
ATOM 2787 O O . ALA B 1 89 ? 0.327 6.129 10.727 1 81.94 89 ALA B O 1
ATOM 2788 N N . GLN B 1 90 ? 2.535 5.965 10.312 1 72.12 90 GLN B N 1
ATOM 2789 C CA . GLN B 1 90 ? 2.414 4.809 9.43 1 72.12 90 GLN B CA 1
ATOM 2790 C C . GLN B 1 90 ? 1.87 3.598 10.18 1 72.12 90 GLN B C 1
ATOM 2792 O O . GLN B 1 90 ? 1.024 2.867 9.656 1 72.12 90 GLN B O 1
ATOM 2797 N N . HIS B 1 91 ? 2.4 3.291 11.281 1 68.38 91 HIS B N 1
ATOM 2798 C CA . HIS B 1 91 ? 1.972 2.154 12.086 1 68.38 91 HIS B CA 1
ATOM 2799 C C . HIS B 1 91 ? 1.278 2.615 13.367 1 68.38 91 HIS B C 1
ATOM 2801 O O . HIS B 1 91 ? 1.728 3.562 14.016 1 68.38 91 HIS B O 1
ATOM 2807 N N . HIS B 1 92 ? -0.01 2.07 13.5 1 66.44 92 HIS B N 1
ATOM 2808 C CA . HIS B 1 92 ? -0.729 2.322 14.742 1 66.44 92 HIS B CA 1
ATOM 2809 C C . HIS B 1 92 ? -0.827 1.057 15.586 1 66.44 92 HIS B C 1
ATOM 2811 O O . HIS B 1 92 ? -1.062 -0.032 15.055 1 66.44 92 HIS B O 1
ATOM 2817 N N . SER B 1 93 ? -0.208 1.091 16.703 1 62.22 93 SER B N 1
ATOM 2818 C CA . SER B 1 93 ? -0.399 -0.033 17.625 1 62.22 93 SER B CA 1
ATOM 2819 C C . SER B 1 93 ? -1.526 0.243 18.609 1 62.22 93 SER B C 1
ATOM 2821 O O . SER B 1 93 ? -1.549 1.292 19.25 1 62.22 93 SER B O 1
ATOM 2823 N N . VAL B 1 94 ? -2.572 -0.427 18.297 1 67.25 94 VAL B N 1
ATOM 2824 C CA . VAL B 1 94 ? -3.627 -0.316 19.297 1 67.25 94 VAL B CA 1
ATOM 2825 C C . VAL B 1 94 ? -3.557 -1.504 20.25 1 67.25 94 VAL B C 1
ATOM 2827 O O . VAL B 1 94 ? -3.783 -2.648 19.859 1 67.25 94 VAL B O 1
ATOM 2830 N N . ASN B 1 95 ? -3.016 -1.308 21.297 1 66.75 95 ASN B N 1
ATOM 2831 C CA . ASN B 1 95 ? -2.799 -2.408 22.234 1 66.75 95 ASN B CA 1
ATOM 2832 C C . ASN B 1 95 ? -3.959 -2.549 23.219 1 66.75 95 ASN B C 1
ATOM 2834 O O . ASN B 1 95 ? -3.965 -3.455 24.047 1 66.75 95 ASN B O 1
ATOM 2838 N N . TYR B 1 96 ? -4.934 -1.728 23.078 1 75.44 96 TYR B N 1
ATOM 2839 C CA . TYR B 1 96 ? -6.016 -1.783 24.047 1 75.44 96 TYR B CA 1
ATOM 2840 C C . TYR B 1 96 ? -7.371 -1.856 23.359 1 75.44 96 TYR B C 1
ATOM 2842 O O . TYR B 1 96 ? -7.492 -1.52 22.188 1 75.44 96 TYR B O 1
ATOM 2850 N N . SER B 1 97 ? -8.328 -2.389 24.094 1 87.88 97 SER B N 1
ATOM 2851 C CA . SER B 1 97 ? -9.672 -2.619 23.578 1 87.88 97 SER B CA 1
ATOM 2852 C C . SER B 1 97 ? -10.508 -1.345 23.625 1 87.88 97 SER B C 1
ATOM 2854 O O . SER B 1 97 ? -11.672 -1.374 24.047 1 87.88 97 SER B O 1
ATOM 2856 N N . PHE B 1 98 ? -10.062 -0.256 23.094 1 92.44 98 PHE B N 1
ATOM 2857 C CA . PHE B 1 98 ? -10.828 0.981 22.969 1 92.44 98 PHE B CA 1
ATOM 2858 C C . PHE B 1 98 ? -11.852 0.868 21.844 1 92.44 98 PHE B C 1
ATOM 2860 O O . PHE B 1 98 ? -11.641 0.134 20.875 1 92.44 98 PHE B O 1
ATOM 2867 N N . THR B 1 99 ? -12.891 1.574 22.094 1 96 99 THR B N 1
ATOM 2868 C CA . THR B 1 99 ? -13.836 1.717 20.984 1 96 99 THR B CA 1
ATOM 2869 C C . THR B 1 99 ? -13.344 2.764 20 1 96 99 THR B C 1
ATOM 2871 O O . THR B 1 99 ? -12.445 3.543 20.297 1 96 99 THR B O 1
ATOM 2874 N N . VAL B 1 100 ? -13.898 2.732 18.859 1 96.62 100 VAL B N 1
ATOM 2875 C CA . VAL B 1 100 ? -13.609 3.732 17.828 1 96.62 100 VAL B CA 1
ATOM 2876 C C . VAL B 1 100 ? -13.828 5.133 18.406 1 96.62 100 VAL B C 1
ATOM 2878 O O . VAL B 1 100 ? -12.961 6 18.281 1 96.62 100 VAL B O 1
ATOM 2881 N N . GLU B 1 101 ? -14.93 5.285 19.047 1 96.31 101 GLU B N 1
ATOM 2882 C CA . GLU B 1 101 ? -15.273 6.594 19.594 1 96.31 101 GLU B CA 1
ATOM 2883 C C . GLU B 1 101 ? -14.281 7.023 20.656 1 96.31 101 GLU B C 1
ATOM 2885 O O . GLU B 1 101 ? -13.906 8.195 20.734 1 96.31 101 GLU B O 1
ATOM 2890 N N . GLU B 1 102 ? -13.891 6.117 21.453 1 94.62 102 GLU B N 1
ATOM 2891 C CA . GLU B 1 102 ? -12.93 6.422 22.516 1 94.62 102 GLU B CA 1
ATOM 2892 C C . GLU B 1 102 ? -11.602 6.883 21.922 1 94.62 102 GLU B C 1
ATOM 2894 O O . GLU B 1 102 ? -10.969 7.809 22.438 1 94.62 102 GLU B O 1
ATOM 2899 N N . ILE B 1 103 ? -11.211 6.25 20.859 1 93.62 103 ILE B N 1
ATOM 2900 C CA . ILE B 1 103 ? -9.977 6.645 20.203 1 93.62 103 ILE B CA 1
ATOM 2901 C C . ILE B 1 103 ? -10.109 8.062 19.656 1 93.62 103 ILE B C 1
ATOM 2903 O O . ILE B 1 103 ? -9.219 8.891 19.828 1 93.62 103 ILE B O 1
ATOM 2907 N N . VAL B 1 104 ? -11.211 8.305 19.031 1 94.56 104 VAL B N 1
ATOM 2908 C CA . VAL B 1 104 ? -11.445 9.617 18.453 1 94.56 104 VAL B CA 1
ATOM 2909 C C . VAL B 1 104 ? -11.492 10.672 19.562 1 94.56 104 VAL B C 1
ATOM 2911 O O . VAL B 1 104 ? -10.977 11.781 19.391 1 94.56 104 VAL B O 1
ATOM 2914 N N . GLU B 1 105 ? -12.016 10.273 20.688 1 92.88 105 GLU B N 1
ATOM 2915 C CA . GLU B 1 105 ? -12.117 11.172 21.828 1 92.88 105 GLU B CA 1
ATOM 2916 C C . GLU B 1 105 ? -10.742 11.578 22.328 1 92.88 105 GLU B C 1
ATOM 2918 O O . GLU B 1 105 ? -10.562 12.688 22.844 1 92.88 105 GLU B O 1
ATOM 2923 N N . LEU B 1 106 ? -9.812 10.727 22.172 1 89.88 106 LEU B N 1
ATOM 2924 C CA . LEU B 1 106 ? -8.453 11.039 22.609 1 89.88 106 LEU B CA 1
ATOM 2925 C C . LEU B 1 106 ? -7.91 12.242 21.844 1 89.88 106 LEU B C 1
ATOM 2927 O O . LEU B 1 106 ? -6.98 12.906 22.312 1 89.88 106 LEU B O 1
ATOM 2931 N N . GLY B 1 107 ? -8.414 12.477 20.688 1 90.25 107 GLY B N 1
ATOM 2932 C CA . GLY B 1 107 ? -8.023 13.656 19.938 1 90.25 107 GLY B CA 1
ATOM 2933 C C . GLY B 1 107 ? -8.352 14.953 20.641 1 90.25 107 GLY B C 1
ATOM 2934 O O . GLY B 1 107 ? -7.766 16 20.344 1 90.25 107 GLY B O 1
ATOM 2935 N N . ARG B 1 108 ? -9.266 14.859 21.547 1 88.56 108 ARG B N 1
ATOM 2936 C CA . ARG B 1 108 ? -9.695 16.062 22.25 1 88.56 108 ARG B CA 1
ATOM 2937 C C . ARG B 1 108 ? -8.945 16.219 23.578 1 88.56 108 ARG B C 1
ATOM 2939 O O . ARG B 1 108 ? -9.227 17.125 24.359 1 88.56 108 ARG B O 1
ATOM 2946 N N . PHE B 1 109 ? -8.047 15.383 23.797 1 83.31 109 PHE B N 1
ATOM 2947 C CA . PHE B 1 109 ? -7.371 15.297 25.078 1 83.31 109 PHE B CA 1
ATOM 2948 C C . PHE B 1 109 ? -6.746 16.641 25.453 1 83.31 109 PHE B C 1
ATOM 2950 O O . PHE B 1 109 ? -6.844 17.062 26.609 1 83.31 109 PHE B O 1
ATOM 2957 N N . SER B 1 110 ? -6.156 17.297 24.516 1 77.62 110 SER B N 1
ATOM 2958 C CA . SER B 1 110 ? -5.434 18.531 24.797 1 77.62 110 SER B CA 1
ATOM 2959 C C . SER B 1 110 ? -6.391 19.672 25.125 1 77.62 110 SER B C 1
ATOM 2961 O O . SER B 1 110 ? -5.969 20.719 25.609 1 77.62 110 SER B O 1
ATOM 2963 N N . TYR B 1 111 ? -7.672 19.453 24.984 1 76.81 111 TYR B N 1
ATOM 2964 C CA . TYR B 1 111 ? -8.672 20.5 25.203 1 76.81 111 TYR B CA 1
ATOM 2965 C C . TYR B 1 111 ? -9.391 20.281 26.516 1 76.81 111 TYR B C 1
ATOM 2967 O O . TYR B 1 111 ? -10.18 21.141 26.953 1 76.81 111 TYR B O 1
ATOM 2975 N N . ARG B 1 112 ? -9.32 19.203 27.156 1 72.19 112 ARG B N 1
ATOM 2976 C CA . ARG B 1 112 ? -10.094 18.828 28.328 1 72.19 112 ARG B CA 1
ATOM 2977 C C . ARG B 1 112 ? -9.867 19.797 29.484 1 72.19 112 ARG B C 1
ATOM 2979 O O . ARG B 1 112 ? -10.758 20.047 30.281 1 72.19 112 ARG B O 1
ATOM 2986 N N . LYS B 1 113 ? -8.758 20.203 29.688 1 63.5 113 LYS B N 1
ATOM 2987 C CA . LYS B 1 113 ? -8.594 21.156 30.781 1 63.5 113 LYS B CA 1
ATOM 2988 C C . LYS B 1 113 ? -9.461 22.391 30.562 1 63.5 113 LYS B C 1
ATOM 2990 O O . LYS B 1 113 ? -9.688 23.172 31.5 1 63.5 113 LYS B O 1
ATOM 2995 N N . ASP B 1 114 ? -9.938 22.5 29.406 1 61.38 114 ASP B N 1
ATOM 2996 C CA . ASP B 1 114 ? -10.758 23.688 29.156 1 61.38 114 ASP B CA 1
ATOM 2997 C C . ASP B 1 114 ? -12.227 23.422 29.469 1 61.38 114 ASP B C 1
ATOM 2999 O O . ASP B 1 114 ? -12.781 22.406 29.047 1 61.38 114 ASP B O 1
ATOM 3003 N N . LYS B 1 115 ? -12.711 23.391 30.766 1 53.31 115 LYS B N 1
ATOM 3004 C CA . LYS B 1 115 ? -13.969 23.094 31.438 1 53.31 115 LYS B CA 1
ATOM 3005 C C . LYS B 1 115 ? -15.148 23.141 30.469 1 53.31 115 LYS B C 1
ATOM 3007 O O . LYS B 1 115 ? -16.125 22.422 30.641 1 53.31 115 LYS B O 1
ATOM 3012 N N . LEU B 1 116 ? -15.469 24.156 29.797 1 49.06 116 LEU B N 1
ATOM 3013 C CA . LEU B 1 116 ? -16.703 24.562 29.141 1 49.06 116 LEU B CA 1
ATOM 3014 C C . LEU B 1 116 ? -17.078 23.578 28.031 1 49.06 116 LEU B C 1
ATOM 3016 O O . LEU B 1 116 ? -18.203 23.594 27.531 1 49.06 116 LEU B O 1
ATOM 3020 N N . MET B 1 117 ? -16.359 22.562 27.516 1 53.66 117 MET B N 1
ATOM 3021 C CA . MET B 1 117 ? -16.328 22.203 26.094 1 53.66 117 MET B CA 1
ATOM 3022 C C . MET B 1 117 ? -16.875 20.797 25.891 1 53.66 117 MET B C 1
ATOM 3024 O O . MET B 1 117 ? -16.547 20.141 24.891 1 53.66 117 MET B O 1
ATOM 3028 N N . ILE B 1 118 ? -17.844 20.469 26.844 1 56.97 118 ILE B N 1
ATOM 3029 C CA . ILE B 1 118 ? -18.297 19.078 26.734 1 56.97 118 ILE B CA 1
ATOM 3030 C C . ILE B 1 118 ? -19.141 18.906 25.469 1 56.97 118 ILE B C 1
ATOM 3032 O O . ILE B 1 118 ? -18.922 17.969 24.688 1 56.97 118 ILE B O 1
ATOM 3036 N N . LYS B 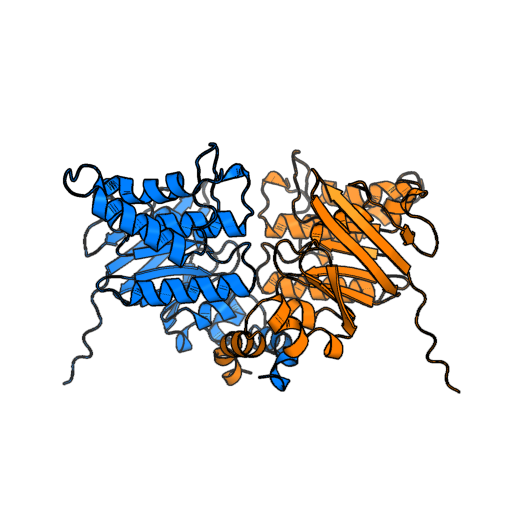1 119 ? -20.312 19.734 25.375 1 59.53 119 LYS B N 1
ATOM 3037 C CA . LYS B 1 119 ? -21.219 19.562 24.234 1 59.53 119 LYS B CA 1
ATOM 3038 C C . LYS B 1 119 ? -20.453 19.719 22.906 1 59.53 119 LYS B C 1
ATOM 3040 O O . LYS B 1 119 ? -20.641 18.922 21.984 1 59.53 119 LYS B O 1
ATOM 3045 N N . GLU B 1 120 ? -19.594 20.672 22.828 1 75.44 120 GLU B N 1
ATOM 3046 C CA . GLU B 1 120 ? -18.812 20.953 21.625 1 75.44 120 GLU B CA 1
ATOM 3047 C C . GLU B 1 120 ? -17.891 19.797 21.266 1 75.44 120 GLU B C 1
ATOM 3049 O O . GLU B 1 120 ? -17.734 19.469 20.094 1 75.44 120 GLU B O 1
ATOM 3054 N N . GLU B 1 121 ? -17.734 19.062 22.281 1 82.69 121 GLU B N 1
ATOM 3055 C CA . GLU B 1 121 ? -16.828 17.938 22.078 1 82.69 121 GLU B CA 1
ATOM 3056 C C . GLU B 1 121 ? -17.547 16.781 21.375 1 82.69 121 GLU B C 1
ATOM 3058 O O . GLU B 1 121 ? -17 16.172 20.469 1 82.69 121 GLU B O 1
ATOM 3063 N N . LYS B 1 122 ? -18.828 16.641 21.828 1 87.38 122 LYS B N 1
ATOM 3064 C CA . LYS B 1 122 ? -19.609 15.555 21.234 1 87.38 122 LYS B CA 1
ATOM 3065 C C . LYS B 1 122 ? -19.844 15.812 19.75 1 87.38 122 LYS B C 1
ATOM 3067 O O . LYS B 1 122 ? -19.797 14.883 18.938 1 87.38 122 LYS B O 1
ATOM 3072 N N . GLU B 1 123 ? -20.094 17 19.453 1 91.75 123 GLU B N 1
ATOM 3073 C CA . GLU B 1 123 ? -20.328 17.375 18.062 1 91.75 123 GLU B CA 1
ATOM 3074 C C . GLU B 1 123 ? -19.078 17.203 17.219 1 91.75 123 GLU B C 1
ATOM 3076 O O . GLU B 1 123 ? -19.141 16.734 16.094 1 91.75 123 GLU B O 1
ATOM 3081 N N . ILE B 1 124 ? -18.016 17.594 17.781 1 91.56 124 ILE B N 1
ATOM 3082 C CA . ILE B 1 124 ? -16.734 17.484 17.078 1 91.56 124 ILE B CA 1
ATOM 3083 C C . ILE B 1 124 ? -16.422 16.016 16.797 1 91.56 124 ILE B C 1
ATOM 3085 O O . ILE B 1 124 ? -16.031 15.664 15.688 1 91.56 124 ILE B O 1
ATOM 3089 N N . ILE B 1 125 ? -16.719 15.203 17.797 1 94.06 125 ILE B N 1
ATOM 3090 C CA . ILE B 1 125 ? -16.469 13.773 17.672 1 94.06 125 ILE B CA 1
ATOM 3091 C C . ILE B 1 125 ? -17.391 13.18 16.625 1 94.06 125 ILE B C 1
ATOM 3093 O O . ILE B 1 125 ? -16.953 12.414 15.75 1 94.06 125 ILE B O 1
ATOM 3097 N N . GLN B 1 126 ? -18.609 13.594 16.719 1 94.75 126 GLN B N 1
ATOM 3098 C CA . GLN B 1 126 ? -19.594 13.109 15.766 1 94.75 126 GLN B CA 1
ATOM 3099 C C . GLN B 1 126 ? -19.219 13.492 14.336 1 94.75 126 GLN B C 1
ATOM 3101 O O . GLN B 1 126 ? -19.234 12.648 13.438 1 94.75 126 GLN B O 1
ATOM 3106 N N . GLU B 1 127 ? -18.812 14.672 14.141 1 93 127 GLU B N 1
ATOM 3107 C CA . GLU B 1 127 ? -18.438 15.172 12.82 1 93 127 GLU B CA 1
ATOM 3108 C C . GLU B 1 127 ? -17.219 14.43 12.289 1 93 127 GLU B C 1
ATOM 3110 O O . GLU B 1 127 ? -17.188 14.039 11.117 1 93 127 GLU B O 1
ATOM 3115 N N . ALA B 1 128 ? -16.266 14.25 13.109 1 93.5 128 ALA B N 1
ATOM 3116 C CA . ALA B 1 128 ? -15.047 13.539 12.711 1 93.5 128 ALA B CA 1
ATOM 3117 C C . ALA B 1 128 ? -15.367 12.109 12.266 1 93.5 128 ALA B C 1
ATOM 3119 O O . ALA B 1 128 ? -14.867 11.648 11.242 1 93.5 128 ALA B O 1
ATOM 3120 N N . LEU B 1 129 ? -16.25 11.484 13.008 1 95.81 129 LEU B N 1
ATOM 3121 C CA . LEU B 1 129 ? -16.656 10.125 12.688 1 95.81 129 LEU B CA 1
ATOM 3122 C C . LEU B 1 129 ? -17.438 10.078 11.383 1 95.81 129 LEU B C 1
ATOM 3124 O O . LEU B 1 129 ? -17.25 9.172 10.57 1 95.81 129 LEU B O 1
ATOM 3128 N N . GLU B 1 130 ? -18.234 11.047 11.203 1 93.56 130 GLU B N 1
ATOM 3129 C CA . GLU B 1 130 ? -19.016 11.125 9.977 1 93.56 130 GLU B CA 1
ATOM 3130 C C . GLU B 1 130 ? -18.125 11.375 8.766 1 93.56 130 GLU B C 1
ATOM 3132 O O . GLU B 1 130 ? -18.281 10.719 7.734 1 93.56 130 GLU B O 1
ATOM 3137 N N . MET B 1 131 ? -17.188 12.219 8.906 1 89.81 131 MET B N 1
ATOM 3138 C CA . MET B 1 131 ? -16.281 12.578 7.812 1 89.81 131 MET B CA 1
ATOM 3139 C C . MET B 1 131 ? -15.477 11.367 7.355 1 89.81 131 MET B C 1
ATOM 3141 O O . MET B 1 131 ? -15.125 11.258 6.18 1 89.81 131 MET B O 1
ATOM 3145 N N . THR B 1 132 ? -15.227 10.438 8.273 1 91.44 132 THR B N 1
ATOM 3146 C CA . THR B 1 132 ? -14.359 9.312 7.949 1 91.44 132 THR B CA 1
ATOM 3147 C C . THR B 1 132 ? -15.18 8.039 7.758 1 91.44 132 THR B C 1
ATOM 3149 O O . THR B 1 132 ? -14.617 6.953 7.582 1 91.44 132 THR B O 1
ATOM 3152 N N . GLY B 1 133 ? -16.484 8.148 7.875 1 90 133 GLY B N 1
ATOM 3153 C CA . GLY B 1 133 ? -17.375 7.016 7.645 1 90 133 GLY B CA 1
ATOM 3154 C C . GLY B 1 133 ? -17.344 5.996 8.766 1 90 133 GLY B C 1
ATOM 3155 O O . GLY B 1 133 ? -17.562 4.805 8.539 1 90 133 GLY B O 1
ATOM 3156 N N . MET B 1 134 ? -17.031 6.441 9.977 1 94.75 134 MET B N 1
ATOM 3157 C CA . MET B 1 134 ? -16.859 5.492 11.07 1 94.75 134 MET B CA 1
ATOM 3158 C C . MET B 1 134 ? -17.984 5.637 12.094 1 94.75 134 MET B C 1
ATOM 3160 O O . MET B 1 134 ? -17.969 4.984 13.141 1 94.75 134 MET B O 1
ATOM 3164 N N . ILE B 1 135 ? -19.016 6.422 11.758 1 96.19 135 ILE B N 1
ATOM 3165 C CA . ILE B 1 135 ? -20.078 6.754 12.711 1 96.19 135 ILE B CA 1
ATOM 3166 C C . ILE B 1 135 ? -20.812 5.48 13.133 1 96.19 135 ILE B C 1
ATOM 3168 O O . ILE B 1 135 ? -21.109 5.293 14.312 1 96.19 135 ILE B O 1
ATOM 3172 N N . GLU B 1 136 ? -21.078 4.602 12.227 1 95.56 136 GLU B N 1
ATOM 3173 C CA . GLU B 1 136 ? -21.844 3.391 12.516 1 95.56 136 GLU B CA 1
ATOM 3174 C C . GLU B 1 136 ? -21.031 2.406 13.352 1 95.56 136 GLU B C 1
ATOM 3176 O O . GLU B 1 136 ? -21.578 1.484 13.945 1 95.56 136 GLU B O 1
ATOM 3181 N N . LYS B 1 137 ? -19.781 2.619 13.391 1 96.19 137 LYS B N 1
ATOM 3182 C CA . LYS B 1 137 ? -18.906 1.701 14.117 1 96.19 137 LYS B CA 1
ATOM 3183 C C . LYS B 1 137 ? -18.344 2.357 15.375 1 96.19 137 LYS B C 1
ATOM 3185 O O . LYS B 1 137 ? -17.391 1.846 15.977 1 96.19 137 LYS B O 1
ATOM 3190 N N . ARG B 1 138 ? -18.922 3.381 15.773 1 96.62 138 ARG B N 1
ATOM 3191 C CA . ARG B 1 138 ? -18.359 4.219 16.828 1 96.62 138 ARG B CA 1
ATOM 3192 C C . ARG B 1 138 ? -18.203 3.432 18.125 1 96.62 138 ARG B C 1
ATOM 3194 O O . ARG B 1 138 ? -17.281 3.697 18.922 1 96.62 138 ARG B O 1
ATOM 3201 N N . LYS B 1 139 ? -19.047 2.396 18.391 1 96.69 139 LYS B N 1
ATOM 3202 C CA . LYS B 1 139 ? -19.016 1.659 19.641 1 96.69 139 LYS B CA 1
ATOM 3203 C C . LYS B 1 139 ? -18.234 0.356 19.5 1 96.69 139 LYS B C 1
ATOM 3205 O O . LYS B 1 139 ? -18.078 -0.389 20.469 1 96.69 139 LYS B O 1
ATOM 3210 N N . GLN B 1 140 ? -17.719 0.112 18.406 1 95.19 140 GLN B N 1
ATOM 3211 C CA . GLN B 1 140 ? -16.969 -1.114 18.141 1 95.19 140 GLN B CA 1
ATOM 3212 C C . GLN B 1 140 ? -15.547 -1.017 18.672 1 95.19 140 GLN B C 1
ATOM 3214 O O . GLN B 1 140 ? -14.93 0.052 18.609 1 95.19 140 GLN B O 1
ATOM 3219 N N . SER B 1 141 ? -15.109 -2.178 19.141 1 94.88 141 SER B N 1
ATOM 3220 C CA . SER B 1 141 ? -13.711 -2.244 19.562 1 94.88 141 SER B CA 1
ATOM 3221 C C . SER B 1 141 ? -12.773 -2.111 18.359 1 94.88 141 SER B C 1
ATOM 3223 O O . SER B 1 141 ? -13.008 -2.717 17.312 1 94.88 141 SER B O 1
ATOM 3225 N N . VAL B 1 142 ? -11.656 -1.39 18.5 1 92.06 142 VAL B N 1
ATOM 3226 C CA . VAL B 1 142 ? -10.703 -1.155 17.406 1 92.06 142 VAL B CA 1
ATOM 3227 C C . VAL B 1 142 ? -10.008 -2.463 17.047 1 92.06 142 VAL B C 1
ATOM 3229 O O . VAL B 1 142 ? -9.516 -2.615 15.922 1 92.06 142 VAL B O 1
ATOM 3232 N N . LEU B 1 143 ? -9.953 -3.379 17.938 1 88.75 143 LEU B N 1
ATOM 3233 C CA . LEU B 1 143 ? -9.289 -4.66 17.719 1 88.75 143 LEU B CA 1
ATOM 3234 C C . LEU B 1 143 ? -10.023 -5.48 16.672 1 88.75 143 LEU B C 1
ATOM 3236 O O . LEU B 1 143 ? -9.469 -6.441 16.125 1 88.75 143 LEU B O 1
ATOM 3240 N N . THR B 1 144 ? -11.266 -5.098 16.359 1 87.75 144 THR B N 1
ATOM 3241 C CA . THR B 1 144 ? -12.086 -5.852 15.422 1 87.75 144 THR B CA 1
ATOM 3242 C C . THR B 1 144 ? -12.102 -5.184 14.055 1 87.75 144 THR B C 1
ATOM 3244 O O . THR B 1 144 ? -12.742 -5.68 13.117 1 87.75 144 THR B O 1
ATOM 3247 N N . LEU B 1 145 ? -11.438 -4.129 13.961 1 88.38 145 LEU B N 1
ATOM 3248 C CA . LEU B 1 145 ? -11.492 -3.332 12.742 1 88.38 145 LEU B CA 1
ATOM 3249 C C . LEU B 1 145 ? -10.5 -3.846 11.711 1 88.38 145 LEU B C 1
ATOM 3251 O O . LEU B 1 145 ? -9.469 -4.422 12.062 1 88.38 145 LEU B O 1
ATOM 3255 N N . SER B 1 146 ? -10.859 -3.598 10.422 1 81.31 146 SER B N 1
ATOM 3256 C CA . SER B 1 146 ? -9.891 -3.814 9.344 1 81.31 146 SER B CA 1
ATOM 3257 C C . SER B 1 146 ? -8.812 -2.74 9.352 1 81.31 146 SER B C 1
ATOM 3259 O O . SER B 1 146 ? -8.93 -1.73 10.047 1 81.31 146 SER B O 1
ATOM 3261 N N . GLY B 1 147 ? -7.738 -2.977 8.578 1 81.12 147 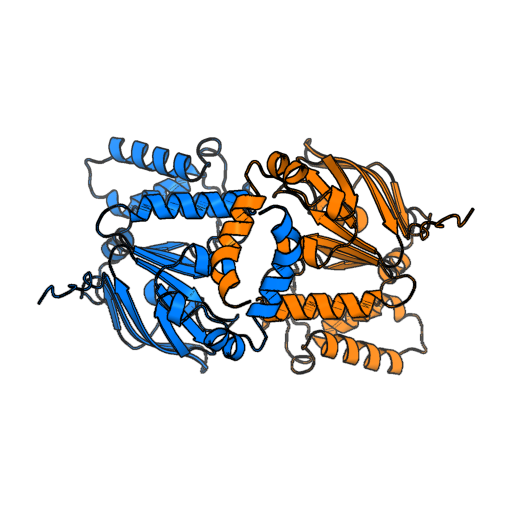GLY B N 1
ATOM 3262 C CA . GLY B 1 147 ? -6.676 -1.991 8.453 1 81.12 147 GLY B CA 1
ATOM 3263 C C . GLY B 1 147 ? -7.164 -0.643 7.961 1 81.12 147 GLY B C 1
ATOM 3264 O O . GLY B 1 147 ? -6.77 0.398 8.484 1 81.12 147 GLY B O 1
ATOM 3265 N N . GLY B 1 148 ? -8.016 -0.679 6.953 1 84.25 148 GLY B N 1
ATOM 3266 C CA . GLY B 1 148 ? -8.586 0.562 6.445 1 84.25 148 GLY B CA 1
ATOM 3267 C C . GLY B 1 148 ? -9.445 1.281 7.461 1 84.25 148 GLY B C 1
ATOM 3268 O O . GLY B 1 148 ? -9.414 2.51 7.551 1 84.25 148 GLY B O 1
ATOM 3269 N N . GLU B 1 149 ? -10.148 0.488 8.195 1 87.88 149 GLU B N 1
ATOM 3270 C CA . GLU B 1 149 ? -11 1.065 9.234 1 87.88 149 GLU B CA 1
ATOM 3271 C C . GLU B 1 149 ? -10.164 1.68 10.352 1 87.88 149 GLU B C 1
ATOM 3273 O O . GLU B 1 149 ? -10.508 2.74 10.875 1 87.88 149 GLU B O 1
ATOM 3278 N N . ILE B 1 150 ? -9.125 1.04 10.664 1 89.31 150 ILE B N 1
ATOM 3279 C CA . ILE B 1 150 ? -8.211 1.568 11.672 1 89.31 150 ILE B CA 1
ATOM 3280 C C . ILE B 1 150 ? -7.641 2.906 11.203 1 89.31 150 ILE B C 1
ATOM 3282 O O . ILE B 1 150 ? -7.633 3.883 11.953 1 89.31 150 ILE B O 1
ATOM 3286 N N . GLN B 1 151 ? -7.258 2.936 9.977 1 88.75 151 GLN B N 1
ATOM 3287 C CA . GLN B 1 151 ? -6.723 4.168 9.406 1 88.75 151 GLN B CA 1
ATOM 3288 C C . GLN B 1 151 ? -7.75 5.293 9.477 1 88.75 151 GLN B C 1
ATOM 3290 O O . GLN B 1 151 ? -7.422 6.418 9.859 1 88.75 151 GLN B O 1
ATOM 3295 N N . ARG B 1 152 ? -8.891 4.961 9.125 1 89.81 152 ARG B N 1
ATOM 3296 C CA . ARG B 1 152 ? -9.953 5.957 9.125 1 89.81 152 ARG B CA 1
ATOM 3297 C C . ARG B 1 152 ? -10.273 6.406 10.547 1 89.81 152 ARG B C 1
ATOM 3299 O O . ARG B 1 152 ? -10.625 7.566 10.773 1 89.81 152 ARG B O 1
ATOM 3306 N N . THR B 1 153 ? -10.18 5.492 11.484 1 92.94 153 THR B N 1
ATOM 3307 C CA . THR B 1 153 ? -10.391 5.828 12.883 1 92.94 153 THR B CA 1
ATOM 3308 C C . THR B 1 153 ? -9.352 6.84 13.359 1 92.94 153 THR B C 1
ATOM 3310 O O . THR B 1 153 ? -9.695 7.852 13.977 1 92.94 153 THR B O 1
ATOM 3313 N N . PHE B 1 154 ? -8.172 6.633 13.008 1 92.25 154 PHE B N 1
ATOM 3314 C CA . PHE B 1 154 ? -7.117 7.531 13.453 1 92.25 154 PHE B CA 1
ATOM 3315 C C . PHE B 1 154 ? -7.188 8.859 12.711 1 92.25 154 PHE B C 1
ATOM 3317 O O . PHE B 1 154 ? -6.852 9.906 13.266 1 92.25 154 PHE B O 1
ATOM 3324 N N . LEU B 1 155 ? -7.59 8.797 11.531 1 91.94 155 LEU B N 1
ATOM 3325 C CA . LEU B 1 155 ? -7.844 10.055 10.828 1 91.94 155 LEU B CA 1
ATOM 3326 C C . LEU B 1 155 ? -8.945 10.852 11.523 1 91.94 155 LEU B C 1
ATOM 3328 O O . LEU B 1 155 ? -8.828 12.07 11.672 1 91.94 155 LEU B O 1
ATOM 3332 N N . ALA B 1 156 ? -9.961 10.125 11.93 1 93.31 156 ALA B N 1
ATOM 3333 C CA . ALA B 1 156 ? -11.023 10.773 12.695 1 93.31 156 ALA B CA 1
ATOM 3334 C C . ALA B 1 156 ? -10.477 11.398 13.977 1 93.31 156 ALA B C 1
ATOM 3336 O O . ALA B 1 156 ? -10.852 12.516 14.336 1 93.31 156 ALA B O 1
ATOM 3337 N N . GLN B 1 157 ? -9.688 10.703 14.625 1 93.31 157 GLN B N 1
ATOM 3338 C CA . GLN B 1 157 ? -9.039 11.234 15.82 1 93.31 157 GLN B CA 1
ATOM 3339 C C . GLN B 1 157 ? -8.305 12.547 15.516 1 93.31 157 GLN B C 1
ATOM 3341 O O . GLN B 1 157 ? -8.391 13.5 16.281 1 93.31 157 GLN B O 1
ATOM 3346 N N . LEU B 1 158 ? -7.633 12.516 14.422 1 92.94 158 LEU B N 1
ATOM 3347 C CA . LEU B 1 158 ? -6.863 13.68 14.008 1 92.94 158 LEU B CA 1
ATOM 3348 C C . LEU B 1 158 ? -7.785 14.859 13.703 1 92.94 158 LEU B C 1
ATOM 3350 O O . LEU B 1 158 ? -7.477 16 14.062 1 92.94 158 LEU B O 1
ATOM 3354 N N . PHE B 1 159 ? -8.828 14.586 13.086 1 91.31 159 PHE B N 1
ATOM 3355 C CA . PHE B 1 159 ? -9.773 15.648 12.773 1 91.31 159 PHE B CA 1
ATOM 3356 C C . PHE B 1 159 ? -10.414 16.203 14.039 1 91.31 159 PHE B C 1
ATOM 3358 O O . PHE B 1 159 ? -10.656 17.406 14.141 1 91.31 159 PHE B O 1
ATOM 3365 N N . ALA B 1 160 ? -10.68 15.305 14.961 1 91.88 160 ALA B N 1
ATOM 3366 C CA . ALA B 1 160 ? -11.195 15.75 16.25 1 91.88 160 ALA B CA 1
ATOM 3367 C C . ALA B 1 160 ? -10.188 16.641 16.969 1 91.88 160 ALA B C 1
ATOM 3369 O O . ALA B 1 160 ? -10.562 17.578 17.688 1 91.88 160 ALA B O 1
ATOM 3370 N N . GLN B 1 161 ? -8.977 16.312 16.797 1 90.56 161 GLN B N 1
ATOM 3371 C CA . GLN B 1 161 ? -7.906 17.125 17.359 1 90.56 161 GLN B CA 1
ATOM 3372 C C . GLN B 1 161 ? -7.891 18.516 16.75 1 90.56 161 GLN B C 1
ATOM 3374 O O . GLN B 1 161 ? -7.531 19.484 17.422 1 90.56 161 GLN B O 1
ATOM 3379 N N . ASN B 1 162 ? -8.258 18.594 15.484 1 89.44 162 ASN B N 1
ATOM 3380 C CA . ASN B 1 162 ? -8.367 19.844 14.719 1 89.44 162 ASN B CA 1
ATOM 3381 C C . ASN B 1 162 ? -7.078 20.656 14.773 1 89.44 162 ASN B C 1
ATOM 3383 O O . ASN B 1 162 ? -7.098 21.828 15.125 1 89.44 162 ASN B O 1
ATOM 3387 N N . PRO B 1 163 ? -5.988 20.031 14.43 1 92.56 163 PRO B N 1
ATOM 3388 C CA . PRO B 1 163 ? -4.711 20.75 14.453 1 92.56 163 PRO B CA 1
ATOM 3389 C C . PRO B 1 163 ? -4.566 21.75 13.305 1 92.56 163 PRO B C 1
ATOM 3391 O O . PRO B 1 163 ? -5.359 21.719 12.359 1 92.56 163 PRO B O 1
ATOM 3394 N N . ASN B 1 164 ? -3.627 22.609 13.438 1 93.88 164 ASN B N 1
ATOM 3395 C CA . ASN B 1 164 ? -3.344 23.547 12.359 1 93.88 164 ASN B CA 1
ATOM 3396 C C . ASN B 1 164 ? -2.598 22.875 11.211 1 93.88 164 ASN B C 1
ATOM 3398 O O . ASN B 1 164 ? -2.797 23.219 10.047 1 93.88 164 ASN B O 1
ATOM 3402 N N . ILE B 1 165 ? -1.771 21.906 11.555 1 95.25 165 ILE B N 1
ATOM 3403 C CA . ILE B 1 165 ? -1.036 21.156 10.539 1 95.25 165 ILE B CA 1
ATOM 3404 C C . ILE B 1 165 ? -1.315 19.656 10.688 1 95.25 165 ILE B C 1
ATOM 3406 O O . ILE B 1 165 ? -1.191 19.109 11.781 1 95.25 165 ILE B O 1
ATOM 3410 N N . LEU B 1 166 ? -1.754 19.109 9.609 1 94.94 166 LEU B N 1
ATOM 3411 C CA . LEU B 1 166 ? -1.893 17.656 9.523 1 94.94 166 LEU B CA 1
ATOM 3412 C C . LEU B 1 166 ? -0.643 17.031 8.922 1 94.94 166 LEU B C 1
ATOM 3414 O O . LEU B 1 166 ? -0.228 17.391 7.816 1 94.94 166 LEU B O 1
ATOM 3418 N N . ILE B 1 167 ? -0.023 16.203 9.648 1 96.31 167 ILE B N 1
ATOM 3419 C CA . ILE B 1 167 ? 1.113 15.43 9.156 1 96.31 167 ILE B CA 1
ATOM 3420 C C . ILE B 1 167 ? 0.7 13.977 8.938 1 96.31 167 ILE B C 1
ATOM 3422 O O . ILE B 1 167 ? 0.322 13.281 9.883 1 96.31 167 ILE B O 1
ATOM 3426 N N . LEU B 1 168 ? 0.8 13.547 7.723 1 95.56 168 LEU B N 1
ATOM 3427 C CA . LEU B 1 168 ? 0.286 12.242 7.344 1 95.56 168 LEU B CA 1
ATOM 3428 C C . LEU B 1 168 ? 1.396 11.367 6.773 1 95.56 168 LEU B C 1
ATOM 3430 O O . LEU B 1 168 ? 1.964 11.68 5.723 1 95.56 168 LEU B O 1
ATOM 3434 N N . ASP B 1 169 ? 1.678 10.312 7.441 1 94.5 169 ASP B N 1
ATOM 3435 C CA . ASP B 1 169 ? 2.676 9.367 6.957 1 94.5 169 ASP B CA 1
ATOM 3436 C C . ASP B 1 169 ? 2.016 8.18 6.262 1 94.5 169 ASP B C 1
ATOM 3438 O O . ASP B 1 169 ? 1.575 7.234 6.922 1 94.5 169 ASP B O 1
ATOM 3442 N N . GLU B 1 170 ? 1.954 8.258 4.914 1 91.31 170 GLU B N 1
ATOM 3443 C CA . GLU B 1 170 ? 1.362 7.238 4.055 1 91.31 170 GLU B CA 1
ATOM 3444 C C . GLU B 1 170 ? -0.09 6.969 4.438 1 91.31 170 GLU B C 1
ATOM 3446 O O . GLU B 1 170 ? -0.476 5.816 4.656 1 91.31 170 GLU B O 1
ATOM 3451 N N . PRO B 1 171 ? -0.925 7.945 4.344 1 91.25 171 PRO B N 1
ATOM 3452 C CA . PRO B 1 171 ? -2.293 7.871 4.859 1 91.25 171 PRO B CA 1
ATOM 3453 C C . PRO B 1 171 ? -3.184 6.938 4.039 1 91.25 171 PRO B C 1
ATOM 3455 O O . PRO B 1 171 ? -4.277 6.578 4.484 1 91.25 171 PRO B O 1
ATOM 3458 N N . THR B 1 172 ? -2.707 6.555 2.889 1 89.94 172 THR B N 1
ATOM 3459 C CA . THR B 1 172 ? -3.584 5.777 2.02 1 89.94 172 THR B CA 1
ATOM 3460 C C . THR B 1 172 ? -3.262 4.289 2.115 1 89.94 172 THR B C 1
ATOM 3462 O O . THR B 1 172 ? -3.881 3.469 1.434 1 89.94 172 THR B O 1
ATOM 3465 N N . ASN B 1 173 ? -2.299 3.967 2.928 1 85.06 173 ASN B N 1
ATOM 3466 C CA . ASN B 1 173 ? -2.002 2.553 3.129 1 85.06 173 ASN B CA 1
ATOM 3467 C C . ASN B 1 173 ? -3.242 1.775 3.561 1 85.06 173 ASN B C 1
ATOM 3469 O O . ASN B 1 173 ? -4.051 2.273 4.348 1 85.06 173 ASN B O 1
ATOM 3473 N N . TYR B 1 174 ? -3.494 0.612 3.02 1 81.94 174 TYR B N 1
ATOM 3474 C CA . TYR B 1 174 ? -4.547 -0.344 3.346 1 81.94 174 TYR B CA 1
ATOM 3475 C C . TYR B 1 174 ? -5.891 0.122 2.803 1 81.94 174 TYR B C 1
ATOM 3477 O O . TYR B 1 174 ? -6.895 -0.591 2.91 1 81.94 174 TYR B O 1
ATOM 3485 N N . LEU B 1 175 ? -5.898 1.36 2.244 1 88.69 175 LEU B N 1
ATOM 3486 C CA . LEU B 1 175 ? -7.156 1.862 1.702 1 88.69 175 LEU B CA 1
ATOM 3487 C C . LEU B 1 175 ? -7.332 1.434 0.25 1 88.69 175 LEU B C 1
ATOM 3489 O O . LEU B 1 175 ? -6.375 1.452 -0.528 1 88.69 175 LEU B O 1
ATOM 3493 N N . ASP B 1 176 ? -8.523 0.99 -0.097 1 90.06 176 ASP B N 1
ATOM 3494 C CA . ASP B 1 176 ? -8.82 0.782 -1.511 1 90.06 176 ASP B CA 1
ATOM 3495 C C . ASP B 1 176 ? -9.133 2.104 -2.207 1 90.06 176 ASP B C 1
ATOM 3497 O O . ASP B 1 176 ? -9.062 3.168 -1.589 1 90.06 176 ASP B O 1
ATOM 3501 N N . ILE B 1 177 ? -9.445 2.049 -3.438 1 91.62 177 ILE B N 1
ATOM 3502 C CA . ILE B 1 177 ? -9.516 3.24 -4.277 1 91.62 177 ILE B CA 1
ATOM 3503 C C . ILE B 1 177 ? -10.664 4.133 -3.805 1 91.62 177 ILE B C 1
ATOM 3505 O O . ILE B 1 177 ? -10.555 5.359 -3.842 1 91.62 177 ILE B O 1
ATOM 3509 N N . GLN B 1 178 ? -11.727 3.545 -3.336 1 90 178 GLN B N 1
ATOM 3510 C CA . GLN B 1 178 ? -12.859 4.328 -2.867 1 90 178 GLN B CA 1
ATOM 3511 C C . GLN B 1 178 ? -12.492 5.168 -1.648 1 90 178 GLN B C 1
ATOM 3513 O O . GLN B 1 178 ? -12.773 6.367 -1.601 1 90 178 GLN B O 1
ATOM 3518 N N . TYR B 1 179 ? -11.812 4.566 -0.751 1 88.88 179 TYR B N 1
ATOM 3519 C CA . TYR B 1 179 ? -11.469 5.246 0.494 1 88.88 179 TYR B CA 1
ATOM 3520 C C . TYR B 1 179 ? -10.32 6.223 0.286 1 88.88 179 TYR B C 1
ATOM 3522 O O . TYR B 1 179 ? -10.234 7.246 0.974 1 88.88 179 TYR B O 1
ATOM 3530 N N . GLN B 1 180 ? -9.43 5.91 -0.648 1 91.88 180 GLN B N 1
ATOM 3531 C CA . GLN B 1 180 ? -8.398 6.875 -0.999 1 91.88 180 GLN B CA 1
ATOM 3532 C C . GLN B 1 180 ? -9.008 8.188 -1.487 1 91.88 180 GLN B C 1
ATOM 3534 O O . GLN B 1 180 ? -8.656 9.266 -0.997 1 91.88 180 GLN B O 1
ATOM 3539 N N . GLU B 1 181 ? -9.914 8.016 -2.416 1 91.19 181 GLU B N 1
ATOM 3540 C CA . GLU B 1 181 ? -10.586 9.203 -2.943 1 91.19 181 GLU B CA 1
ATOM 3541 C C . GLU B 1 181 ? -11.312 9.961 -1.836 1 91.19 181 GLU B C 1
ATOM 3543 O O . GLU B 1 181 ? -11.219 11.188 -1.757 1 91.19 181 GLU B O 1
ATOM 3548 N N . GLN B 1 182 ? -12.008 9.258 -1.023 1 87.88 182 GLN B N 1
ATOM 3549 C CA . GLN B 1 182 ? -12.758 9.867 0.068 1 87.88 182 GLN B CA 1
ATOM 3550 C C . GLN B 1 182 ? -11.828 10.586 1.044 1 87.88 182 GLN B C 1
ATOM 3552 O O . GLN B 1 182 ? -12.141 11.68 1.519 1 87.88 182 GLN B O 1
ATOM 3557 N N . MET B 1 183 ? -10.773 10 1.358 1 90.12 183 MET B N 1
ATOM 3558 C CA . MET B 1 183 ? -9.812 10.586 2.287 1 90.12 183 MET B CA 1
ATOM 3559 C C . MET B 1 183 ? -9.312 11.93 1.778 1 90.12 183 MET B C 1
ATOM 3561 O O . MET B 1 183 ? -9.305 12.914 2.521 1 90.12 183 MET B O 1
ATOM 3565 N N . PHE B 1 184 ? -8.914 11.953 0.555 1 88.75 184 PHE B N 1
ATOM 3566 C CA . PHE B 1 184 ? -8.352 13.195 0.033 1 88.75 184 PHE B CA 1
ATOM 3567 C C . PHE B 1 184 ? -9.43 14.273 -0.079 1 88.75 184 PHE B C 1
ATOM 3569 O O . PHE B 1 184 ? -9.148 15.461 0.107 1 88.75 184 PHE B O 1
ATOM 3576 N N . ARG B 1 185 ? -10.672 13.828 -0.303 1 87.44 185 ARG B N 1
ATOM 3577 C CA . ARG B 1 185 ? -11.781 14.781 -0.283 1 87.44 185 ARG B CA 1
ATOM 3578 C C . ARG B 1 185 ? -11.938 15.406 1.1 1 87.44 185 ARG B C 1
ATOM 3580 O O . ARG B 1 185 ? -12.125 16.625 1.221 1 87.44 185 ARG B O 1
ATOM 3587 N N . VAL B 1 186 ? -11.859 14.57 2.051 1 88.19 186 VAL B N 1
ATOM 3588 C CA . VAL B 1 186 ? -12 15.023 3.43 1 88.19 186 VAL B CA 1
ATOM 3589 C C . VAL B 1 186 ? -10.859 15.977 3.781 1 88.19 186 VAL B C 1
ATOM 3591 O O . VAL B 1 186 ? -11.078 17.016 4.402 1 88.19 186 VAL B O 1
ATOM 3594 N N . ILE B 1 187 ? -9.703 15.68 3.393 1 91.12 187 ILE B N 1
ATOM 3595 C CA . ILE B 1 187 ? -8.531 16.516 3.674 1 91.12 187 ILE B CA 1
ATOM 3596 C C . ILE B 1 187 ? -8.664 17.844 2.938 1 91.12 187 ILE B C 1
ATOM 3598 O O . ILE B 1 187 ? -8.312 18.891 3.479 1 91.12 187 ILE B O 1
ATOM 3602 N N . GLU B 1 188 ? -9.148 17.797 1.717 1 90.06 188 GLU B N 1
ATOM 3603 C CA . GLU B 1 188 ? -9.367 19.016 0.943 1 90.06 188 GLU B CA 1
ATOM 3604 C C . GLU B 1 188 ? -10.344 19.953 1.652 1 90.06 188 GLU B C 1
ATOM 3606 O O . GLU B 1 188 ? -10.141 21.156 1.674 1 90.06 188 GLU B O 1
ATOM 3611 N N . GLU B 1 189 ? -11.32 19.312 2.156 1 86 189 GLU B N 1
ATOM 3612 C CA . GLU B 1 189 ? -12.289 20.109 2.906 1 86 189 GLU B CA 1
ATOM 3613 C C . GLU B 1 189 ? -11.664 20.703 4.172 1 86 189 GLU B C 1
ATOM 3615 O O . GLU B 1 189 ? -11.898 21.859 4.512 1 86 189 GLU B O 1
ATOM 3620 N N . TRP B 1 190 ? -10.93 19.984 4.812 1 86.94 190 TRP B N 1
ATOM 3621 C CA . TRP B 1 190 ? -10.273 20.406 6.051 1 86.94 190 TRP B CA 1
ATOM 3622 C C . TRP B 1 190 ? -9.344 21.578 5.797 1 86.94 190 TRP B C 1
ATOM 3624 O O . TRP B 1 190 ? -9.328 22.547 6.566 1 86.94 190 TRP B O 1
ATOM 3634 N N . ILE B 1 191 ? -8.625 21.625 4.75 1 89.25 191 ILE B N 1
ATOM 3635 C CA . ILE B 1 191 ? -7.566 22.578 4.488 1 89.25 191 ILE B CA 1
ATOM 3636 C C . ILE B 1 191 ? -8.172 23.922 4.082 1 89.25 191 ILE B C 1
ATOM 3638 O O . ILE B 1 191 ? -7.488 24.953 4.074 1 89.25 191 ILE B O 1
ATOM 3642 N N . THR B 1 192 ? -9.5 23.906 3.775 1 84.69 192 THR B N 1
ATOM 3643 C CA . THR B 1 192 ? -10.156 25.141 3.4 1 84.69 192 THR B CA 1
ATOM 3644 C C . THR B 1 192 ? -10.297 26.062 4.609 1 84.69 192 THR B C 1
ATOM 3646 O O . THR B 1 192 ? -10.523 27.266 4.457 1 84.69 192 THR B O 1
ATOM 3649 N N . SER B 1 193 ? -10.18 25.422 5.711 1 80.44 193 SER B N 1
ATOM 3650 C CA . SER B 1 193 ? -10.25 26.234 6.926 1 80.44 193 SER B CA 1
ATOM 3651 C C . SER B 1 193 ? -8.984 27.078 7.102 1 80.44 193 SER B C 1
ATOM 3653 O O . SER B 1 193 ? -7.926 26.719 6.582 1 80.44 193 SER B O 1
ATOM 3655 N N . LYS B 1 194 ? -9.047 28.141 7.809 1 75.12 194 LYS B N 1
ATOM 3656 C CA . LYS B 1 194 ? -7.93 29.062 7.973 1 75.12 194 LYS B CA 1
ATOM 3657 C C . LYS B 1 194 ? -6.809 28.422 8.797 1 75.12 194 LYS B C 1
ATOM 3659 O O . LYS B 1 194 ? -7.066 27.578 9.641 1 75.12 194 LYS B O 1
ATOM 3664 N N . ASN B 1 195 ? -5.609 28.781 8.469 1 85.31 195 ASN B N 1
ATOM 3665 C CA . ASN B 1 195 ? -4.395 28.453 9.211 1 85.31 195 ASN B CA 1
ATOM 3666 C C . ASN B 1 195 ? -4.113 26.953 9.188 1 85.31 195 ASN B C 1
ATOM 3668 O O . ASN B 1 195 ? -3.611 26.406 10.164 1 85.31 195 ASN B O 1
ATOM 3672 N N . LYS B 1 196 ? -4.605 26.297 8.188 1 92.06 196 LYS B N 1
ATOM 3673 C CA . LYS B 1 196 ? -4.371 24.859 8.109 1 92.06 196 LYS B CA 1
ATOM 3674 C C . LYS B 1 196 ? -3.348 24.516 7.027 1 92.06 196 LYS B C 1
ATOM 3676 O O . LYS B 1 196 ? -3.174 25.281 6.074 1 92.06 196 LYS B O 1
ATOM 3681 N N . ALA B 1 197 ? -2.619 23.547 7.188 1 95.25 197 ALA B N 1
ATOM 3682 C CA . ALA B 1 197 ? -1.696 22.984 6.199 1 95.25 197 ALA B CA 1
ATOM 3683 C C . ALA B 1 197 ? -1.558 21.484 6.359 1 95.25 197 ALA B C 1
ATOM 3685 O O . ALA B 1 197 ? -1.924 20.922 7.398 1 95.25 197 ALA B O 1
ATOM 3686 N N . VAL B 1 198 ? -1.083 20.844 5.297 1 96.38 198 VAL B N 1
ATOM 3687 C CA . VAL B 1 198 ? -0.894 19.406 5.32 1 96.38 198 VAL B CA 1
ATOM 3688 C C . VAL B 1 198 ? 0.525 19.062 4.871 1 96.38 198 VAL B C 1
ATOM 3690 O O . VAL B 1 198 ? 1.042 19.641 3.92 1 96.38 198 VAL B O 1
ATOM 3693 N N . LEU B 1 199 ? 1.181 18.25 5.605 1 97.62 199 LEU B N 1
ATOM 3694 C CA . LEU B 1 199 ? 2.389 17.547 5.188 1 97.62 199 LEU B CA 1
ATOM 3695 C C . LEU B 1 199 ? 2.131 16.062 5.059 1 97.62 199 LEU B C 1
ATOM 3697 O O . LEU B 1 199 ? 1.753 15.398 6.035 1 97.62 199 LEU B O 1
ATOM 3701 N N . ALA B 1 200 ? 2.316 15.555 3.879 1 96.94 200 ALA B N 1
ATOM 3702 C CA . ALA B 1 200 ? 2.053 14.133 3.703 1 96.94 200 ALA B CA 1
ATOM 3703 C C . ALA B 1 200 ? 3.217 13.438 3 1 96.94 200 ALA B C 1
ATOM 3705 O O . ALA B 1 200 ? 3.85 14.023 2.115 1 96.94 200 ALA B O 1
ATOM 3706 N N . VAL B 1 201 ? 3.508 12.273 3.455 1 96.62 201 VAL B N 1
ATOM 3707 C CA . VAL B 1 201 ? 4.391 11.352 2.752 1 96.62 201 VAL B CA 1
ATOM 3708 C C . VAL B 1 201 ? 3.562 10.375 1.92 1 96.62 201 VAL B C 1
ATOM 3710 O O . VAL B 1 201 ? 2.682 9.695 2.449 1 96.62 201 VAL B O 1
ATOM 3713 N N . VAL B 1 202 ? 3.816 10.352 0.607 1 93.88 202 VAL B N 1
ATOM 3714 C CA . VAL B 1 202 ? 3.023 9.516 -0.284 1 93.88 202 VAL B CA 1
ATOM 3715 C C . VAL B 1 202 ? 3.945 8.742 -1.224 1 93.88 202 VAL B C 1
ATOM 3717 O O . VAL B 1 202 ? 4.863 9.312 -1.815 1 93.88 202 VAL B O 1
ATOM 3720 N N . HIS B 1 203 ? 3.689 7.484 -1.393 1 90.5 203 HIS B N 1
ATOM 3721 C CA . HIS B 1 203 ? 4.527 6.648 -2.246 1 90.5 203 HIS B CA 1
ATOM 3722 C C . HIS B 1 203 ? 3.98 6.59 -3.668 1 90.5 203 HIS B C 1
ATOM 3724 O O . HIS B 1 203 ? 4.738 6.414 -4.625 1 90.5 203 HIS B O 1
ATOM 3730 N N . ASP B 1 204 ? 2.725 6.656 -3.781 1 92.75 204 ASP B N 1
ATOM 3731 C CA . ASP B 1 204 ? 2.1 6.672 -5.102 1 92.75 204 ASP B CA 1
ATOM 3732 C C . ASP B 1 204 ? 2.244 8.039 -5.762 1 92.75 204 ASP B C 1
ATOM 3734 O O . ASP B 1 204 ? 1.623 9.016 -5.328 1 92.75 204 ASP B O 1
ATOM 3738 N N . LEU B 1 205 ? 2.939 8.023 -6.836 1 96.06 205 LEU B N 1
ATOM 3739 C CA . LEU B 1 205 ? 3.289 9.297 -7.453 1 96.06 205 LEU B CA 1
ATOM 3740 C C . LEU B 1 205 ? 2.059 9.961 -8.07 1 96.06 205 LEU B C 1
ATOM 3742 O O . LEU B 1 205 ? 1.95 11.188 -8.086 1 96.06 205 LEU B O 1
ATOM 3746 N N . SER B 1 206 ? 1.17 9.188 -8.602 1 94.75 206 SER B N 1
ATOM 3747 C CA . SER B 1 206 ? -0.047 9.75 -9.172 1 94.75 206 SER B CA 1
ATOM 3748 C C . SER B 1 206 ? -0.942 10.344 -8.094 1 94.75 206 SER B C 1
ATOM 3750 O O . SER B 1 206 ? -1.504 11.43 -8.266 1 94.75 206 SER B O 1
ATOM 3752 N N . LEU B 1 207 ? -1.059 9.664 -7.016 1 94.38 207 LEU B N 1
ATOM 3753 C CA . LEU B 1 207 ? -1.818 10.172 -5.879 1 94.38 207 LEU B CA 1
ATOM 3754 C C . LEU B 1 207 ? -1.17 11.43 -5.312 1 94.38 207 LEU B C 1
ATOM 3756 O O . LEU B 1 207 ? -1.864 12.398 -4.98 1 94.38 207 LEU B O 1
ATOM 3760 N N . ALA B 1 208 ? 0.164 11.367 -5.176 1 96 208 ALA B N 1
ATOM 3761 C CA . ALA B 1 208 ? 0.905 12.531 -4.707 1 96 208 ALA B CA 1
ATOM 3762 C C . ALA B 1 208 ? 0.617 13.75 -5.574 1 96 208 ALA B C 1
ATOM 3764 O O . ALA B 1 208 ? 0.307 14.828 -5.059 1 96 208 ALA B O 1
ATOM 3765 N N . SER B 1 209 ? 0.707 13.547 -6.844 1 95.56 209 SER B N 1
ATOM 3766 C CA . SER B 1 209 ? 0.512 14.648 -7.781 1 95.56 209 SER B CA 1
ATOM 3767 C C . SER B 1 209 ? -0.92 15.172 -7.734 1 95.56 209 SER B C 1
ATOM 3769 O O . SER B 1 209 ? -1.154 16.375 -7.883 1 95.56 209 SER B O 1
ATOM 3771 N N . TYR B 1 210 ? -1.805 14.328 -7.59 1 93.19 210 TYR B N 1
ATOM 3772 C CA . TYR B 1 210 ? -3.215 14.695 -7.512 1 93.19 210 TYR B CA 1
ATOM 3773 C C . TYR B 1 210 ? -3.48 15.586 -6.297 1 93.19 210 TYR B C 1
ATOM 3775 O O . TYR B 1 210 ? -4.156 16.609 -6.406 1 93.19 210 TYR B O 1
ATOM 3783 N N . PHE B 1 211 ? -2.873 15.211 -5.219 1 93 211 PHE B N 1
ATOM 3784 C CA . PHE B 1 211 ? -3.215 15.797 -3.932 1 93 211 PHE B CA 1
ATOM 3785 C C . PHE B 1 211 ? -2.338 17.016 -3.643 1 93 211 PHE B C 1
ATOM 3787 O O . PHE B 1 211 ? -2.812 18.016 -3.102 1 93 211 PHE B O 1
ATOM 3794 N N . GLY B 1 212 ? -1.223 16.969 -4.027 1 96 212 GLY B N 1
ATOM 3795 C CA . GLY B 1 212 ? -0.228 17.922 -3.553 1 96 212 GLY B CA 1
ATOM 3796 C C . GLY B 1 212 ? -0.139 19.156 -4.41 1 96 212 GLY B C 1
ATOM 3797 O O . GLY B 1 212 ? -0.468 19.125 -5.598 1 96 212 GLY B O 1
ATOM 3798 N N . SER B 1 213 ? 0.341 20.266 -3.785 1 95.12 213 SER B N 1
ATOM 3799 C CA . SER B 1 213 ? 0.646 21.5 -4.496 1 95.12 213 SER B CA 1
ATOM 3800 C C . SER B 1 213 ? 2.141 21.797 -4.465 1 95.12 213 SER B C 1
ATOM 3802 O O . SER B 1 213 ? 2.672 22.422 -5.391 1 95.12 213 SER B O 1
ATOM 3804 N N . GLU B 1 214 ? 2.789 21.469 -3.396 1 97.62 214 GLU B N 1
ATOM 3805 C CA . GLU B 1 214 ? 4.227 21.609 -3.188 1 97.62 214 GLU B CA 1
ATOM 3806 C C . GLU B 1 214 ? 4.871 20.266 -2.846 1 97.62 214 GLU B C 1
ATOM 3808 O O . GLU B 1 214 ? 4.254 19.422 -2.193 1 97.62 214 GLU B O 1
ATOM 3813 N N . PHE B 1 215 ? 6.125 20.156 -3.289 1 98.38 215 PHE B N 1
ATOM 3814 C CA . PHE B 1 215 ? 6.727 18.828 -3.184 1 98.38 215 PHE B CA 1
ATOM 3815 C C . PHE B 1 215 ? 8.172 18.922 -2.721 1 98.38 215 PHE B C 1
ATOM 3817 O O . PHE B 1 215 ? 8.859 19.906 -3.012 1 98.38 215 PHE B O 1
ATOM 3824 N N . LEU B 1 216 ? 8.555 17.984 -2 1 98.75 216 LEU B N 1
ATOM 3825 C CA . LEU B 1 216 ? 9.945 17.672 -1.672 1 98.75 216 LEU B CA 1
ATOM 3826 C C . LEU B 1 216 ? 10.32 16.281 -2.15 1 98.75 216 LEU B C 1
ATOM 3828 O O . LEU B 1 216 ? 9.719 15.289 -1.729 1 98.75 216 LEU B O 1
ATOM 3832 N N . LEU B 1 217 ? 11.211 16.219 -3.084 1 98.69 217 LEU B N 1
ATOM 3833 C CA . LEU B 1 217 ? 11.742 14.945 -3.566 1 98.69 217 LEU B CA 1
ATOM 3834 C C . LEU B 1 217 ? 12.992 14.547 -2.789 1 98.69 217 LEU B C 1
ATOM 3836 O O . LEU B 1 217 ? 13.984 15.289 -2.771 1 98.69 217 LEU B O 1
ATOM 3840 N N . MET B 1 218 ? 12.914 13.406 -2.186 1 98.5 218 MET B N 1
ATOM 3841 C CA . MET B 1 218 ? 14 12.93 -1.332 1 98.5 218 MET B CA 1
ATOM 3842 C C . MET B 1 218 ? 14.695 11.727 -1.959 1 98.5 218 MET B C 1
ATOM 3844 O O . MET B 1 218 ? 14.055 10.906 -2.619 1 98.5 218 MET B O 1
ATOM 3848 N N . ASN B 1 219 ? 15.922 11.672 -1.721 1 97.62 219 ASN B N 1
ATOM 3849 C CA . ASN B 1 219 ? 16.734 10.523 -2.086 1 97.62 219 ASN B CA 1
ATOM 3850 C C . ASN B 1 219 ? 17.922 10.344 -1.131 1 97.62 219 ASN B C 1
ATOM 3852 O O . ASN B 1 219 ? 18.672 11.289 -0.888 1 97.62 219 ASN B O 1
ATOM 3856 N N . GLN B 1 220 ? 18.016 9.18 -0.537 1 95.62 220 GLN B N 1
ATOM 3857 C CA . GLN B 1 220 ? 19.125 8.812 0.324 1 95.62 220 GLN B CA 1
ATOM 3858 C C . GLN B 1 220 ? 19.344 9.844 1.427 1 95.62 220 GLN B C 1
ATOM 3860 O O . GLN B 1 220 ? 20.469 10.289 1.658 1 95.62 220 GLN B O 1
ATOM 3865 N N . GLY B 1 221 ? 18.234 10.242 1.922 1 97.62 221 GLY B N 1
ATOM 3866 C CA . GLY B 1 221 ? 18.281 11.102 3.096 1 97.62 221 GLY B CA 1
ATOM 3867 C C . GLY B 1 221 ? 18.469 12.57 2.756 1 97.62 221 GLY B C 1
ATOM 3868 O O . GLY B 1 221 ? 18.562 13.414 3.65 1 97.62 221 GLY B O 1
ATOM 3869 N N . LYS B 1 222 ? 18.484 12.898 1.484 1 98.31 222 LYS B N 1
ATOM 3870 C CA . LYS B 1 222 ? 18.734 14.273 1.059 1 98.31 222 LYS B CA 1
ATOM 3871 C C . LYS B 1 222 ? 17.578 14.812 0.224 1 98.31 222 LYS B C 1
ATOM 3873 O O . LYS B 1 222 ? 16.859 14.047 -0.416 1 98.31 222 LYS B O 1
ATOM 3878 N N . ALA B 1 223 ? 17.453 16.125 0.311 1 98.38 223 ALA B N 1
ATOM 3879 C CA . ALA B 1 223 ? 16.516 16.797 -0.586 1 98.38 223 ALA B CA 1
ATOM 3880 C C . ALA B 1 223 ? 17.094 16.938 -1.988 1 98.38 223 ALA B C 1
ATOM 3882 O O . ALA B 1 223 ? 18.141 17.562 -2.172 1 98.38 223 ALA B O 1
ATOM 3883 N N . VAL B 1 224 ? 16.453 16.359 -2.932 1 98.25 224 VAL B N 1
ATOM 3884 C CA . VAL B 1 224 ? 16.938 16.406 -4.312 1 98.25 224 VAL B CA 1
ATOM 3885 C C . VAL B 1 224 ? 16.328 17.609 -5.027 1 98.25 224 VAL B C 1
ATOM 3887 O O . VAL B 1 224 ? 17 18.281 -5.809 1 98.25 224 VAL B O 1
ATOM 3890 N N . SER B 1 225 ? 15.078 17.828 -4.805 1 97.75 225 SER B N 1
ATOM 3891 C CA . SER B 1 225 ? 14.344 18.922 -5.406 1 97.75 225 SER B CA 1
ATOM 3892 C C . SER B 1 225 ? 13.164 19.344 -4.535 1 97.75 225 SER B C 1
ATOM 3894 O O . SER B 1 225 ? 12.633 18.531 -3.766 1 97.75 225 SER B O 1
ATOM 3896 N N . ARG B 1 226 ? 12.867 20.609 -4.633 1 97.56 226 ARG B N 1
ATOM 3897 C CA . ARG B 1 226 ? 11.727 21.172 -3.92 1 97.56 226 ARG B CA 1
ATOM 3898 C C . ARG B 1 226 ? 11.023 22.234 -4.762 1 97.56 226 ARG B C 1
ATOM 3900 O O . ARG B 1 226 ? 11.68 23.031 -5.426 1 97.56 226 ARG B O 1
ATOM 3907 N N . GLY B 1 227 ? 9.734 22.188 -4.715 1 97.31 227 GLY B N 1
ATOM 3908 C CA . GLY B 1 227 ? 8.992 23.203 -5.461 1 97.31 227 GLY B CA 1
ATOM 3909 C C . GLY B 1 227 ? 7.59 22.766 -5.824 1 97.31 227 GLY B C 1
ATOM 3910 O O . GLY B 1 227 ? 7.02 21.891 -5.172 1 97.31 227 GLY B O 1
ATOM 3911 N N . ARG B 1 228 ? 7.023 23.484 -6.777 1 97.12 228 ARG B N 1
ATOM 3912 C CA . ARG B 1 228 ? 5.668 23.188 -7.238 1 97.12 228 ARG B CA 1
ATOM 3913 C C . ARG B 1 228 ? 5.617 21.891 -8.023 1 97.12 228 ARG B C 1
ATOM 3915 O O . ARG B 1 228 ? 6.656 21.344 -8.406 1 97.12 228 ARG B O 1
ATOM 3922 N N . LYS B 1 229 ? 4.461 21.422 -8.227 1 96.25 229 LYS B N 1
ATOM 3923 C CA . LYS B 1 229 ? 4.195 20.172 -8.922 1 96.25 229 LYS B CA 1
ATOM 3924 C C . LYS B 1 229 ? 4.906 20.125 -10.273 1 96.25 229 LYS B C 1
ATOM 3926 O O . LYS B 1 229 ? 5.609 19.172 -10.578 1 96.25 229 LYS B O 1
ATOM 3931 N N . GLU B 1 230 ? 4.844 21.156 -11 1 95.19 230 GLU B N 1
ATOM 3932 C CA . GLU B 1 230 ? 5.359 21.203 -12.367 1 95.19 230 GLU B CA 1
ATOM 3933 C C . GLU B 1 230 ? 6.883 21.266 -12.375 1 95.19 230 GLU B C 1
ATOM 3935 O O . GLU B 1 230 ? 7.512 21.047 -13.414 1 95.19 230 GLU B O 1
ATOM 3940 N N . GLU B 1 231 ? 7.457 21.484 -11.203 1 96.38 231 GLU B N 1
ATOM 3941 C CA . GLU B 1 231 ? 8.906 21.594 -11.094 1 96.38 231 GLU B CA 1
ATOM 3942 C C . GLU B 1 231 ? 9.523 20.297 -10.586 1 96.38 231 GLU B C 1
ATOM 3944 O O . GLU B 1 231 ? 10.633 19.938 -10.977 1 96.38 231 GLU B O 1
ATOM 3949 N N . VAL B 1 232 ? 8.789 19.625 -9.758 1 97.38 232 VAL B N 1
ATOM 3950 C CA . VAL B 1 232 ? 9.375 18.5 -9.039 1 97.38 232 VAL B CA 1
ATOM 3951 C C . VAL B 1 232 ? 8.812 17.188 -9.594 1 97.38 232 VAL B C 1
ATOM 3953 O O . VAL B 1 232 ? 9.562 16.25 -9.844 1 97.38 232 VAL B O 1
ATOM 3956 N N . MET B 1 233 ? 7.488 17.156 -9.852 1 96.81 233 MET B N 1
ATOM 3957 C CA . MET B 1 233 ? 6.816 15.938 -10.281 1 96.81 233 MET B CA 1
ATOM 3958 C C . MET B 1 233 ? 6.898 15.781 -11.797 1 96.81 233 MET B C 1
ATOM 3960 O O . MET B 1 233 ? 5.871 15.734 -12.477 1 96.81 233 MET B O 1
ATOM 3964 N N . ILE B 1 234 ? 8.117 15.758 -12.25 1 96.31 234 ILE B N 1
ATOM 3965 C CA . ILE B 1 234 ? 8.391 15.625 -13.672 1 96.31 234 ILE B CA 1
ATOM 3966 C C . ILE B 1 234 ? 9.422 14.516 -13.891 1 96.31 234 ILE B C 1
ATOM 3968 O O . ILE B 1 234 ? 10.266 14.273 -13.031 1 96.31 234 ILE B O 1
ATOM 3972 N N . PRO B 1 235 ? 9.305 13.828 -15.078 1 94.62 235 PRO B N 1
ATOM 3973 C CA . PRO B 1 235 ? 10.211 12.703 -15.344 1 94.62 235 PRO B CA 1
ATOM 3974 C C . PRO B 1 235 ? 11.68 13.078 -15.18 1 94.62 235 PRO B C 1
ATOM 3976 O O . PRO B 1 235 ? 12.469 12.289 -14.656 1 94.62 235 PRO B O 1
ATOM 3979 N N . GLU B 1 236 ? 12.078 14.25 -15.523 1 93.69 236 GLU B N 1
ATOM 3980 C CA . GLU B 1 236 ? 13.469 14.688 -15.453 1 93.69 236 GLU B CA 1
ATOM 3981 C C . GLU B 1 236 ? 14.008 14.602 -14.023 1 93.69 236 GLU B C 1
ATOM 3983 O O . GLU B 1 236 ? 15.172 14.266 -13.812 1 93.69 236 GLU B O 1
ATOM 3988 N N . GLN B 1 237 ? 13.156 14.875 -13.078 1 96.06 237 GLN B N 1
ATOM 3989 C CA . GLN B 1 237 ? 13.547 14.812 -11.672 1 96.06 237 GLN B CA 1
ATOM 3990 C C . GLN B 1 237 ? 13.367 13.414 -11.102 1 96.06 237 GLN B C 1
ATOM 3992 O O . GLN B 1 237 ? 14.25 12.891 -10.422 1 96.06 237 GLN B O 1
ATOM 3997 N N . LEU B 1 238 ? 12.297 12.773 -11.461 1 97.38 238 LEU B N 1
ATOM 3998 C CA . LEU B 1 238 ? 11.891 11.531 -10.82 1 97.38 238 LEU B CA 1
ATOM 3999 C C . LEU B 1 238 ? 12.68 10.352 -11.375 1 97.38 238 LEU B C 1
ATOM 4001 O O . LEU B 1 238 ? 13 9.414 -10.641 1 97.38 238 LEU B O 1
ATOM 4005 N N . ASN B 1 239 ? 12.977 10.383 -12.672 1 96.38 239 ASN B N 1
ATOM 4006 C CA . ASN B 1 239 ? 13.656 9.258 -13.312 1 96.38 239 ASN B CA 1
ATOM 4007 C C . ASN B 1 239 ? 14.977 8.938 -12.625 1 96.38 239 ASN B C 1
ATOM 4009 O O . ASN B 1 239 ? 15.305 7.766 -12.414 1 96.38 239 ASN B O 1
ATOM 4013 N N . LEU B 1 240 ? 15.68 9.914 -12.281 1 94.38 240 LEU B N 1
ATOM 4014 C CA . LEU B 1 240 ? 16.984 9.719 -11.672 1 94.38 240 LEU B CA 1
ATOM 4015 C C . LEU B 1 240 ? 16.859 9.156 -10.266 1 94.38 240 LEU B C 1
ATOM 4017 O O . LEU B 1 240 ? 17.578 8.234 -9.883 1 94.38 240 LEU B O 1
ATOM 4021 N N . VAL B 1 241 ? 15.914 9.672 -9.547 1 96.88 241 VAL B N 1
ATOM 4022 C CA . VAL B 1 241 ? 15.742 9.305 -8.148 1 96.88 241 VAL B CA 1
ATOM 4023 C C . VAL B 1 241 ? 15.203 7.875 -8.055 1 96.88 241 VAL B C 1
ATOM 4025 O O . VAL B 1 241 ? 15.68 7.078 -7.242 1 96.88 241 VAL B O 1
ATOM 4028 N N . TYR B 1 242 ? 14.273 7.504 -8.914 1 96.06 242 TYR B N 1
ATOM 4029 C CA . TYR B 1 242 ? 13.633 6.195 -8.844 1 96.06 242 TYR B CA 1
ATOM 4030 C C . TYR B 1 242 ? 14.32 5.203 -9.766 1 96.06 242 TYR B C 1
ATOM 4032 O O . TYR B 1 242 ? 13.977 4.02 -9.789 1 96.06 242 TYR B O 1
ATOM 4040 N N . GLU B 1 243 ? 15.242 5.734 -10.547 1 93.69 243 GLU B N 1
ATOM 4041 C CA . GLU B 1 243 ? 16.047 4.898 -11.438 1 93.69 243 GLU B CA 1
ATOM 4042 C C . GLU B 1 243 ? 15.172 4.09 -12.383 1 93.69 243 GLU B C 1
ATOM 4044 O O . GLU B 1 243 ? 15.352 2.877 -12.516 1 93.69 243 GLU B O 1
ATOM 4049 N N . MET B 1 244 ? 14.297 4.781 -12.984 1 93.94 244 MET B N 1
ATOM 4050 C CA . MET B 1 244 ? 13.391 4.207 -13.977 1 93.94 244 MET B CA 1
ATOM 4051 C C . MET B 1 244 ? 12.773 5.301 -14.844 1 93.94 244 MET B C 1
ATOM 4053 O O . MET B 1 244 ? 12.914 6.488 -14.547 1 93.94 244 MET B O 1
ATOM 4057 N N . ASN B 1 245 ? 12.18 4.879 -15.875 1 93.38 245 ASN B N 1
ATOM 4058 C CA . ASN B 1 245 ? 11.375 5.816 -16.656 1 93.38 245 ASN B CA 1
ATOM 4059 C C . ASN B 1 245 ? 9.969 5.957 -16.078 1 93.38 245 ASN B C 1
ATOM 4061 O O . ASN B 1 245 ? 9.062 5.219 -16.453 1 93.38 245 ASN B O 1
ATOM 4065 N N . VAL B 1 246 ? 9.805 6.938 -15.242 1 94.81 246 VAL B N 1
ATOM 4066 C CA . VAL B 1 246 ? 8.57 7.117 -14.484 1 94.81 246 VAL B CA 1
ATOM 4067 C C . VAL B 1 246 ? 7.418 7.434 -15.438 1 94.81 246 VAL B C 1
ATOM 4069 O O . VAL B 1 246 ? 6.332 6.859 -15.328 1 94.81 246 VAL B O 1
ATOM 4072 N N . GLY B 1 247 ? 7.66 8.312 -16.375 1 91 247 GLY B N 1
ATOM 4073 C CA . GLY B 1 247 ? 6.629 8.672 -17.328 1 91 247 GLY B CA 1
ATOM 4074 C C . GLY B 1 247 ? 6.105 7.48 -18.125 1 91 247 GLY B C 1
ATOM 4075 O O . GLY B 1 247 ? 4.895 7.293 -18.234 1 91 247 GLY B O 1
ATOM 4076 N N . SER B 1 248 ? 6.973 6.652 -18.625 1 91.5 248 SER B N 1
ATOM 4077 C CA . SER B 1 248 ? 6.594 5.465 -19.391 1 91.5 248 SER B CA 1
ATOM 4078 C C . SER B 1 248 ? 5.812 4.48 -18.516 1 91.5 248 SER B C 1
ATOM 4080 O O . SER B 1 248 ? 4.801 3.928 -18.953 1 91.5 248 SER B O 1
ATOM 4082 N N . TRP B 1 249 ? 6.289 4.348 -17.344 1 93.19 249 TRP B N 1
ATOM 4083 C CA . TRP B 1 249 ? 5.625 3.422 -16.438 1 93.19 249 TRP B CA 1
ATOM 4084 C C . TRP B 1 249 ? 4.195 3.873 -16.156 1 93.19 249 TRP B C 1
ATOM 4086 O O . TRP B 1 249 ? 3.256 3.084 -16.266 1 93.19 249 TRP B O 1
ATOM 4096 N N . LEU B 1 250 ? 4.051 5.105 -15.805 1 93.44 250 LEU B N 1
ATOM 4097 C CA . LEU B 1 250 ? 2.729 5.629 -15.484 1 93.44 250 LEU B CA 1
ATOM 4098 C C . LEU B 1 250 ? 1.824 5.609 -16.719 1 93.44 250 LEU B C 1
ATOM 4100 O O . LEU B 1 250 ? 0.615 5.398 -16.594 1 93.44 250 LEU B O 1
ATOM 4104 N N . HIS B 1 251 ? 2.426 5.766 -17.875 1 90.62 251 HIS B N 1
ATOM 4105 C CA . HIS B 1 251 ? 1.668 5.641 -19.109 1 90.62 251 HIS B CA 1
ATOM 4106 C C . HIS B 1 251 ? 1.138 4.223 -19.297 1 90.62 251 HIS B C 1
ATOM 4108 O O . HIS B 1 251 ? -0.023 4.031 -19.656 1 90.62 251 HIS B O 1
ATOM 4114 N N . TYR B 1 252 ? 2.006 3.318 -19.047 1 90.5 252 TYR B N 1
ATOM 4115 C CA . TYR B 1 252 ? 1.598 1.924 -19.172 1 90.5 252 TYR B CA 1
ATOM 4116 C C . TYR B 1 252 ? 0.446 1.61 -18.219 1 90.5 252 TYR B C 1
ATOM 4118 O O . TYR B 1 252 ? -0.507 0.925 -18.594 1 90.5 252 TYR B O 1
ATOM 4126 N N . LEU B 1 253 ? 0.544 2.17 -17.062 1 92.31 253 LEU B N 1
ATOM 4127 C CA . LEU B 1 253 ? -0.484 1.918 -16.062 1 92.31 253 LEU B CA 1
ATOM 4128 C C . LEU B 1 253 ? -1.815 2.535 -16.484 1 92.31 253 LEU B C 1
ATOM 4130 O O . LEU B 1 253 ? -2.879 1.984 -16.188 1 92.31 253 LEU B O 1
ATOM 4134 N N . TYR B 1 254 ? -1.7 3.605 -17.25 1 91.56 254 TYR B N 1
ATOM 4135 C CA . TYR B 1 254 ? -2.9 4.367 -17.562 1 91.56 254 TYR B CA 1
ATOM 4136 C C . TYR B 1 254 ? -3.492 3.914 -18.891 1 91.56 254 TYR B C 1
ATOM 4138 O O . TYR B 1 254 ? -4.668 4.16 -19.172 1 91.56 254 TYR B O 1
ATOM 4146 N N . LYS B 1 255 ? -2.762 3.305 -19.672 1 89.88 255 LYS B N 1
ATOM 4147 C CA . LYS B 1 255 ? -3.072 3.047 -21.078 1 89.88 255 LYS B CA 1
ATOM 4148 C C . LYS B 1 255 ? -4.43 2.369 -21.219 1 89.88 255 LYS B C 1
ATOM 4150 O O . LYS B 1 255 ? -5.238 2.766 -22.062 1 89.88 255 LYS B O 1
ATOM 4155 N N . HIS B 1 256 ? -4.703 1.459 -20.359 1 90.62 256 HIS B N 1
ATOM 4156 C CA . HIS B 1 256 ? -5.953 0.708 -20.453 1 90.62 256 HIS B CA 1
ATOM 4157 C C . HIS B 1 256 ? -7.156 1.605 -20.188 1 90.62 256 HIS B C 1
ATOM 4159 O O . HIS B 1 256 ? -8.234 1.378 -20.734 1 90.62 256 HIS B O 1
ATOM 4165 N N . TRP B 1 257 ? -6.969 2.555 -19.406 1 91.81 257 TRP B N 1
ATOM 4166 C CA . TRP B 1 257 ? -8.086 3.361 -18.938 1 91.81 257 TRP B CA 1
ATOM 4167 C C . TRP B 1 257 ? -8.359 4.527 -19.875 1 91.81 257 TRP B C 1
ATOM 4169 O O . TRP B 1 257 ? -9.43 5.141 -19.812 1 91.81 257 TRP B O 1
ATOM 4179 N N . GLU B 1 258 ? -7.457 4.832 -20.766 1 86.69 258 GLU B N 1
ATOM 4180 C CA . GLU B 1 258 ? -7.543 5.973 -21.672 1 86.69 258 GLU B CA 1
ATOM 4181 C C . GLU B 1 258 ? -8.805 5.902 -22.531 1 86.69 258 GLU B C 1
ATOM 4183 O O . GLU B 1 258 ? -9.43 6.926 -22.797 1 86.69 258 GLU B O 1
ATOM 4188 N N . LYS B 1 259 ? -9.188 4.707 -22.891 1 85.06 259 LYS B N 1
ATOM 4189 C CA . LYS B 1 259 ? -10.297 4.543 -23.828 1 85.06 259 LYS B CA 1
ATOM 4190 C C . LYS B 1 259 ? -11.641 4.734 -23.125 1 85.06 259 LYS B C 1
ATOM 4192 O O . LYS B 1 259 ? -12.68 4.836 -23.766 1 85.06 259 LYS B O 1
ATOM 4197 N N . TYR B 1 260 ? -11.648 4.754 -21.844 1 82.44 260 TYR B N 1
ATOM 4198 C CA . TYR B 1 260 ? -12.891 4.887 -21.109 1 82.44 260 TYR B CA 1
ATOM 4199 C C . TYR B 1 260 ? -13.055 6.305 -20.562 1 82.44 260 TYR B C 1
ATOM 4201 O O . TYR B 1 260 ? -14.031 6.602 -19.875 1 82.44 260 TYR B O 1
ATOM 4209 N N . LEU B 1 261 ? -12.039 6.992 -20.75 1 71.38 261 LEU B N 1
ATOM 4210 C CA . LEU B 1 261 ? -12.062 8.359 -20.25 1 71.38 261 LEU B CA 1
ATOM 4211 C C . LEU B 1 261 ? -12.445 9.336 -21.359 1 71.38 261 LEU B C 1
ATOM 4213 O O . LEU B 1 261 ? -12.102 9.125 -22.516 1 71.38 261 LEU B O 1
#

Foldseek 3Di:
DVPPPFADFQKWWAQKWDDDPRDTQAGGATDTHGALFAEEEEFDPSLNQLVVVCVQLVNGDIDTAMDGVRHGPVPDDPLVCLLAEAEDHPDDDDPDFDFLLRLLLVLCVSVVVVPPCDVVLVVLSCVLCVLLVNNVRRGGTLVPDAPSSVLSSSSSSRSSNLHQEYEYEASCPPPDPVSLVSVLVSVNVSSVDTSHYYYYYHHDLVSCLVRGQKYFYGASNYTQDIGGCVGQSDQVNVCVRVVHRPVVVVCVVCVVVVVVD/DVPPPFADFQKWWAQKWDDDPRDTQAGGATDTFGALFAEEEEFDPSLNQLVVVCVQLVNGDIDTAMDGVRHGPVPDDNLVCLLAEAEDHPDDDDPDFDFLLRLLLVLCVSVVVVPPCDVVLVVLSCVLCVLLVNNVRRGGTLVPDAPSNVLSSSSSSRSSNLHQEYEYEASCPPPDPVSLVSVLVSVNVSSVDTSHYYYYYHHDLVSCLVRGQKYFYGASNYTQDIGGCVGQSDQVNVCVRVVHRPVVVVCVVCVVVVVVD

InterPro domains:
  IPR003439 ABC transporter-like, ATP-binding domain [PF00005] (27-173)
  IPR003439 ABC transporter-like, ATP-binding domain [PS50893] (11-245)
  IPR003593 AAA+ ATPase domain [SM00382] (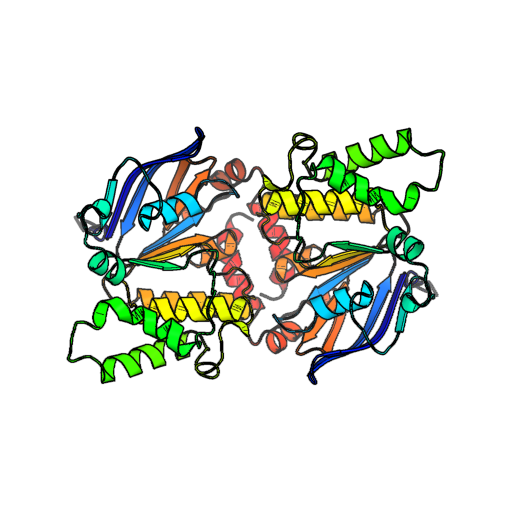35-239)
  IPR027417 P-loop containing nucleoside triphosphate hydrolase [G3DSA:3.40.50.300] (2-253)
  IPR027417 P-loop containing nucleoside triphosphate hydrolase [SSF52540] (10-233)

Organism: NCBI:txid1812858

Sequence (522 aa):
MNSNKKSPSILEINGLTVKMAGFTLVDQVTFNIREREKFIIVGPNGAGKSTIIKAISQSIPYSGEILYKGEDVAKMQKNQIARNIGVLAQHHSVNYSFTVEEIVELGRFSYRKDKLMIKEEKEIIQEALEMTGMIEKRKQSVLTLSGGEIQRTFLAQLFAQNPNILILDEPTNYLDIQYQEQMFRVIEEWITSKNKAVLAVVHDLSLASYFGSEFLLMNQGKAVSRGRKEEVMIPEQLNLVYEMNVGSWLHYLYKHWEKYLMNSNKKSPSILEINGLTVKMAGFTLVDQVTFNIREREKFIIVGPNGAGKSTIIKAISQSIPYSGEILYKGEDVAKMQKNQIARNIGVLAQHHSVNYSFTVEEIVELGRFSYRKDKLMIKEEKEIIQEALEMTGMIEKRKQSVLTLSGGEIQRTFLAQLFAQNPNILILDEPTNYLDIQYQEQMFRVIEEWITSKNKAVLAVVHDLSLASYFGSEFLLMNQGKAVSRGRKEEVMIPEQLNLVYEMNVGSWLHYLYKHWEKYL